Protein AF-X0SBU7-F1 (afdb_monomer_lite)

pLDDT: mean 73.29, std 18.71, range [30.98, 96.44]

Sequence (410 aa):
YQTMQIVAEIEKFDKFFSDMREAWVGGIADFGDPQAAINMQHHPQYDVYHEALDRAVAEHLGDPFIAYRLMSRDQIGEWQSGADMPAIAVTTELSIAKAFRKLASNRGRDDLQVVQLSVPSSAVIMLGHSGEHELVVDANYISANEIQFLNEGVKRYSYWDMVDHYGLEEEAATMNDLALPWLNDNRPGKISSMARKPGYRLLSQLRLFMKLAGHRNYANKVVTPKQFEAALNKPIQLWRGGGGEYDPDYATTRSWSSFTADERRVKTFSQYDGTYGTNMPGQRLSTRDADDSWEVALTLPLKDILLYLSNGYDEEVIVSNKVAARAQIVESLSESILMELQEIGDPSQMTSKELKDQLEDAGWAKVDDGDTAYSNVYGKEGSPWVVKILKVMRRGSASTRFQCAMQWYR

Secondary structure (DSSP, 8-state):
-HHHHHHHHHTTS-HHHHHHHHHTTTGGGT-S-HHHHHHHHTSTTHHHHHHHHHHHHHHHT-SSEEEEEEEEHHHHHHHHTTPPPPPEEEBS-HHHHHHHTTSGGGTT-TTEEEEEEEE-GGGEEEE--TTTT-EEE-GGGS-GGG-EETTTT---B-HHHHHHHTT--HHHHHHHHS-HHHHHHH-HHHHHHHHT-HHHHHHHHHHHHHHHTT-S-GGG--B-HHHHHHHHTSEEEEEEEEESS--TTTTTTSSEEEEBS-HHHHHHHHTSTT-BSB--SS-------TTSEEEEEEEEEGGG--EEEE-SS-EEEEEEHHHHTT-EE-----HHHHHHHHHH--GGGS-HHHHHHHHHHTT-------SSSEEEEEPSTT---EEEEEEE---SSSS---EEEEEEE-

Foldseek 3Di:
DLLVQLVVQLVVDDVLQVVLQVQQPPQLVPPHDLVSLVVLCPDPCQVVSLVSQLVSCCVRANFFHKWKGKDFLVLLVCLLVVHQDGWGKTANDPVLRVVSCVDPVNPPPPRIFMKMFRHGSSQFRGAHHPVSSITIGRSNRTRSVRIHTPPPDFPWAFLVSVCVVVVADVVLLVVLQPDPQCCVPPPLVVVLVQLPDVSQLLNQLSVVVCVVVVNPDRGPDTHGPVRSVVQQFDKAKWKKKAFAADDLCPCPVHQKDKTFSDPVQRVVHQQAHPGISWDDDDDPDDRPDSPGMWMWMAIDGSNQWSHWHDNPVTTITMGGSVRSSRIDTPPPVPVVNVVLVVVLPDVQPDDPVSSVVSCVVVQQADWDPDPDQWTWGDGHVVDPKIWIFHFDFDPDDPDGGTDTDIDIDD

Radius of gyration: 34.27 Å; chains: 1; bounding box: 79×58×86 Å

Organism: NCBI:txid412755

Structure (mmCIF, N/CA/C/O backbone):
data_AF-X0SBU7-F1
#
_entry.id   AF-X0SBU7-F1
#
loop_
_atom_site.group_PDB
_atom_site.id
_atom_site.type_symbol
_atom_site.label_atom_id
_atom_site.label_alt_id
_atom_site.label_comp_id
_atom_site.label_asym_id
_atom_site.label_entity_id
_atom_site.label_seq_id
_atom_site.pdbx_PDB_ins_code
_atom_site.Cartn_x
_atom_site.Cartn_y
_atom_site.Cartn_z
_atom_site.occupancy
_atom_site.B_iso_or_equiv
_atom_site.auth_seq_id
_atom_site.auth_comp_id
_atom_site.auth_asym_id
_atom_site.auth_atom_id
_atom_site.pdbx_PDB_model_num
ATOM 1 N N . TYR A 1 1 ? 2.696 12.213 -29.870 1.00 65.12 1 TYR A N 1
ATOM 2 C CA . TYR A 1 1 ? 2.962 13.168 -30.975 1.00 65.12 1 TYR A CA 1
ATOM 3 C C . TYR A 1 1 ? 4.434 13.150 -31.382 1.00 65.12 1 TYR A C 1
ATOM 5 O O . TYR A 1 1 ? 4.699 12.795 -32.518 1.00 65.12 1 TYR A O 1
ATOM 13 N N . GLN A 1 2 ? 5.388 13.416 -30.479 1.00 78.75 2 GLN A N 1
ATOM 14 C CA . GLN A 1 2 ? 6.833 13.385 -30.793 1.00 78.75 2 GLN A CA 1
ATOM 15 C C . GLN A 1 2 ? 7.306 12.029 -31.353 1.00 78.75 2 GLN A C 1
ATOM 17 O O . GLN A 1 2 ? 7.925 11.985 -32.408 1.00 78.75 2 GLN A O 1
ATOM 22 N N . THR A 1 3 ? 6.899 10.903 -30.751 1.00 75.12 3 THR A N 1
ATOM 23 C CA . THR A 1 3 ? 7.228 9.556 -31.265 1.00 75.12 3 THR A CA 1
ATOM 24 C C . THR A 1 3 ? 6.723 9.314 -32.694 1.00 75.12 3 THR A C 1
ATOM 26 O O . THR A 1 3 ? 7.356 8.596 -33.457 1.00 75.12 3 THR A O 1
ATOM 29 N N . MET A 1 4 ? 5.608 9.934 -33.101 1.00 77.69 4 MET A N 1
ATOM 30 C CA . MET A 1 4 ? 5.104 9.814 -34.477 1.00 77.69 4 MET A CA 1
ATOM 31 C C . MET A 1 4 ? 5.982 10.561 -35.489 1.00 77.69 4 MET A C 1
ATOM 33 O O . MET A 1 4 ? 6.052 10.147 -36.641 1.00 77.69 4 MET A O 1
ATOM 37 N N . GLN A 1 5 ? 6.642 11.648 -35.075 1.00 80.81 5 GLN A N 1
ATOM 38 C CA . GLN A 1 5 ? 7.567 12.384 -35.941 1.00 80.81 5 GLN A CA 1
ATOM 39 C C . GLN A 1 5 ? 8.820 11.545 -36.214 1.00 80.81 5 GLN A C 1
ATOM 41 O O . GLN A 1 5 ? 9.216 11.416 -37.368 1.00 80.81 5 GLN A O 1
ATOM 46 N N . ILE A 1 6 ? 9.336 10.859 -35.188 1.00 80.50 6 ILE A N 1
ATOM 47 C CA . ILE A 1 6 ? 10.434 9.890 -35.329 1.00 80.50 6 ILE A CA 1
ATOM 48 C C . ILE A 1 6 ? 10.039 8.756 -36.287 1.00 80.50 6 ILE A C 1
ATOM 50 O O . ILE A 1 6 ? 10.789 8.419 -37.199 1.00 80.50 6 ILE A O 1
ATOM 54 N N . VAL A 1 7 ? 8.834 8.190 -36.135 1.00 81.19 7 VAL A N 1
ATOM 55 C CA . VAL A 1 7 ? 8.343 7.118 -37.020 1.00 81.19 7 VAL A CA 1
ATOM 56 C C . VAL A 1 7 ? 8.355 7.549 -38.492 1.00 81.19 7 VAL A C 1
ATOM 58 O O . VAL A 1 7 ? 8.841 6.792 -39.325 1.00 81.19 7 VAL A O 1
ATOM 61 N N . ALA A 1 8 ? 7.907 8.764 -38.817 1.00 80.69 8 ALA A N 1
ATOM 62 C CA . ALA A 1 8 ? 7.881 9.257 -40.199 1.00 80.69 8 ALA A CA 1
ATOM 63 C C . ALA A 1 8 ? 9.282 9.406 -40.830 1.00 80.69 8 ALA A C 1
ATOM 65 O O . ALA A 1 8 ? 9.440 9.317 -42.052 1.00 80.69 8 ALA A O 1
ATOM 66 N N . GLU A 1 9 ? 10.312 9.643 -40.018 1.00 78.81 9 GLU A N 1
ATOM 67 C CA . GLU A 1 9 ? 11.700 9.695 -40.485 1.00 78.81 9 GLU A CA 1
ATOM 68 C C . GLU A 1 9 ? 12.264 8.297 -40.755 1.00 78.81 9 GLU A C 1
ATOM 70 O O . GLU A 1 9 ? 13.001 8.112 -41.728 1.00 78.81 9 GLU A O 1
ATOM 75 N N . ILE A 1 10 ? 11.844 7.317 -39.955 1.00 84.06 10 ILE A N 1
ATOM 76 C CA . ILE A 1 10 ? 12.336 5.937 -39.976 1.00 84.06 10 ILE A CA 1
ATOM 77 C C . ILE A 1 10 ? 11.553 5.020 -40.930 1.00 84.06 10 ILE A C 1
ATOM 79 O O . ILE A 1 10 ? 12.098 4.040 -41.431 1.00 84.06 10 ILE A O 1
ATOM 83 N N . GLU A 1 11 ? 10.311 5.348 -41.284 1.00 81.12 11 GLU A N 1
ATOM 84 C CA . GLU A 1 11 ? 9.497 4.586 -42.252 1.00 81.12 11 GLU A CA 1
ATOM 85 C C . GLU A 1 11 ? 10.079 4.536 -43.679 1.00 81.12 11 GLU A C 1
ATOM 87 O O . GLU A 1 11 ? 9.564 3.829 -44.541 1.00 81.12 11 GLU A O 1
ATOM 92 N N . LYS A 1 12 ? 11.164 5.271 -43.942 1.00 81.81 12 LYS A N 1
ATOM 93 C CA . LYS A 1 12 ? 11.875 5.287 -45.229 1.00 81.81 12 LYS A CA 1
ATOM 94 C C . LYS A 1 12 ? 12.841 4.110 -45.402 1.00 81.81 12 LYS A C 1
ATOM 96 O O . LYS A 1 12 ? 13.321 3.893 -46.515 1.00 81.81 12 LYS A O 1
ATOM 101 N N . PHE A 1 13 ? 13.159 3.402 -44.319 1.00 84.81 13 PHE A N 1
ATOM 102 C CA . PHE A 1 13 ? 14.006 2.212 -44.347 1.00 84.81 13 PHE A CA 1
ATOM 103 C C . PHE A 1 13 ? 13.226 0.993 -44.858 1.00 84.81 13 PHE A C 1
ATOM 105 O O . PHE A 1 13 ? 12.000 1.013 -44.952 1.00 84.81 13 PHE A O 1
ATOM 112 N N . ASP A 1 14 ? 13.945 -0.046 -45.279 1.00 80.44 14 ASP A N 1
ATOM 113 C CA . ASP A 1 14 ? 13.346 -1.170 -45.993 1.00 80.44 14 ASP A CA 1
ATOM 114 C C . ASP A 1 14 ? 12.392 -2.029 -45.133 1.00 80.44 14 ASP A C 1
ATOM 116 O O . ASP A 1 14 ? 12.230 -1.862 -43.919 1.00 80.44 14 ASP A O 1
ATOM 120 N N . LYS A 1 15 ? 11.738 -2.989 -45.797 1.00 87.19 15 LYS A N 1
ATOM 121 C CA . LYS A 1 15 ? 10.756 -3.888 -45.181 1.00 87.19 15 LYS A CA 1
ATOM 122 C C . LYS A 1 15 ? 11.335 -4.681 -44.002 1.00 87.19 15 LYS A C 1
ATOM 124 O O . LYS A 1 15 ? 10.582 -5.006 -43.089 1.00 87.19 15 LYS A O 1
ATOM 129 N N . PHE A 1 16 ? 12.637 -4.968 -43.989 1.00 89.12 16 PHE A N 1
ATOM 130 C CA . PHE A 1 16 ? 13.250 -5.753 -42.921 1.00 89.12 16 PHE A CA 1
ATOM 131 C C . PHE A 1 16 ? 13.116 -5.046 -41.566 1.00 89.12 16 PHE A C 1
ATOM 133 O O . PHE A 1 16 ? 12.702 -5.671 -40.589 1.00 89.12 16 PHE A O 1
ATOM 140 N N . PHE A 1 17 ? 13.373 -3.733 -41.505 1.00 85.44 17 PHE A N 1
ATOM 141 C CA . PHE A 1 17 ? 13.208 -2.976 -40.261 1.00 85.44 17 PHE A CA 1
ATOM 142 C C . PHE A 1 17 ? 11.752 -2.964 -39.799 1.00 85.44 17 PHE A C 1
ATOM 144 O O . PHE A 1 17 ? 11.492 -3.091 -38.607 1.00 85.44 17 PHE A O 1
ATOM 151 N N . SER A 1 18 ? 10.795 -2.874 -40.725 1.00 85.75 18 SER A N 1
ATOM 152 C CA . SER A 1 18 ? 9.372 -2.984 -40.389 1.00 85.75 18 SER A CA 1
ATOM 153 C C . SER A 1 18 ? 9.026 -4.359 -39.808 1.00 85.75 18 SER A C 1
ATOM 155 O O . SER A 1 18 ? 8.359 -4.429 -38.779 1.00 85.75 18 SER A O 1
ATOM 157 N N . ASP A 1 19 ? 9.521 -5.438 -40.420 1.00 87.12 19 ASP A N 1
ATOM 158 C CA . ASP A 1 19 ? 9.273 -6.814 -39.972 1.00 87.12 19 ASP A CA 1
ATOM 159 C C . ASP A 1 19 ? 9.820 -7.049 -38.548 1.00 87.12 19 ASP A C 1
ATOM 161 O O . ASP A 1 19 ? 9.165 -7.683 -37.720 1.00 87.12 19 ASP A O 1
ATOM 165 N N . MET A 1 20 ? 10.994 -6.496 -38.219 1.00 90.38 20 MET A N 1
ATOM 166 C CA . MET A 1 20 ? 11.563 -6.592 -36.865 1.00 90.38 20 MET A CA 1
ATOM 167 C C . MET A 1 20 ? 10.749 -5.805 -35.826 1.00 90.38 20 MET A C 1
ATOM 169 O O . MET A 1 20 ? 10.572 -6.270 -34.701 1.00 90.38 20 MET A O 1
ATOM 173 N N . ARG A 1 21 ? 10.188 -4.648 -36.199 1.00 87.56 21 ARG A N 1
ATOM 174 C CA . ARG A 1 21 ? 9.289 -3.875 -35.322 1.00 87.56 21 ARG A CA 1
ATOM 175 C C . ARG A 1 21 ? 7.977 -4.607 -35.049 1.00 87.56 21 ARG A C 1
ATOM 177 O O . ARG A 1 21 ? 7.436 -4.503 -33.952 1.00 87.56 21 ARG A O 1
ATOM 184 N N . GLU A 1 22 ? 7.456 -5.334 -36.037 1.00 85.19 22 GLU A N 1
ATOM 185 C CA . GLU A 1 22 ? 6.270 -6.185 -35.875 1.00 85.19 22 GLU A CA 1
ATOM 186 C C . GLU A 1 22 ? 6.544 -7.400 -34.981 1.00 85.19 22 GLU A C 1
ATOM 188 O O . GLU A 1 22 ? 5.683 -7.785 -34.193 1.00 85.19 22 GLU A O 1
ATOM 193 N N . ALA A 1 23 ? 7.751 -7.967 -35.030 1.00 85.12 23 ALA A N 1
ATOM 194 C CA . ALA A 1 23 ? 8.151 -9.050 -34.132 1.00 85.12 23 ALA A CA 1
ATOM 195 C C . ALA A 1 23 ? 8.276 -8.609 -32.654 1.00 85.12 23 ALA A C 1
ATOM 197 O O . ALA A 1 23 ? 8.205 -9.445 -31.753 1.00 85.12 23 ALA A O 1
ATOM 198 N N . TRP A 1 24 ? 8.408 -7.304 -32.387 1.00 83.75 24 TRP A N 1
ATOM 199 C CA . TRP A 1 24 ? 8.549 -6.736 -31.037 1.00 83.75 24 TRP A CA 1
ATOM 200 C C . TRP A 1 24 ? 7.219 -6.325 -30.367 1.00 83.75 24 TRP A C 1
ATOM 202 O O . TRP A 1 24 ? 7.224 -5.682 -29.321 1.00 83.75 24 TRP A O 1
ATOM 212 N N . VAL A 1 25 ? 6.060 -6.659 -30.941 1.00 81.06 25 VAL A N 1
ATOM 213 C CA . VAL A 1 25 ? 4.747 -6.284 -30.369 1.00 81.06 25 VAL A CA 1
ATOM 214 C C . VAL A 1 25 ? 4.601 -6.756 -28.912 1.00 81.06 25 VAL A C 1
ATOM 216 O O . VAL A 1 25 ? 4.832 -7.923 -28.598 1.00 81.06 25 VAL A O 1
ATOM 219 N N . GLY A 1 26 ? 4.165 -5.859 -28.024 1.00 69.06 26 GLY A N 1
ATOM 220 C CA . GLY A 1 26 ? 3.977 -6.108 -26.594 1.00 69.06 26 GLY A CA 1
ATOM 221 C C . GLY A 1 26 ? 5.262 -6.003 -25.764 1.00 69.06 26 GLY A C 1
ATOM 222 O O . GLY A 1 26 ? 5.329 -6.555 -24.659 1.00 69.06 26 GLY A O 1
ATOM 223 N N . GLY A 1 27 ? 6.282 -5.316 -26.282 1.00 71.06 27 GLY A N 1
ATOM 224 C CA . GLY A 1 27 ? 7.620 -5.206 -25.701 1.00 71.06 27 GLY A CA 1
ATOM 225 C C . GLY A 1 27 ? 7.673 -4.602 -24.294 1.00 71.06 27 GLY A C 1
ATOM 226 O O . GLY A 1 27 ? 8.434 -5.090 -23.457 1.00 71.06 27 GLY A O 1
ATOM 227 N N . ILE A 1 28 ? 6.855 -3.591 -23.961 1.00 69.44 28 ILE A N 1
ATOM 228 C CA . ILE A 1 28 ? 6.835 -3.022 -22.592 1.00 69.44 28 ILE A CA 1
ATOM 229 C C . ILE A 1 28 ? 6.384 -4.054 -21.543 1.00 69.44 28 ILE A C 1
ATOM 231 O O . ILE A 1 28 ? 6.741 -3.936 -20.369 1.00 69.44 28 ILE A O 1
ATOM 235 N N . ALA A 1 29 ? 5.624 -5.075 -21.945 1.00 64.12 29 ALA A N 1
ATOM 236 C CA . ALA A 1 29 ? 5.188 -6.168 -21.078 1.00 64.12 29 ALA A CA 1
ATOM 237 C C . ALA A 1 29 ? 6.009 -7.461 -21.252 1.00 64.12 29 ALA A C 1
ATOM 239 O O . ALA A 1 29 ? 5.577 -8.503 -20.760 1.00 64.12 29 ALA A O 1
ATOM 240 N N . ASP A 1 30 ? 7.162 -7.389 -21.925 1.00 71.88 30 ASP A N 1
ATOM 241 C CA . ASP A 1 30 ? 8.051 -8.522 -22.217 1.00 71.88 30 ASP A CA 1
ATOM 242 C C . ASP A 1 30 ? 7.387 -9.636 -23.058 1.00 71.88 30 ASP A C 1
ATOM 244 O O . ASP A 1 30 ? 7.706 -10.815 -22.907 1.00 71.88 30 ASP A O 1
ATOM 248 N N . PHE A 1 31 ? 6.448 -9.278 -23.948 1.00 74.38 31 PHE A N 1
ATOM 249 C CA . PHE A 1 31 ? 5.826 -10.221 -24.895 1.00 74.38 31 PHE A CA 1
ATOM 250 C C . PHE A 1 31 ? 6.456 -10.220 -26.296 1.00 74.38 31 PHE A C 1
ATOM 252 O O . PHE A 1 31 ? 6.232 -11.171 -27.045 1.00 74.38 31 PHE A O 1
ATOM 259 N N . GLY A 1 32 ? 7.214 -9.177 -26.648 1.00 79.06 32 GLY A N 1
ATOM 260 C CA . GLY A 1 32 ? 7.914 -9.084 -27.933 1.00 79.06 32 GLY A CA 1
ATOM 261 C C . GLY A 1 32 ? 9.087 -10.063 -28.027 1.00 79.06 32 GLY A C 1
ATOM 262 O O . GLY A 1 32 ? 9.630 -10.466 -27.001 1.00 79.06 32 GLY A O 1
ATOM 263 N N . ASP A 1 33 ? 9.484 -10.442 -29.246 1.00 83.94 33 ASP A N 1
ATOM 264 C CA . ASP A 1 33 ? 10.633 -11.327 -29.481 1.00 83.94 33 ASP A CA 1
ATOM 265 C C . ASP A 1 33 ? 11.964 -10.589 -29.226 1.00 83.94 33 ASP A C 1
ATOM 267 O O . ASP A 1 33 ? 12.351 -9.747 -30.044 1.00 83.94 33 ASP A O 1
ATOM 271 N N . PRO A 1 34 ? 12.726 -10.918 -28.160 1.00 82.88 34 PRO A N 1
ATOM 272 C CA . PRO A 1 34 ? 14.005 -10.268 -27.862 1.00 82.88 34 PRO A CA 1
ATOM 273 C C . PRO A 1 34 ? 15.027 -10.393 -29.003 1.00 82.88 34 PRO A C 1
ATOM 275 O O . PRO A 1 34 ? 15.913 -9.549 -29.157 1.00 82.88 34 PRO A O 1
ATOM 278 N N . GLN A 1 35 ? 14.893 -11.428 -29.838 1.00 88.12 35 GLN A N 1
ATOM 279 C CA . GLN A 1 35 ? 15.785 -11.676 -30.960 1.00 88.12 35 GLN A CA 1
ATOM 280 C C . GLN A 1 35 ? 15.613 -10.640 -32.081 1.00 88.12 35 GLN A C 1
ATOM 282 O O . GLN A 1 35 ? 16.551 -10.436 -32.850 1.00 88.12 35 GLN A O 1
ATOM 287 N N . ALA A 1 36 ? 14.480 -9.933 -32.167 1.00 88.19 36 ALA A N 1
ATOM 288 C CA . ALA A 1 36 ? 14.284 -8.885 -33.171 1.00 88.19 36 ALA A CA 1
ATOM 289 C C . ALA A 1 36 ? 15.263 -7.714 -32.996 1.00 88.19 36 ALA A C 1
ATOM 291 O O . ALA A 1 36 ? 15.853 -7.270 -33.981 1.00 88.19 36 ALA A O 1
ATOM 292 N N . ALA A 1 37 ? 15.516 -7.272 -31.759 1.00 88.69 37 ALA A N 1
ATOM 293 C CA . ALA A 1 37 ? 16.504 -6.225 -31.489 1.00 88.69 37 ALA A CA 1
ATOM 294 C C . ALA A 1 37 ? 17.930 -6.663 -31.876 1.00 88.69 37 ALA A C 1
ATOM 296 O O . ALA A 1 37 ? 18.707 -5.864 -32.397 1.00 88.69 37 ALA A O 1
ATOM 297 N N . ILE A 1 38 ? 18.268 -7.940 -31.673 1.00 90.00 38 ILE A N 1
ATOM 298 C CA . ILE A 1 38 ? 19.571 -8.511 -32.052 1.00 90.00 38 ILE A CA 1
ATOM 299 C C . ILE A 1 38 ? 19.683 -8.648 -33.575 1.00 90.00 38 ILE A C 1
ATOM 301 O O . ILE A 1 38 ? 20.709 -8.324 -34.169 1.00 90.00 38 ILE A O 1
ATOM 305 N N . ASN A 1 39 ? 18.632 -9.134 -34.234 1.00 91.56 39 ASN A N 1
ATOM 306 C CA . ASN A 1 39 ? 18.613 -9.307 -35.684 1.00 91.56 39 ASN A CA 1
ATOM 307 C C . ASN A 1 39 ? 18.687 -7.959 -36.404 1.00 91.56 39 ASN A C 1
ATOM 309 O O . ASN A 1 39 ? 19.372 -7.859 -37.421 1.00 91.56 39 ASN A O 1
ATOM 313 N N . MET A 1 40 ? 18.032 -6.926 -35.862 1.00 90.38 40 MET A N 1
ATOM 314 C CA . MET A 1 40 ? 18.095 -5.572 -36.404 1.00 90.38 40 MET A CA 1
ATOM 315 C C . MET A 1 40 ? 19.532 -5.043 -36.433 1.00 90.38 40 MET A C 1
ATOM 317 O O . MET A 1 40 ? 19.966 -4.547 -37.470 1.00 90.38 40 MET A O 1
ATOM 321 N N . GLN A 1 41 ? 20.282 -5.241 -35.347 1.00 90.94 41 GLN A N 1
ATOM 322 C CA . GLN A 1 41 ? 21.681 -4.815 -35.219 1.00 90.94 41 GLN A CA 1
ATOM 323 C C . GLN A 1 41 ? 22.638 -5.508 -36.201 1.00 90.94 41 GLN A C 1
ATOM 325 O O . GLN A 1 41 ? 23.666 -4.947 -36.567 1.00 90.94 41 GLN A O 1
ATOM 330 N N . HIS A 1 42 ? 22.306 -6.713 -36.672 1.00 93.44 42 HIS A N 1
ATOM 331 C CA . HIS A 1 42 ? 23.127 -7.448 -37.641 1.00 93.44 42 HIS A CA 1
ATOM 332 C C . HIS A 1 42 ? 22.824 -7.101 -39.109 1.00 93.44 42 HIS A C 1
ATOM 334 O O . HIS A 1 42 ? 23.460 -7.651 -40.014 1.00 93.44 42 HIS A O 1
ATOM 340 N N . HIS A 1 43 ? 21.848 -6.232 -39.380 1.00 93.62 43 HIS A N 1
ATOM 341 C CA . HIS A 1 43 ? 21.493 -5.876 -40.749 1.00 93.62 43 HIS A CA 1
ATOM 342 C C . HIS A 1 43 ? 22.566 -4.977 -41.392 1.00 93.62 43 HIS A C 1
ATOM 344 O O . HIS A 1 43 ? 23.024 -4.035 -40.750 1.00 93.62 43 HIS A O 1
ATOM 350 N N . PRO A 1 44 ? 22.930 -5.160 -42.679 1.00 93.56 44 PRO A N 1
ATOM 351 C CA . PRO A 1 44 ? 23.965 -4.344 -43.330 1.00 93.56 44 PRO A CA 1
ATOM 352 C C . PRO A 1 44 ? 23.685 -2.834 -43.370 1.00 93.56 44 PRO A C 1
ATOM 354 O O . PRO A 1 44 ? 24.602 -2.049 -43.581 1.00 93.56 44 PRO A O 1
ATOM 357 N N . GLN A 1 45 ? 22.422 -2.426 -43.222 1.00 92.50 45 GLN A N 1
ATOM 358 C CA . GLN A 1 45 ? 22.019 -1.016 -43.176 1.00 92.50 45 GLN A CA 1
ATOM 359 C C . GLN A 1 45 ? 21.790 -0.499 -41.749 1.00 92.50 45 GLN A C 1
ATOM 361 O O . GLN A 1 45 ? 21.280 0.610 -41.594 1.00 92.50 45 GLN A O 1
ATOM 366 N N . TYR A 1 46 ? 22.112 -1.289 -40.721 1.00 93.19 46 TYR A N 1
ATOM 367 C CA . TYR A 1 46 ? 21.817 -0.935 -39.337 1.00 93.19 46 TYR A CA 1
ATOM 368 C C . TYR A 1 46 ? 22.497 0.363 -38.908 1.00 93.19 46 TYR A C 1
ATOM 370 O O . TYR A 1 46 ? 21.816 1.218 -38.365 1.00 93.19 46 TYR A O 1
ATOM 378 N N . ASP A 1 47 ? 23.775 0.571 -39.228 1.00 94.25 47 ASP A N 1
ATOM 379 C CA . ASP A 1 47 ? 24.483 1.797 -38.829 1.00 94.25 47 ASP A CA 1
ATOM 380 C C . ASP A 1 47 ? 23.801 3.057 -39.389 1.00 94.25 47 ASP A C 1
ATOM 382 O O . ASP A 1 47 ? 23.567 4.026 -38.674 1.00 94.25 47 ASP A O 1
ATOM 386 N N . VAL A 1 48 ? 23.378 3.015 -40.658 1.00 93.69 48 VAL A N 1
ATOM 387 C CA . VAL A 1 48 ? 22.656 4.125 -41.306 1.00 93.69 48 VAL A CA 1
ATOM 388 C C . VAL A 1 48 ? 21.279 4.338 -40.669 1.00 93.69 48 VAL A C 1
ATOM 390 O O . VAL A 1 48 ? 20.826 5.474 -40.522 1.00 93.69 48 VAL A O 1
ATOM 393 N N . TYR A 1 49 ? 20.602 3.249 -40.303 1.00 93.56 49 TYR A N 1
ATOM 394 C CA . TYR A 1 49 ? 19.334 3.287 -39.577 1.00 93.56 49 TYR A CA 1
ATOM 395 C C . TYR A 1 49 ? 19.500 3.886 -38.180 1.00 93.56 49 TYR A C 1
ATOM 397 O O . TYR A 1 49 ? 18.734 4.769 -37.799 1.00 93.56 49 TYR A O 1
ATOM 405 N N . HIS A 1 50 ? 20.510 3.440 -37.438 1.00 94.56 50 HIS A N 1
ATOM 406 C CA . HIS A 1 50 ? 20.784 3.857 -36.071 1.00 94.56 50 HIS A CA 1
ATOM 407 C C . HIS A 1 50 ? 21.188 5.328 -36.018 1.00 94.56 50 HIS A C 1
ATOM 409 O O . HIS A 1 50 ? 20.615 6.068 -35.231 1.00 94.56 50 HIS A O 1
ATOM 415 N N . GLU A 1 51 ? 22.034 5.804 -36.936 1.00 94.38 51 GLU A N 1
ATOM 416 C CA . GLU A 1 51 ? 22.363 7.233 -37.055 1.00 94.38 51 GLU A CA 1
ATOM 417 C C . GLU A 1 51 ? 21.134 8.111 -37.352 1.00 94.38 51 GLU A C 1
ATOM 419 O O . GLU A 1 51 ? 21.041 9.251 -36.886 1.00 94.38 51 GLU A O 1
ATOM 424 N N . ALA A 1 52 ? 20.194 7.615 -38.163 1.00 93.38 52 ALA A N 1
ATOM 425 C CA . ALA A 1 52 ? 18.947 8.325 -38.436 1.00 93.38 52 ALA A CA 1
ATOM 426 C C . ALA A 1 52 ? 18.023 8.323 -37.209 1.00 93.38 52 ALA A C 1
ATOM 428 O O . ALA A 1 52 ? 17.407 9.345 -36.907 1.00 93.38 52 ALA A O 1
ATOM 429 N N . LEU A 1 53 ? 17.953 7.198 -36.496 1.00 93.81 53 LEU A N 1
ATOM 430 C CA . LEU A 1 53 ? 17.153 7.029 -35.287 1.00 93.81 53 LEU A CA 1
ATOM 431 C C . LEU A 1 53 ? 17.665 7.897 -34.138 1.00 93.81 53 LEU A C 1
ATOM 433 O O . LEU A 1 53 ? 16.877 8.635 -33.555 1.00 93.81 53 LEU A O 1
ATOM 437 N N . ASP A 1 54 ? 18.965 7.852 -33.865 1.00 95.50 54 ASP A N 1
ATOM 438 C CA . ASP A 1 54 ? 19.649 8.658 -32.855 1.00 95.50 54 ASP A CA 1
ATOM 439 C C . ASP A 1 54 ? 19.376 10.150 -33.076 1.00 95.50 54 ASP A C 1
ATOM 441 O O . ASP A 1 54 ? 18.863 10.845 -32.198 1.00 95.50 54 ASP A O 1
ATOM 445 N N . ARG A 1 55 ? 19.576 10.625 -34.313 1.00 95.44 55 ARG A N 1
ATOM 446 C CA . ARG A 1 55 ? 19.294 12.015 -34.693 1.00 95.44 55 ARG A CA 1
ATOM 447 C C . ARG A 1 55 ? 17.834 12.396 -34.472 1.00 95.44 55 ARG A C 1
ATOM 449 O O . ARG A 1 55 ? 17.569 13.447 -33.893 1.00 95.44 55 ARG A O 1
ATOM 456 N N . ALA A 1 56 ? 16.901 11.558 -34.919 1.00 92.56 56 ALA A N 1
ATOM 457 C CA . ALA A 1 56 ? 15.474 11.820 -34.779 1.00 92.56 56 ALA A CA 1
ATOM 458 C C . ALA A 1 56 ? 15.043 11.834 -33.300 1.00 92.56 56 ALA A C 1
ATOM 460 O O . ALA A 1 56 ? 14.252 12.679 -32.881 1.00 92.56 56 ALA A O 1
ATOM 461 N N . VAL A 1 57 ? 15.576 10.925 -32.479 1.00 94.25 57 VAL A N 1
ATOM 462 C CA . VAL A 1 57 ? 15.332 10.894 -31.030 1.00 94.25 57 VAL A CA 1
ATOM 463 C C . VAL A 1 57 ? 15.893 12.150 -30.367 1.00 94.25 57 VAL A C 1
ATOM 465 O O . VAL A 1 57 ? 15.160 12.821 -29.640 1.00 94.25 57 VAL A O 1
ATOM 468 N N . ALA A 1 58 ? 17.146 12.509 -30.649 1.00 93.81 58 ALA A N 1
ATOM 469 C CA . ALA A 1 58 ? 17.778 13.703 -30.098 1.00 93.81 58 ALA A CA 1
ATOM 470 C C . ALA A 1 58 ? 17.018 14.986 -30.481 1.00 93.81 58 ALA A C 1
ATOM 472 O O . ALA A 1 58 ? 16.822 15.861 -29.638 1.00 93.81 58 ALA A O 1
ATOM 473 N N . GLU A 1 59 ? 16.538 15.085 -31.725 1.00 93.19 59 GLU A N 1
ATOM 474 C CA . GLU A 1 59 ? 15.766 16.233 -32.212 1.00 93.19 59 GLU A CA 1
ATOM 475 C C . GLU A 1 59 ? 14.387 16.343 -31.543 1.00 93.19 59 GLU A C 1
ATOM 477 O O . GLU A 1 59 ? 13.996 17.426 -31.102 1.00 93.19 59 GLU A O 1
ATOM 482 N N . HIS A 1 60 ? 13.644 15.234 -31.446 1.00 90.94 60 HIS A N 1
ATOM 483 C CA . HIS A 1 60 ? 12.238 15.269 -31.022 1.00 90.94 60 HIS A CA 1
ATOM 484 C C . HIS A 1 60 ? 12.024 15.031 -29.522 1.00 90.94 60 HIS A C 1
ATOM 486 O O . HIS A 1 60 ? 11.008 15.483 -28.984 1.00 90.94 60 HIS A O 1
ATOM 492 N N . LEU A 1 61 ? 12.935 14.327 -28.843 1.00 91.88 61 LEU A N 1
ATOM 493 C CA . LEU A 1 61 ? 12.831 13.949 -27.422 1.00 91.88 61 LEU A CA 1
ATOM 494 C C . LEU A 1 61 ? 13.940 14.551 -26.546 1.00 91.88 61 LEU A C 1
ATOM 496 O O . LEU A 1 61 ? 13.714 14.728 -25.347 1.00 91.88 61 LEU A O 1
ATOM 500 N N . GLY A 1 62 ? 15.084 14.910 -27.134 1.00 93.50 62 GLY A N 1
ATOM 501 C CA . GLY A 1 62 ? 16.256 15.443 -26.437 1.00 93.50 62 GLY A CA 1
ATOM 502 C C . GLY A 1 62 ? 17.333 14.392 -26.153 1.00 93.50 62 GLY A C 1
ATOM 503 O O . GLY A 1 62 ? 17.135 13.199 -26.377 1.00 93.50 62 GLY A O 1
ATOM 504 N N . ASP A 1 63 ? 18.480 14.852 -25.648 1.00 94.12 63 ASP A N 1
ATOM 505 C CA . ASP A 1 63 ? 19.615 14.000 -25.286 1.00 94.12 63 ASP A CA 1
ATOM 506 C C . ASP A 1 63 ? 20.308 14.502 -23.994 1.00 94.12 63 ASP A C 1
ATOM 508 O O . ASP A 1 63 ? 20.947 15.560 -24.019 1.00 94.12 63 ASP A O 1
ATOM 512 N N . PRO A 1 64 ? 20.166 13.799 -22.849 1.00 94.50 64 PRO A N 1
ATOM 513 C CA . PRO A 1 64 ? 19.298 12.636 -22.646 1.00 94.50 64 PRO A CA 1
ATOM 514 C C . PRO A 1 64 ? 17.811 13.027 -22.590 1.00 94.50 64 PRO A C 1
ATOM 516 O O . PRO A 1 64 ? 17.458 14.174 -22.300 1.00 94.50 64 PRO A O 1
ATOM 519 N N . PHE A 1 65 ? 16.928 12.051 -22.795 1.00 94.25 65 PHE A N 1
ATOM 520 C CA . PHE A 1 65 ? 15.484 12.192 -22.602 1.00 94.25 65 PHE A CA 1
ATOM 521 C C . PHE A 1 65 ? 14.979 11.305 -21.459 1.00 94.25 65 PHE A C 1
ATOM 523 O O . PHE A 1 65 ? 15.643 10.368 -21.018 1.00 94.25 65 PHE A O 1
ATOM 530 N N . ILE A 1 66 ? 13.781 11.605 -20.953 1.00 93.81 66 ILE A N 1
ATOM 531 C CA . ILE A 1 66 ? 13.162 10.827 -19.877 1.00 93.81 66 ILE A CA 1
ATOM 532 C C . ILE A 1 66 ? 12.251 9.748 -20.456 1.00 93.81 66 ILE A C 1
ATOM 534 O O . ILE A 1 66 ? 11.354 10.036 -21.250 1.00 93.81 66 ILE A O 1
ATOM 538 N N . ALA A 1 67 ? 12.442 8.517 -19.990 1.00 94.25 67 ALA A N 1
ATOM 539 C CA . ALA A 1 67 ? 11.594 7.382 -20.320 1.00 94.25 67 ALA A CA 1
ATOM 540 C C . ALA A 1 67 ? 11.125 6.638 -19.063 1.00 94.25 67 ALA A C 1
ATOM 542 O O . ALA A 1 67 ? 11.675 6.790 -17.971 1.00 94.25 67 ALA A O 1
ATOM 543 N N . TYR A 1 68 ? 10.092 5.819 -19.219 1.00 92.50 68 TYR A N 1
ATOM 544 C CA . TYR A 1 68 ? 9.439 5.076 -18.153 1.00 92.50 68 TYR A CA 1
ATOM 545 C C . TYR A 1 68 ? 9.286 3.604 -18.532 1.00 92.50 68 TYR A C 1
ATOM 547 O O . TYR A 1 68 ? 8.980 3.276 -19.680 1.00 92.50 68 TYR A O 1
ATOM 555 N N . ARG A 1 69 ? 9.432 2.715 -17.546 1.00 90.94 69 ARG A N 1
ATOM 556 C CA . ARG A 1 69 ? 9.228 1.265 -17.703 1.00 90.94 69 ARG A CA 1
ATOM 557 C C . ARG A 1 69 ? 8.668 0.654 -16.423 1.00 90.94 69 ARG A C 1
ATOM 559 O O . ARG A 1 69 ? 8.935 1.145 -15.330 1.00 90.94 69 ARG A O 1
ATOM 566 N N . LEU A 1 70 ? 7.879 -0.411 -16.549 1.00 89.62 70 LEU A N 1
ATOM 567 C CA . LEU A 1 70 ? 7.488 -1.260 -15.423 1.00 89.62 70 LEU A CA 1
ATOM 568 C C . LEU A 1 70 ? 8.494 -2.413 -15.310 1.00 89.62 70 LEU A C 1
ATOM 570 O O . LEU A 1 70 ? 8.663 -3.155 -16.267 1.00 89.62 70 LEU A O 1
ATOM 574 N N . MET A 1 71 ? 9.149 -2.564 -14.163 1.00 88.75 71 MET A N 1
ATOM 575 C CA . MET A 1 71 ? 10.179 -3.584 -13.931 1.00 88.75 71 MET A CA 1
ATOM 576 C C . MET A 1 71 ? 9.924 -4.331 -12.627 1.00 88.75 71 MET A C 1
ATOM 578 O O . MET A 1 71 ? 9.368 -3.755 -11.690 1.00 88.75 71 MET A O 1
ATOM 582 N N . SER A 1 72 ? 10.325 -5.598 -12.535 1.00 88.31 72 SER A N 1
ATOM 583 C CA . SER A 1 72 ? 10.357 -6.304 -11.250 1.00 88.31 72 SER A CA 1
ATOM 584 C C . SER A 1 72 ? 11.534 -5.839 -10.393 1.00 88.31 72 SER A C 1
ATOM 586 O O . SER A 1 72 ? 12.546 -5.361 -10.903 1.00 88.31 72 SER A O 1
ATOM 588 N N . ARG A 1 73 ? 11.429 -6.014 -9.072 1.00 83.38 73 ARG A N 1
ATOM 589 C CA . ARG A 1 73 ? 12.565 -5.798 -8.160 1.00 83.38 73 ARG A CA 1
ATOM 590 C C . ARG A 1 73 ? 13.778 -6.648 -8.530 1.00 83.38 73 ARG A C 1
ATOM 592 O O . ARG A 1 73 ? 14.891 -6.159 -8.391 1.00 83.38 73 ARG A O 1
ATOM 599 N N . ASP A 1 74 ? 13.558 -7.866 -9.018 1.00 85.25 74 ASP A N 1
ATOM 600 C CA . ASP A 1 74 ? 14.640 -8.770 -9.414 1.00 85.25 74 ASP A CA 1
ATOM 601 C C . ASP A 1 74 ? 15.380 -8.238 -10.647 1.00 85.25 74 ASP A C 1
ATOM 603 O O . ASP A 1 74 ? 16.597 -8.123 -10.602 1.00 85.25 74 ASP A O 1
ATOM 607 N N . GLN A 1 75 ? 14.661 -7.785 -11.685 1.00 87.31 75 GLN A N 1
ATOM 608 C CA . GLN A 1 75 ? 15.268 -7.155 -12.870 1.00 87.31 75 GLN A CA 1
ATOM 609 C C . GLN A 1 75 ? 16.086 -5.912 -12.497 1.00 87.31 75 GLN A C 1
ATOM 611 O O . GLN A 1 75 ? 17.148 -5.656 -13.056 1.00 87.31 75 GLN A O 1
ATOM 616 N N . ILE A 1 76 ? 15.590 -5.120 -11.543 1.00 87.12 76 ILE A N 1
ATOM 617 C CA . ILE A 1 76 ? 16.305 -3.940 -11.049 1.00 87.12 76 ILE A CA 1
ATOM 618 C C . ILE A 1 76 ? 17.557 -4.360 -10.269 1.00 87.12 76 ILE A C 1
ATOM 620 O O . ILE A 1 76 ? 18.609 -3.752 -10.440 1.00 87.12 76 ILE A O 1
ATOM 624 N N . GLY A 1 77 ? 17.460 -5.402 -9.440 1.00 83.12 77 GLY A N 1
ATOM 625 C CA . GLY A 1 77 ? 18.592 -5.956 -8.699 1.00 83.12 77 GLY A CA 1
ATOM 626 C C . GLY A 1 77 ? 19.674 -6.535 -9.613 1.00 83.12 77 GLY A C 1
ATOM 627 O O . GLY A 1 77 ? 20.856 -6.295 -9.377 1.00 83.12 77 GLY A O 1
ATOM 628 N N . GLU A 1 78 ? 19.281 -7.233 -10.680 1.00 85.38 78 GLU A N 1
ATOM 629 C CA . GLU A 1 78 ? 20.190 -7.721 -11.724 1.00 85.38 78 GLU A CA 1
ATOM 630 C C . GLU A 1 78 ? 20.926 -6.555 -12.388 1.00 85.38 78 GLU A C 1
ATOM 632 O O . GLU A 1 78 ? 22.159 -6.539 -12.408 1.00 85.38 78 GLU A O 1
ATOM 637 N N . TRP A 1 79 ? 20.200 -5.520 -12.810 1.00 89.06 79 TRP A N 1
ATOM 638 C CA . TRP A 1 79 ? 20.804 -4.335 -13.419 1.00 89.06 79 TRP A CA 1
ATOM 639 C C . TRP A 1 79 ? 21.775 -3.626 -12.463 1.00 89.06 79 TRP A C 1
ATOM 641 O O . TRP A 1 79 ? 22.900 -3.292 -12.832 1.00 89.06 79 TRP A O 1
ATOM 651 N N . GLN A 1 80 ? 21.387 -3.459 -11.195 1.00 85.31 80 GLN A N 1
ATOM 652 C CA . GLN A 1 80 ? 22.231 -2.863 -10.152 1.00 85.31 80 GLN A CA 1
ATOM 653 C C . GLN A 1 80 ? 23.467 -3.701 -9.810 1.00 85.31 80 GLN A C 1
ATOM 655 O O . GLN A 1 80 ? 24.464 -3.149 -9.346 1.00 85.31 80 GLN A O 1
ATOM 660 N N . SER A 1 81 ? 23.431 -5.014 -10.047 1.00 83.69 81 SER A N 1
ATOM 661 C CA . SER A 1 81 ? 24.590 -5.893 -9.863 1.00 83.69 81 SER A CA 1
ATOM 662 C C . SER A 1 81 ? 25.660 -5.727 -10.949 1.00 83.69 81 SER A C 1
ATOM 664 O O . SER A 1 81 ? 26.762 -6.256 -10.798 1.00 83.69 81 SER A O 1
ATOM 666 N N . GLY A 1 82 ? 25.356 -4.977 -12.016 1.00 84.94 82 GLY A N 1
ATOM 667 C CA . GLY A 1 82 ? 26.206 -4.856 -13.197 1.00 84.94 82 GLY A CA 1
ATOM 668 C C . GLY A 1 82 ? 26.075 -6.044 -14.150 1.00 84.94 82 GLY A C 1
ATOM 669 O O . GLY A 1 82 ? 27.013 -6.320 -14.897 1.00 84.94 82 GLY A O 1
ATOM 670 N N . ALA A 1 83 ? 24.954 -6.774 -14.093 1.00 84.81 83 ALA A N 1
ATOM 671 C CA . ALA A 1 83 ? 24.646 -7.799 -15.081 1.00 84.81 83 ALA A CA 1
ATOM 672 C C . ALA A 1 83 ? 24.475 -7.166 -16.468 1.00 84.81 83 ALA A C 1
ATOM 674 O O . ALA A 1 83 ? 24.000 -6.036 -16.585 1.00 84.81 83 ALA A O 1
ATOM 675 N N . ASP A 1 84 ? 24.853 -7.917 -17.500 1.00 87.31 84 ASP A N 1
ATOM 676 C CA . ASP A 1 84 ? 24.575 -7.551 -18.885 1.00 87.31 84 ASP A CA 1
ATOM 677 C C . ASP A 1 84 ? 23.066 -7.632 -19.123 1.00 87.31 84 ASP A C 1
ATOM 679 O O . ASP A 1 84 ? 22.456 -8.697 -18.963 1.00 87.31 84 ASP A O 1
ATOM 683 N N . MET A 1 85 ? 22.459 -6.491 -19.426 1.00 88.25 85 MET A N 1
ATOM 684 C CA . MET A 1 85 ? 21.014 -6.385 -19.544 1.00 88.25 85 MET A CA 1
ATOM 685 C C . MET A 1 85 ? 20.590 -6.562 -21.002 1.00 88.25 85 MET A C 1
ATOM 687 O O . MET A 1 85 ? 21.167 -5.939 -21.893 1.00 88.25 85 MET A O 1
ATOM 691 N N . PRO A 1 86 ? 19.543 -7.357 -21.283 1.00 88.50 86 PRO A N 1
ATOM 692 C CA . PRO A 1 86 ? 18.994 -7.418 -22.628 1.00 88.50 86 PRO A CA 1
ATOM 693 C C . PRO A 1 86 ? 18.398 -6.063 -23.030 1.00 88.50 86 PRO A C 1
ATOM 695 O O . PRO A 1 86 ? 18.100 -5.214 -22.186 1.00 88.50 86 PRO A O 1
ATOM 698 N N . ALA A 1 87 ? 18.148 -5.891 -24.328 1.00 90.56 87 ALA A N 1
ATOM 699 C CA . ALA A 1 87 ? 17.374 -4.761 -24.822 1.00 90.56 87 ALA A CA 1
ATOM 700 C C . ALA A 1 87 ? 16.004 -4.695 -24.127 1.00 90.56 87 ALA A C 1
ATOM 702 O O . ALA A 1 87 ? 15.303 -5.704 -24.010 1.00 90.56 87 ALA A O 1
ATOM 703 N N . ILE A 1 88 ? 15.611 -3.501 -23.689 1.00 90.94 88 ILE A N 1
ATOM 704 C CA . ILE A 1 88 ? 14.346 -3.274 -22.986 1.00 90.94 88 ILE A CA 1
ATOM 705 C C . ILE A 1 88 ? 13.474 -2.281 -23.745 1.00 90.94 88 ILE A C 1
ATOM 707 O O . ILE A 1 88 ? 13.962 -1.351 -24.382 1.00 90.94 88 ILE A O 1
ATOM 711 N N . ALA A 1 89 ? 12.159 -2.438 -23.630 1.00 91.94 89 ALA A N 1
ATOM 712 C CA . ALA A 1 89 ? 11.206 -1.465 -24.147 1.00 91.94 89 ALA A CA 1
ATOM 713 C C . ALA A 1 89 ? 10.863 -0.404 -23.091 1.00 91.94 89 ALA A C 1
ATOM 715 O O . ALA A 1 89 ? 10.585 -0.723 -21.929 1.00 91.94 89 ALA A O 1
ATOM 716 N N . VAL A 1 90 ? 10.836 0.858 -23.498 1.00 92.81 90 VAL A N 1
ATOM 717 C CA . VAL A 1 90 ? 10.485 2.010 -22.664 1.00 92.81 90 VAL A CA 1
ATOM 718 C C . VAL A 1 90 ? 9.424 2.863 -23.358 1.00 92.81 90 VAL A C 1
ATOM 720 O O . VAL A 1 90 ? 9.244 2.806 -24.573 1.00 92.81 90 VAL A O 1
ATOM 723 N N . THR A 1 91 ? 8.719 3.688 -22.589 1.00 91.56 91 THR A N 1
ATOM 724 C CA . THR A 1 91 ? 7.773 4.684 -23.113 1.00 91.56 91 THR A CA 1
ATOM 725 C C . THR A 1 91 ? 8.106 6.069 -22.580 1.00 91.56 91 THR A C 1
ATOM 727 O O . THR A 1 91 ? 8.549 6.214 -21.445 1.00 91.56 91 THR A O 1
ATOM 730 N N . THR A 1 92 ? 7.856 7.112 -23.365 1.00 90.38 92 THR A N 1
ATOM 731 C CA . THR A 1 92 ? 7.969 8.506 -22.909 1.00 90.38 92 THR A CA 1
ATOM 732 C C . THR A 1 92 ? 6.743 8.963 -22.109 1.00 90.38 92 THR A C 1
ATOM 734 O O . THR A 1 92 ? 6.747 10.043 -21.523 1.00 90.38 92 THR A O 1
ATOM 737 N N . GLU A 1 93 ? 5.691 8.139 -22.018 1.00 88.56 93 GLU A N 1
ATOM 738 C CA . GLU A 1 93 ? 4.450 8.477 -21.323 1.00 88.56 93 GLU A CA 1
ATOM 739 C C . GLU A 1 93 ? 4.285 7.708 -20.002 1.00 88.56 93 GLU A C 1
ATOM 741 O O . GLU A 1 93 ? 4.024 6.502 -19.962 1.00 88.56 93 GLU A O 1
ATOM 746 N N . LEU A 1 94 ? 4.330 8.426 -18.876 1.00 88.00 94 LEU A N 1
ATOM 747 C CA . LEU A 1 94 ? 4.158 7.829 -17.544 1.00 88.00 94 LEU A CA 1
ATOM 748 C C . LEU A 1 94 ? 2.795 7.134 -17.363 1.00 88.00 94 LEU A C 1
ATOM 750 O O . LEU A 1 94 ? 2.679 6.138 -16.643 1.00 88.00 94 LEU A O 1
ATOM 754 N N . SER A 1 95 ? 1.741 7.667 -17.982 1.00 84.94 95 SER A N 1
ATOM 755 C CA . SER A 1 95 ? 0.396 7.077 -17.982 1.00 84.94 95 SER A CA 1
ATOM 756 C C . SER A 1 95 ? 0.393 5.674 -18.580 1.00 84.94 95 SER A C 1
ATOM 758 O O . SER A 1 95 ? -0.245 4.786 -18.009 1.00 84.94 95 SER A O 1
ATOM 760 N N . ILE A 1 96 ? 1.132 5.473 -19.674 1.00 85.00 96 ILE A N 1
ATOM 761 C CA . ILE A 1 96 ? 1.268 4.188 -20.359 1.00 85.00 96 ILE A CA 1
ATOM 762 C C . ILE A 1 96 ? 2.005 3.201 -19.447 1.00 85.00 96 ILE A C 1
ATOM 764 O O . ILE A 1 96 ? 1.436 2.167 -19.095 1.00 85.00 96 ILE A O 1
ATOM 768 N N . ALA A 1 97 ? 3.182 3.562 -18.921 1.00 86.50 97 ALA A N 1
ATOM 769 C CA . ALA A 1 97 ? 3.935 2.709 -17.991 1.00 86.50 97 ALA A CA 1
ATOM 770 C C . ALA A 1 97 ? 3.114 2.303 -16.745 1.00 86.50 97 ALA A C 1
ATOM 772 O O . ALA A 1 97 ? 3.152 1.158 -16.291 1.00 86.50 97 ALA A O 1
ATOM 773 N N . LYS A 1 98 ? 2.296 3.219 -16.205 1.00 84.88 98 LYS A N 1
ATOM 774 C CA . LYS A 1 98 ? 1.373 2.919 -15.095 1.00 84.88 98 LYS A CA 1
ATOM 775 C C . LYS A 1 98 ? 0.209 2.014 -15.507 1.00 84.88 98 LYS A C 1
ATOM 777 O O . LYS A 1 98 ? -0.272 1.243 -14.671 1.00 84.88 98 LYS A O 1
ATOM 782 N N . ALA A 1 99 ? -0.272 2.106 -16.746 1.00 83.38 99 ALA A N 1
ATOM 783 C CA . ALA A 1 99 ? -1.358 1.271 -17.252 1.00 83.38 99 ALA A CA 1
ATOM 784 C C . ALA A 1 99 ? -0.945 -0.205 -17.347 1.00 83.38 99 ALA A C 1
ATOM 786 O O . ALA A 1 99 ? -1.753 -1.070 -17.005 1.00 83.38 99 ALA A O 1
ATOM 787 N N . PHE A 1 100 ? 0.321 -0.496 -17.668 1.00 81.50 100 PHE A N 1
ATOM 788 C CA . PHE A 1 100 ? 0.852 -1.865 -17.717 1.00 81.50 100 PHE A CA 1
ATOM 789 C C . PHE A 1 100 ? 0.721 -2.627 -16.392 1.00 81.50 100 PHE A C 1
ATOM 791 O O . PHE A 1 100 ? 0.486 -3.837 -16.384 1.00 81.50 100 PHE A O 1
ATOM 798 N N . ARG A 1 101 ? 0.740 -1.930 -15.249 1.00 79.50 101 ARG A N 1
ATOM 799 C CA . ARG A 1 101 ? 0.487 -2.550 -13.936 1.00 79.50 101 ARG A CA 1
ATOM 800 C C . ARG A 1 101 ? -0.923 -3.143 -13.815 1.00 79.50 101 ARG A C 1
ATOM 802 O O . ARG A 1 101 ? -1.158 -4.019 -12.988 1.00 79.50 101 ARG A O 1
ATOM 809 N N . LYS A 1 102 ? -1.881 -2.652 -14.605 1.00 78.38 102 LYS A N 1
ATOM 810 C CA . LYS A 1 102 ? -3.284 -3.091 -14.574 1.00 78.38 102 LYS A CA 1
ATOM 811 C C . LYS A 1 102 ? -3.555 -4.308 -15.465 1.00 78.38 102 LYS A C 1
ATOM 813 O O . LYS A 1 102 ? -4.664 -4.849 -15.389 1.00 78.38 102 LYS A O 1
ATOM 818 N N . LEU A 1 103 ? -2.586 -4.733 -16.284 1.00 78.19 103 LEU A N 1
ATOM 819 C CA . LEU A 1 103 ? -2.718 -5.924 -17.123 1.00 78.19 103 LEU A CA 1
ATOM 820 C C . LEU A 1 103 ? -2.973 -7.168 -16.274 1.00 78.19 103 LEU A C 1
ATOM 822 O O . LEU A 1 103 ? -2.485 -7.282 -15.151 1.00 78.19 103 LEU A O 1
ATOM 826 N N . ALA A 1 104 ? -3.751 -8.106 -16.820 1.00 72.81 104 ALA A N 1
ATOM 827 C CA . ALA A 1 104 ? -4.144 -9.323 -16.114 1.00 72.81 104 ALA A CA 1
ATOM 828 C C . ALA A 1 104 ? -2.932 -10.142 -15.637 1.00 72.81 104 ALA A C 1
ATOM 830 O O . ALA A 1 104 ? -2.947 -10.615 -14.504 1.00 72.81 104 ALA A O 1
ATOM 831 N N . SER A 1 105 ? -1.873 -10.220 -16.450 1.00 75.75 105 SER A N 1
ATOM 832 C CA . SER A 1 105 ? -0.596 -10.877 -16.129 1.00 75.75 105 SER A CA 1
ATOM 833 C C . SER A 1 105 ? 0.150 -10.249 -14.944 1.00 75.75 105 SER A C 1
ATOM 835 O O . SER A 1 105 ? 0.910 -10.931 -14.265 1.00 75.75 105 SER A O 1
ATOM 837 N N . ASN A 1 106 ? -0.100 -8.969 -14.658 1.00 80.81 106 ASN A N 1
ATOM 838 C CA . ASN A 1 106 ? 0.571 -8.202 -13.607 1.00 80.81 106 ASN A CA 1
ATOM 839 C C . ASN A 1 106 ? -0.288 -8.039 -12.342 1.00 80.81 106 ASN A C 1
ATOM 841 O O . ASN A 1 106 ? 0.154 -7.455 -11.348 1.00 80.81 106 ASN A O 1
ATOM 845 N N . ARG A 1 107 ? -1.530 -8.546 -12.339 1.00 74.81 107 ARG A N 1
ATOM 846 C CA . ARG A 1 107 ? -2.414 -8.455 -11.170 1.00 74.81 107 ARG A CA 1
ATOM 847 C C . ARG A 1 107 ? -1.843 -9.259 -10.006 1.00 74.81 107 ARG A C 1
ATOM 849 O O . ARG A 1 107 ? -1.598 -10.451 -10.122 1.00 74.81 107 ARG A O 1
ATOM 856 N N . GLY A 1 108 ? -1.693 -8.601 -8.858 1.00 73.69 108 GLY A N 1
ATOM 857 C CA . GLY A 1 108 ? -1.167 -9.222 -7.638 1.00 73.69 108 GLY A CA 1
ATOM 858 C C . GLY A 1 108 ? 0.361 -9.277 -7.558 1.00 73.69 108 GLY A C 1
ATOM 859 O O . GLY A 1 108 ? 0.878 -9.732 -6.543 1.00 73.69 108 GLY A O 1
ATOM 860 N N . ARG A 1 109 ? 1.080 -8.776 -8.572 1.00 78.25 109 ARG A N 1
ATOM 861 C CA . ARG A 1 109 ? 2.534 -8.614 -8.514 1.00 78.25 109 ARG A CA 1
ATOM 862 C C . ARG A 1 109 ? 2.916 -7.325 -7.791 1.00 78.25 109 ARG A C 1
ATOM 864 O O . ARG A 1 109 ? 2.856 -6.225 -8.345 1.00 78.25 109 ARG A O 1
ATOM 871 N N . ASP A 1 110 ? 3.274 -7.471 -6.520 1.00 78.75 110 ASP A N 1
ATOM 872 C CA . ASP A 1 110 ? 3.721 -6.373 -5.651 1.00 78.75 110 ASP A CA 1
ATOM 873 C C . ASP A 1 110 ? 5.208 -6.027 -5.827 1.00 78.75 110 ASP A C 1
ATOM 875 O O . ASP A 1 110 ? 5.677 -4.992 -5.343 1.00 78.75 110 ASP A O 1
ATOM 879 N N . ASP A 1 111 ? 5.939 -6.876 -6.543 1.00 81.31 111 ASP A N 1
ATOM 880 C CA . ASP A 1 111 ? 7.344 -6.709 -6.887 1.00 81.31 111 ASP A CA 1
ATOM 881 C C . ASP A 1 111 ? 7.559 -5.800 -8.110 1.00 81.31 111 ASP A C 1
ATOM 883 O O . ASP A 1 111 ? 8.676 -5.352 -8.340 1.00 81.31 111 ASP A O 1
ATOM 887 N N . LEU A 1 112 ? 6.502 -5.468 -8.861 1.00 85.69 112 LEU A N 1
ATOM 888 C CA . LEU A 1 112 ? 6.584 -4.575 -10.016 1.00 85.69 112 LEU A CA 1
ATOM 889 C C . LEU A 1 112 ? 6.604 -3.093 -9.612 1.00 85.69 112 LEU A C 1
ATOM 891 O O . LEU A 1 112 ? 5.755 -2.605 -8.852 1.00 85.69 112 LEU A O 1
ATOM 895 N N . GLN A 1 113 ? 7.536 -2.342 -10.190 1.00 87.31 113 GLN A N 1
ATOM 896 C CA . GLN A 1 113 ? 7.755 -0.923 -9.951 1.00 87.31 113 GLN A CA 1
ATOM 897 C C . GLN A 1 113 ? 7.877 -0.161 -11.265 1.00 87.31 113 GLN A C 1
ATOM 899 O O . GLN A 1 113 ? 8.520 -0.612 -12.204 1.00 87.31 113 GLN A O 1
ATOM 904 N N . VAL A 1 114 ? 7.229 1.005 -11.335 1.00 89.00 114 VAL A N 1
ATOM 905 C CA . VAL A 1 114 ? 7.452 1.926 -12.449 1.00 89.00 114 VAL A CA 1
ATOM 906 C C . VAL A 1 114 ? 8.713 2.708 -12.128 1.00 89.00 114 VAL A C 1
ATOM 908 O O . VAL A 1 114 ? 8.777 3.369 -11.086 1.00 89.00 114 VAL A O 1
ATOM 911 N N . VAL A 1 115 ? 9.686 2.615 -13.017 1.00 90.69 115 VAL A N 1
ATOM 912 C CA . VAL A 1 115 ? 10.943 3.348 -12.953 1.00 90.69 115 VAL A CA 1
ATOM 913 C C . VAL A 1 115 ? 10.955 4.453 -14.003 1.00 90.69 115 VAL A C 1
ATOM 915 O O . VAL A 1 115 ? 10.285 4.358 -15.034 1.00 90.69 115 VAL A O 1
ATOM 918 N N . GLN A 1 116 ? 11.697 5.509 -13.707 1.00 93.25 116 GLN A N 1
ATOM 919 C CA . GLN A 1 116 ? 12.066 6.584 -14.608 1.00 93.25 116 GLN A CA 1
ATOM 920 C C . GLN A 1 116 ? 13.547 6.438 -14.934 1.00 93.25 116 GLN A C 1
ATOM 922 O O . GLN A 1 116 ? 14.366 6.241 -14.037 1.00 93.25 116 GLN A O 1
ATOM 927 N N . LEU A 1 117 ? 13.866 6.546 -16.214 1.00 94.19 117 LEU A N 1
ATOM 928 C CA . LEU A 1 117 ? 15.198 6.376 -16.769 1.00 94.19 117 LEU A CA 1
ATOM 929 C C . LEU A 1 117 ? 15.594 7.668 -17.485 1.00 94.19 117 LEU A C 1
ATOM 931 O O . LEU A 1 117 ? 14.770 8.263 -18.184 1.00 94.19 117 LEU A O 1
ATOM 935 N N . SER A 1 118 ? 16.846 8.084 -17.307 1.00 94.31 118 SER A N 1
ATOM 936 C CA . SER A 1 118 ? 17.491 9.081 -18.161 1.00 94.31 118 SER A CA 1
ATOM 937 C C . SER A 1 118 ? 18.176 8.327 -19.293 1.00 94.31 118 SER A C 1
ATOM 939 O O . SER A 1 118 ? 19.139 7.607 -19.052 1.00 94.31 118 SER A O 1
ATOM 941 N N . VAL A 1 119 ? 17.637 8.427 -20.504 1.00 96.12 119 VAL A N 1
ATOM 942 C CA . VAL A 1 119 ? 18.064 7.623 -21.652 1.00 96.12 119 VAL A CA 1
ATOM 943 C C . VAL A 1 119 ? 18.831 8.520 -22.622 1.00 96.12 119 VAL A C 1
ATOM 945 O O . VAL A 1 119 ? 18.250 9.492 -23.113 1.00 96.12 119 VAL A O 1
ATOM 948 N N . PRO A 1 120 ? 20.114 8.242 -22.909 1.00 96.44 120 PRO A N 1
ATOM 949 C CA . PRO A 1 120 ? 20.800 8.923 -23.995 1.00 96.44 120 PRO A CA 1
ATOM 950 C C . PRO A 1 120 ? 20.192 8.484 -25.331 1.00 96.44 120 PRO A C 1
ATOM 952 O O . PRO A 1 120 ? 19.852 7.317 -25.514 1.00 96.44 120 PRO A O 1
ATOM 955 N N . SER A 1 121 ? 20.049 9.416 -26.265 1.00 95.94 121 SER A N 1
ATOM 956 C CA . SER A 1 121 ? 19.484 9.169 -27.603 1.00 95.94 121 SER A CA 1
ATOM 957 C C . SER A 1 121 ? 20.158 7.990 -28.318 1.00 95.94 121 SER A C 1
ATOM 959 O O . SER A 1 121 ? 19.473 7.083 -28.792 1.00 95.94 121 SER A O 1
ATOM 961 N N . SER A 1 122 ? 21.486 7.919 -28.231 1.00 95.75 122 SER A N 1
ATOM 962 C CA . SER A 1 122 ? 22.300 6.833 -28.792 1.00 95.75 122 SER A CA 1
ATOM 963 C C . SER A 1 122 ? 22.014 5.437 -28.222 1.00 95.75 122 SER A C 1
ATOM 965 O O . SER A 1 122 ? 22.307 4.446 -28.891 1.00 95.75 122 SER A O 1
ATOM 967 N N . ALA A 1 123 ? 21.405 5.325 -27.033 1.00 96.00 123 ALA A N 1
ATOM 968 C CA . ALA A 1 123 ? 20.983 4.038 -26.471 1.00 96.00 123 ALA A CA 1
ATOM 969 C C . ALA A 1 123 ? 19.739 3.463 -27.157 1.00 96.00 123 ALA A C 1
ATOM 971 O O . ALA A 1 123 ? 19.410 2.297 -26.945 1.00 96.00 123 ALA A O 1
ATOM 972 N N . VAL A 1 124 ? 19.008 4.260 -27.943 1.00 95.94 124 VAL A N 1
ATOM 973 C CA . VAL A 1 124 ? 17.833 3.785 -28.674 1.00 95.94 124 VAL A CA 1
ATOM 974 C C . VAL A 1 124 ? 18.303 3.004 -29.897 1.00 95.94 124 VAL A C 1
ATOM 976 O O . VAL A 1 124 ? 18.833 3.568 -30.848 1.00 95.94 124 VAL A O 1
ATOM 979 N N . ILE A 1 125 ? 18.088 1.693 -29.875 1.00 94.69 125 ILE A N 1
ATOM 980 C CA . ILE A 1 125 ? 18.554 0.774 -30.924 1.00 94.69 125 ILE A CA 1
ATOM 981 C C . ILE A 1 125 ? 17.460 0.433 -31.935 1.00 94.69 125 ILE A C 1
ATOM 983 O O . ILE A 1 125 ? 17.749 0.008 -33.050 1.00 94.69 125 ILE A O 1
ATOM 987 N N . MET A 1 126 ? 16.191 0.604 -31.556 1.00 92.19 126 MET A N 1
ATOM 988 C CA . MET A 1 126 ? 15.055 0.269 -32.408 1.00 92.19 126 MET A CA 1
ATOM 989 C C . MET A 1 126 ? 13.788 1.015 -31.960 1.00 92.19 126 MET A C 1
ATOM 991 O O . MET A 1 126 ? 13.568 1.264 -30.775 1.00 92.19 126 MET A O 1
ATOM 995 N N . LEU A 1 127 ? 12.908 1.343 -32.908 1.00 89.75 127 LEU A N 1
ATOM 996 C CA . LEU A 1 127 ? 11.528 1.739 -32.597 1.00 89.75 127 LEU A CA 1
ATOM 997 C C . LEU A 1 127 ? 10.673 0.516 -32.259 1.00 89.75 127 LEU A C 1
ATOM 999 O O . LEU A 1 127 ? 10.730 -0.483 -32.961 1.00 89.75 127 LEU A O 1
ATOM 1003 N N . GLY A 1 128 ? 9.795 0.608 -31.268 1.00 84.69 128 GLY A N 1
ATOM 1004 C CA . GLY A 1 128 ? 8.791 -0.427 -31.033 1.00 84.69 128 GLY A CA 1
ATOM 1005 C C . GLY A 1 128 ? 7.732 -0.506 -32.141 1.00 84.69 128 GLY A C 1
ATOM 1006 O O . GLY A 1 128 ? 7.772 0.200 -33.169 1.00 84.69 128 GLY A O 1
ATOM 1007 N N . HIS A 1 129 ? 6.735 -1.360 -31.906 1.00 81.81 129 HIS A N 1
ATOM 1008 C CA . HIS A 1 129 ? 5.572 -1.461 -32.776 1.00 81.81 129 HIS A CA 1
ATOM 1009 C C . HIS A 1 129 ? 4.870 -0.097 -32.910 1.00 81.81 129 HIS A C 1
ATOM 1011 O O . HIS A 1 129 ? 4.700 0.643 -31.938 1.00 81.81 129 HIS A O 1
ATOM 1017 N N . SER A 1 130 ? 4.452 0.254 -34.131 1.00 72.31 130 SER A N 1
ATOM 1018 C CA . SER A 1 130 ? 3.898 1.579 -34.457 1.00 72.31 130 SER A CA 1
ATOM 1019 C C . SER A 1 130 ? 2.639 1.934 -33.656 1.00 72.31 130 SER A C 1
ATOM 1021 O O . SER A 1 130 ? 2.416 3.111 -33.379 1.00 72.31 130 SER A O 1
ATOM 1023 N N . GLY A 1 131 ? 1.854 0.933 -33.243 1.00 71.25 131 GLY A N 1
ATOM 1024 C CA . GLY A 1 131 ? 0.665 1.103 -32.404 1.00 71.25 131 GLY A CA 1
ATOM 1025 C C . GLY A 1 131 ? 0.917 1.253 -30.897 1.00 71.25 131 GLY A C 1
ATOM 1026 O O . GLY A 1 131 ? -0.009 1.616 -30.176 1.00 71.25 131 GLY A O 1
ATOM 1027 N N . GLU A 1 132 ? 2.132 0.984 -30.408 1.00 72.75 132 GLU A N 1
ATOM 1028 C CA . GLU A 1 132 ? 2.437 0.942 -28.964 1.00 72.75 132 GLU A CA 1
ATOM 1029 C C . GLU A 1 132 ? 3.302 2.121 -28.490 1.00 72.75 132 GLU A C 1
ATOM 1031 O O . GLU A 1 132 ? 3.430 2.357 -27.290 1.00 72.75 132 GLU A O 1
ATOM 1036 N N . HIS A 1 133 ? 3.839 2.917 -29.426 1.00 76.44 133 HIS A N 1
ATOM 1037 C CA . HIS A 1 133 ? 4.670 4.098 -29.147 1.00 76.44 133 HIS A CA 1
ATOM 1038 C C . HIS A 1 133 ? 5.866 3.814 -28.216 1.00 76.44 133 HIS A C 1
ATOM 1040 O O . HIS A 1 133 ? 6.284 4.682 -27.445 1.00 76.44 133 HIS A O 1
ATOM 1046 N N . GLU A 1 134 ? 6.415 2.603 -28.291 1.00 87.75 134 GLU A N 1
ATOM 1047 C CA . GLU A 1 134 ? 7.555 2.172 -27.482 1.00 87.75 134 GLU A CA 1
ATOM 1048 C C . GLU A 1 134 ? 8.877 2.509 -28.181 1.00 87.75 134 GLU A C 1
ATOM 1050 O O . GLU A 1 134 ? 8.962 2.563 -29.412 1.00 87.75 134 GLU A O 1
ATOM 1055 N N . LEU A 1 135 ? 9.923 2.707 -27.387 1.00 92.38 135 LEU A N 1
ATOM 1056 C CA . LEU A 1 135 ? 11.310 2.754 -27.842 1.00 92.38 135 LEU A CA 1
ATOM 1057 C C . LEU A 1 135 ? 12.035 1.547 -27.260 1.00 92.38 135 LEU A C 1
ATOM 1059 O O . LEU A 1 135 ? 11.816 1.205 -26.099 1.00 92.38 135 LEU A O 1
ATOM 1063 N N . VAL A 1 136 ? 12.893 0.914 -28.047 1.00 93.75 136 VAL A N 1
ATOM 1064 C CA . VAL A 1 136 ? 13.727 -0.197 -27.593 1.00 93.75 136 VAL A CA 1
ATOM 1065 C C . VAL A 1 136 ? 15.131 0.328 -27.374 1.00 93.75 136 VAL A C 1
ATOM 1067 O O . VAL A 1 136 ? 15.729 0.925 -28.272 1.00 93.75 136 VAL A O 1
ATOM 1070 N N . VAL A 1 137 ? 15.628 0.137 -26.159 1.00 94.50 137 VAL A N 1
ATOM 1071 C CA . VAL A 1 137 ? 16.897 0.693 -25.703 1.00 94.50 137 VAL A CA 1
ATOM 1072 C C . VAL A 1 137 ? 17.842 -0.420 -25.294 1.00 94.50 137 VAL A C 1
ATOM 1074 O O . VAL A 1 137 ? 17.424 -1.414 -24.695 1.00 94.50 137 VAL A O 1
ATOM 1077 N N . ASP A 1 138 ? 19.120 -0.228 -25.593 1.00 94.00 138 ASP A N 1
ATOM 1078 C CA . ASP A 1 138 ? 20.178 -0.998 -24.963 1.00 94.00 138 ASP A CA 1
ATOM 1079 C C . ASP A 1 138 ? 20.349 -0.497 -23.522 1.00 94.00 138 ASP A C 1
A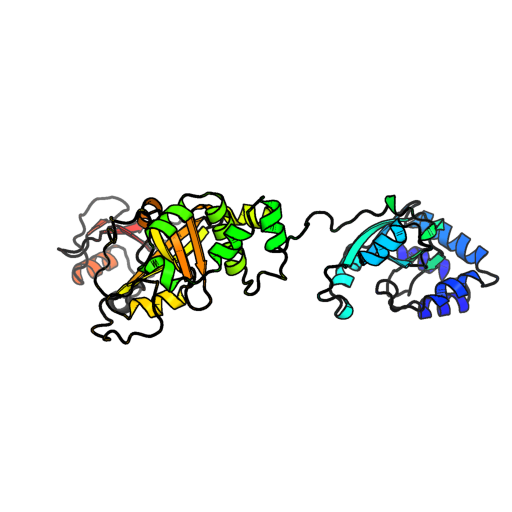TOM 1081 O O . ASP A 1 138 ? 20.814 0.617 -23.259 1.00 94.00 138 ASP A O 1
ATOM 1085 N N . ALA A 1 139 ? 19.917 -1.328 -22.575 1.00 91.38 139 ALA A N 1
ATOM 1086 C CA . ALA A 1 139 ? 19.959 -1.032 -21.151 1.00 91.38 139 ALA A CA 1
ATOM 1087 C C . ALA A 1 139 ? 21.395 -0.835 -20.631 1.00 91.38 139 ALA A C 1
ATOM 1089 O O . ALA A 1 139 ? 21.596 -0.132 -19.641 1.00 91.38 139 ALA A O 1
ATOM 1090 N N . ASN A 1 140 ? 22.409 -1.371 -21.311 1.00 91.50 140 ASN A N 1
ATOM 1091 C CA . ASN A 1 140 ? 23.799 -1.243 -20.880 1.00 91.50 140 ASN A CA 1
ATOM 1092 C C . ASN A 1 140 ? 24.367 0.177 -21.050 1.00 91.50 140 ASN A C 1
ATOM 1094 O O . ASN A 1 140 ? 25.391 0.506 -20.451 1.00 91.50 140 ASN A O 1
ATOM 1098 N N . TYR A 1 141 ? 23.691 1.042 -21.812 1.00 91.44 141 TYR A N 1
ATOM 1099 C CA . TYR A 1 141 ? 24.041 2.461 -21.944 1.00 91.44 141 TYR A CA 1
ATOM 1100 C C . TYR A 1 141 ? 23.487 3.334 -20.810 1.00 91.44 141 TYR A C 1
ATOM 1102 O O . TYR A 1 141 ? 23.817 4.518 -20.732 1.00 91.44 141 TYR A O 1
ATOM 1110 N N . ILE A 1 142 ? 22.643 2.780 -19.935 1.00 91.81 142 ILE A N 1
ATOM 1111 C CA . ILE A 1 142 ? 22.017 3.504 -18.827 1.00 91.81 142 ILE A CA 1
ATOM 1112 C C . ILE A 1 142 ? 22.616 2.990 -17.520 1.00 91.81 142 ILE A C 1
ATOM 1114 O O . ILE A 1 142 ? 22.614 1.792 -17.230 1.00 91.81 142 ILE A O 1
ATOM 1118 N N . SER A 1 143 ? 23.108 3.908 -16.692 1.00 87.19 143 SER A N 1
ATOM 1119 C CA . SER A 1 143 ? 23.642 3.543 -15.385 1.00 87.19 143 SER A CA 1
ATOM 1120 C C . SER A 1 143 ? 22.513 3.098 -14.457 1.00 87.19 143 SER A C 1
ATOM 1122 O O . SER A 1 143 ? 21.540 3.823 -14.248 1.00 87.19 143 SER A O 1
ATOM 1124 N N . ALA A 1 144 ? 22.667 1.943 -13.805 1.00 84.12 144 ALA A N 1
ATOM 1125 C CA . ALA A 1 144 ? 21.688 1.458 -12.830 1.00 84.12 144 ALA A CA 1
ATOM 1126 C C . ALA A 1 144 ? 21.473 2.432 -11.648 1.00 84.12 144 ALA A C 1
ATOM 1128 O O . ALA A 1 144 ? 20.423 2.416 -11.005 1.00 84.12 144 ALA A O 1
ATOM 1129 N N . ASN A 1 145 ? 22.445 3.314 -11.382 1.00 80.06 145 ASN A N 1
ATOM 1130 C CA . ASN A 1 145 ? 22.349 4.363 -10.361 1.00 80.06 145 ASN A CA 1
ATOM 1131 C C . ASN A 1 145 ? 21.471 5.554 -10.789 1.00 80.06 145 ASN A C 1
ATOM 1133 O O . ASN A 1 145 ? 21.109 6.377 -9.951 1.00 80.06 145 ASN A O 1
ATOM 1137 N N . GLU A 1 146 ? 21.141 5.666 -12.077 1.00 79.19 146 GLU A N 1
ATOM 1138 C CA . GLU A 1 146 ? 20.293 6.727 -12.638 1.00 79.19 146 GLU A CA 1
ATOM 1139 C C . GLU A 1 146 ? 18.813 6.322 -12.703 1.00 79.19 146 GLU A C 1
ATOM 1141 O O . GLU A 1 146 ? 17.955 7.136 -13.051 1.00 79.19 146 GLU A O 1
ATOM 1146 N N . ILE A 1 147 ? 18.496 5.078 -12.327 1.00 85.88 147 ILE A N 1
ATOM 1147 C CA . ILE A 1 147 ? 17.129 4.572 -12.234 1.00 85.88 147 ILE A CA 1
ATOM 1148 C C . ILE A 1 147 ? 16.426 5.254 -11.056 1.00 85.88 147 ILE A C 1
ATOM 1150 O O . ILE A 1 147 ? 16.746 5.020 -9.891 1.00 85.88 147 ILE A O 1
ATOM 1154 N N . GLN A 1 148 ? 15.423 6.077 -11.354 1.00 85.00 148 GLN A N 1
ATOM 1155 C CA . GLN A 1 148 ? 14.596 6.734 -10.346 1.00 85.00 148 GLN A CA 1
ATOM 1156 C C . GLN A 1 148 ? 13.278 5.986 -10.163 1.00 85.00 148 GLN A C 1
ATOM 1158 O O . GLN A 1 148 ? 12.506 5.782 -11.099 1.00 85.00 148 GLN A O 1
ATOM 1163 N N . PHE A 1 149 ? 12.964 5.601 -8.934 1.00 81.62 149 PHE A N 1
ATOM 1164 C CA . PHE A 1 149 ? 11.737 4.876 -8.637 1.00 81.62 149 PHE A CA 1
ATOM 1165 C C . PHE A 1 149 ? 10.554 5.839 -8.525 1.00 81.62 149 PHE A C 1
ATOM 1167 O O . PHE A 1 149 ? 10.404 6.563 -7.547 1.00 81.62 149 PHE A O 1
ATOM 1174 N N . LEU A 1 150 ? 9.621 5.793 -9.474 1.00 72.81 150 LEU A N 1
ATOM 1175 C CA . LEU A 1 150 ? 8.414 6.631 -9.413 1.00 72.81 150 LEU A CA 1
ATOM 1176 C C . LEU A 1 150 ? 7.335 6.095 -8.470 1.00 72.81 150 LEU A C 1
ATOM 1178 O O . LEU A 1 150 ? 6.305 6.738 -8.259 1.00 72.81 150 LEU A O 1
ATOM 1182 N N . ASN A 1 151 ? 7.575 4.907 -7.913 1.00 60.41 151 ASN A N 1
ATOM 1183 C CA . ASN A 1 151 ? 6.809 4.338 -6.813 1.00 60.41 151 ASN A CA 1
ATOM 1184 C C . ASN A 1 151 ? 7.559 4.414 -5.472 1.00 60.41 151 ASN A C 1
ATOM 1186 O O . ASN A 1 151 ? 7.113 3.783 -4.507 1.00 60.41 151 ASN A O 1
ATOM 1190 N N . GLU A 1 152 ? 8.662 5.167 -5.372 1.00 46.84 152 GLU A N 1
ATOM 1191 C CA . GLU A 1 152 ? 9.169 5.540 -4.055 1.00 46.84 152 GLU A CA 1
ATOM 1192 C C . GLU A 1 152 ? 8.090 6.313 -3.300 1.00 46.84 152 GLU A C 1
ATOM 1194 O O . GLU A 1 152 ? 7.449 7.230 -3.811 1.00 46.84 152 GLU A O 1
ATOM 1199 N N . GLY A 1 153 ? 7.863 5.913 -2.056 1.00 46.66 153 GLY A N 1
ATOM 1200 C CA . GLY A 1 153 ? 7.065 6.708 -1.129 1.00 46.66 153 GLY A CA 1
ATOM 1201 C C . GLY A 1 153 ? 6.069 5.918 -0.311 1.00 46.66 153 GLY A C 1
ATOM 1202 O O . GLY A 1 153 ? 5.457 6.476 0.597 1.00 46.66 153 GLY A O 1
ATOM 1203 N N . VAL A 1 154 ? 5.911 4.621 -0.568 1.00 51.97 154 VAL A N 1
ATOM 1204 C CA . VAL A 1 154 ? 5.120 3.785 0.322 1.00 51.97 154 VAL A CA 1
ATOM 1205 C C . VAL A 1 154 ? 5.780 2.425 0.501 1.00 51.97 154 VAL A C 1
ATOM 1207 O O . VAL A 1 154 ? 5.345 1.429 -0.077 1.00 51.97 154 VAL A O 1
ATOM 1210 N N . LYS A 1 155 ? 6.817 2.373 1.348 1.00 60.00 155 LYS A N 1
ATOM 1211 C CA . LYS A 1 155 ? 7.191 1.112 1.992 1.00 60.00 155 LYS A CA 1
ATOM 1212 C C . LYS A 1 155 ? 5.934 0.621 2.699 1.00 60.00 155 LYS A C 1
ATOM 1214 O O . LYS A 1 155 ? 5.406 1.293 3.586 1.00 60.00 155 LYS A O 1
ATOM 1219 N N . ARG A 1 156 ? 5.382 -0.476 2.196 1.00 63.28 156 ARG A N 1
ATOM 1220 C CA . ARG A 1 156 ? 4.248 -1.128 2.824 1.00 63.28 156 ARG A CA 1
ATOM 1221 C C . ARG A 1 156 ? 4.805 -2.201 3.749 1.00 63.28 156 ARG A C 1
ATOM 1223 O O . ARG A 1 156 ? 5.707 -2.935 3.363 1.00 63.28 156 ARG A O 1
ATOM 1230 N N . TYR A 1 157 ? 4.261 -2.246 4.945 1.00 74.81 157 TYR A N 1
ATOM 1231 C CA . TYR A 1 157 ? 4.647 -3.084 6.059 1.00 74.81 157 TYR A CA 1
ATOM 1232 C C . TYR A 1 157 ? 3.544 -4.127 6.249 1.00 74.81 157 TYR A C 1
ATOM 1234 O O . TYR A 1 157 ? 2.357 -3.778 6.266 1.00 74.81 157 TYR A O 1
ATOM 1242 N N . SER A 1 158 ? 3.916 -5.400 6.360 1.00 80.62 158 SER A N 1
ATOM 1243 C CA . SER A 1 158 ? 3.038 -6.421 6.934 1.00 80.62 158 SER A CA 1
ATOM 1244 C C . SER A 1 158 ? 2.680 -6.069 8.384 1.00 80.62 158 SER A C 1
ATOM 1246 O O . SER A 1 158 ? 3.228 -5.131 8.967 1.00 80.62 158 SER A O 1
ATOM 1248 N N . TYR A 1 159 ? 1.761 -6.818 8.998 1.00 81.88 159 TYR A N 1
ATOM 1249 C CA . TYR A 1 159 ? 1.482 -6.646 10.425 1.00 81.88 159 TYR A CA 1
ATOM 1250 C C . TYR A 1 159 ? 2.751 -6.786 11.281 1.00 81.88 159 TYR A C 1
ATOM 1252 O O . TYR A 1 159 ? 2.994 -5.943 12.140 1.00 81.88 159 TYR A O 1
ATOM 1260 N N . TRP A 1 160 ? 3.581 -7.795 11.006 1.00 82.75 160 TRP A N 1
ATOM 1261 C CA . TRP A 1 160 ? 4.822 -8.029 11.747 1.00 82.75 160 TRP A CA 1
ATOM 1262 C C . TRP A 1 160 ? 5.878 -6.965 11.453 1.00 82.75 160 TRP A C 1
ATOM 1264 O O . TRP A 1 160 ? 6.491 -6.459 12.383 1.00 82.75 160 TRP A O 1
ATOM 1274 N N . ASP A 1 161 ? 5.978 -6.496 10.205 1.00 82.56 161 ASP A N 1
ATOM 1275 C CA . ASP A 1 161 ? 6.852 -5.360 9.895 1.00 82.56 161 ASP A CA 1
ATOM 1276 C C . ASP A 1 161 ? 6.418 -4.096 10.660 1.00 82.56 161 ASP A C 1
ATOM 1278 O O . ASP A 1 161 ? 7.261 -3.293 11.048 1.00 82.56 161 ASP A O 1
ATOM 1282 N N . MET A 1 162 ? 5.11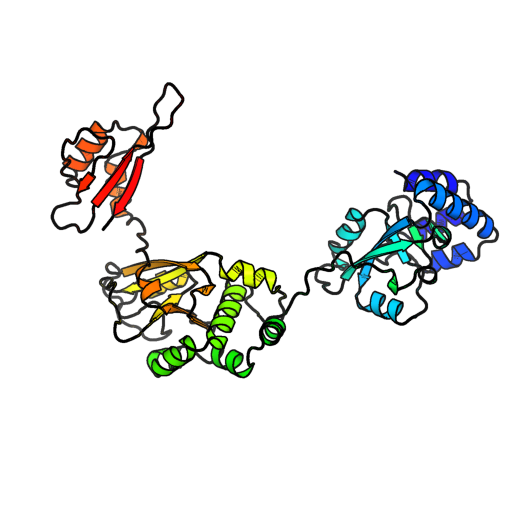1 -3.881 10.868 1.00 85.69 162 MET A N 1
ATOM 1283 C CA . MET A 1 162 ? 4.601 -2.765 11.677 1.00 85.69 162 MET A CA 1
ATOM 1284 C C . MET A 1 162 ? 4.920 -2.953 13.165 1.00 85.69 162 MET A C 1
ATOM 1286 O O . MET A 1 162 ? 5.283 -1.983 13.827 1.00 85.69 162 MET A O 1
ATOM 1290 N N . VAL A 1 163 ? 4.797 -4.177 13.690 1.00 85.81 163 VAL A N 1
ATOM 1291 C CA . VAL A 1 163 ? 5.199 -4.525 15.066 1.00 85.81 163 VAL A CA 1
ATOM 1292 C C . VAL A 1 163 ? 6.676 -4.180 15.275 1.00 85.81 163 VAL A C 1
ATOM 1294 O O . VAL A 1 163 ? 6.989 -3.399 16.177 1.00 85.81 163 VAL A O 1
ATOM 1297 N N . ASP A 1 164 ? 7.547 -4.631 14.374 1.00 85.25 164 ASP A N 1
ATOM 1298 C CA . ASP A 1 164 ? 8.981 -4.334 14.402 1.00 85.25 164 ASP A CA 1
ATOM 1299 C C . ASP A 1 164 ? 9.264 -2.837 14.231 1.00 85.25 164 ASP A C 1
ATOM 1301 O O . ASP A 1 164 ? 10.064 -2.255 14.964 1.00 85.25 164 ASP A O 1
ATOM 1305 N N . HIS A 1 165 ? 8.571 -2.173 13.298 1.00 85.31 165 HIS A N 1
ATOM 1306 C CA . HIS A 1 165 ? 8.725 -0.740 13.034 1.00 85.31 165 HIS A CA 1
ATOM 1307 C C . HIS A 1 165 ? 8.461 0.124 14.271 1.00 85.31 165 HIS A C 1
ATOM 1309 O O . HIS A 1 165 ? 9.146 1.127 14.473 1.00 85.31 165 HIS A O 1
ATOM 1315 N N . TYR A 1 166 ? 7.488 -0.265 15.098 1.00 86.31 166 TYR A N 1
ATOM 1316 C CA . TYR A 1 166 ? 7.156 0.428 16.342 1.00 86.31 166 TYR A CA 1
ATOM 1317 C C . TYR A 1 166 ? 7.917 -0.103 17.567 1.00 86.31 166 TYR A C 1
ATOM 1319 O O . TYR A 1 166 ? 7.647 0.352 18.681 1.00 86.31 166 TYR A O 1
ATOM 1327 N N . GLY A 1 167 ? 8.859 -1.036 17.387 1.00 86.50 167 GLY A N 1
ATOM 1328 C CA . GLY A 1 167 ? 9.628 -1.636 18.480 1.00 86.50 167 GLY A CA 1
ATOM 1329 C C . GLY A 1 167 ? 8.747 -2.377 19.488 1.00 86.50 167 GLY A C 1
ATOM 1330 O O . GLY A 1 167 ? 8.991 -2.308 20.693 1.00 86.50 167 GLY A O 1
ATOM 1331 N N . LEU A 1 168 ? 7.671 -3.009 19.014 1.00 85.38 168 LEU A N 1
ATOM 1332 C CA . LEU A 1 168 ? 6.735 -3.758 19.846 1.00 85.38 168 LEU A CA 1
ATOM 1333 C C . LEU A 1 168 ? 7.237 -5.195 20.038 1.00 85.38 168 LEU A C 1
ATOM 1335 O O . LEU A 1 168 ? 7.664 -5.841 19.090 1.00 85.38 168 LEU A O 1
ATOM 1339 N N . GLU A 1 169 ? 7.163 -5.711 21.265 1.00 80.88 169 GLU A N 1
ATOM 1340 C CA . GLU A 1 169 ? 7.595 -7.081 21.569 1.00 80.88 169 GLU A CA 1
ATOM 1341 C C . GLU A 1 169 ? 6.638 -8.121 20.957 1.00 80.88 169 GLU A C 1
ATOM 1343 O O . GLU A 1 169 ? 5.425 -8.086 21.192 1.00 80.88 169 GLU A O 1
ATOM 1348 N N . GLU A 1 170 ? 7.185 -9.098 20.231 1.00 72.81 170 GLU A N 1
ATOM 1349 C CA . GLU A 1 170 ? 6.438 -10.207 19.615 1.00 72.81 170 GLU A CA 1
ATOM 1350 C C . GLU A 1 170 ? 5.664 -11.045 20.654 1.00 72.81 170 GLU A C 1
ATOM 1352 O O . GLU A 1 170 ? 4.538 -11.495 20.418 1.00 72.81 170 GLU A O 1
ATOM 1357 N N . GLU A 1 171 ? 6.204 -11.177 21.868 1.00 68.75 171 GLU A N 1
ATOM 1358 C CA . GLU A 1 171 ? 5.524 -11.827 22.993 1.00 68.75 171 GLU A CA 1
ATOM 1359 C C . GLU A 1 171 ? 4.239 -11.084 23.397 1.00 68.75 171 GLU A C 1
ATOM 1361 O O . GLU A 1 171 ? 3.218 -11.710 23.696 1.00 68.75 171 GLU A O 1
ATOM 1366 N N . ALA A 1 172 ? 4.243 -9.747 23.361 1.00 67.19 172 ALA A N 1
ATOM 1367 C CA . ALA A 1 172 ? 3.054 -8.941 23.635 1.00 67.19 172 ALA A CA 1
ATOM 1368 C C . ALA A 1 172 ? 2.012 -9.061 22.510 1.00 67.19 172 ALA A C 1
ATOM 1370 O O . ALA A 1 172 ? 0.809 -9.050 22.793 1.00 67.19 172 ALA A O 1
ATOM 1371 N N . ALA A 1 173 ? 2.461 -9.228 21.261 1.00 66.56 173 ALA A N 1
ATOM 1372 C CA . ALA A 1 173 ? 1.597 -9.527 20.120 1.00 66.56 173 ALA A CA 1
ATOM 1373 C C . ALA A 1 173 ? 0.895 -10.878 20.298 1.00 66.56 173 ALA A C 1
ATOM 1375 O O . ALA A 1 173 ? -0.330 -10.961 20.239 1.00 66.56 173 ALA A O 1
ATOM 1376 N N . THR A 1 174 ? 1.667 -11.903 20.649 1.00 66.50 174 THR A N 1
ATOM 1377 C CA . THR A 1 174 ? 1.181 -13.269 20.873 1.00 66.50 174 THR A CA 1
ATOM 1378 C C . THR A 1 174 ? 0.232 -13.348 22.075 1.00 66.50 174 THR A C 1
ATOM 1380 O O . THR A 1 174 ? -0.788 -14.033 22.042 1.00 66.50 174 THR A O 1
ATOM 1383 N N . MET A 1 175 ? 0.503 -12.593 23.143 1.00 60.12 175 MET A N 1
ATOM 1384 C CA . MET A 1 175 ? -0.373 -12.515 24.319 1.00 60.12 175 MET A CA 1
ATOM 1385 C C . MET A 1 175 ? -1.696 -11.786 24.053 1.00 60.12 175 MET A C 1
ATOM 1387 O O . MET A 1 175 ? -2.673 -12.039 24.759 1.00 60.12 175 MET A O 1
ATOM 1391 N N . ASN A 1 176 ? -1.748 -10.905 23.050 1.00 60.47 176 ASN A N 1
ATOM 1392 C CA . ASN A 1 176 ? -2.994 -10.320 22.547 1.00 60.47 176 ASN A CA 1
ATOM 1393 C C . ASN A 1 176 ? -3.825 -11.358 21.748 1.00 60.47 176 ASN A C 1
ATOM 1395 O O . ASN A 1 176 ? -5.052 -11.270 21.676 1.00 60.47 176 ASN A O 1
ATOM 1399 N N . ASP A 1 177 ? -3.183 -12.393 21.203 1.00 59.94 177 ASP A N 1
ATOM 1400 C CA . ASP A 1 177 ? -3.841 -13.464 20.443 1.00 59.94 177 ASP A CA 1
ATOM 1401 C C . ASP A 1 177 ? -4.411 -14.608 21.309 1.00 59.94 177 ASP A C 1
ATOM 1403 O O . ASP A 1 177 ? -5.219 -15.405 20.824 1.00 59.94 177 ASP A O 1
ATOM 1407 N N . LEU A 1 178 ? -4.078 -14.689 22.604 1.00 55.53 178 LEU A N 1
ATOM 1408 C CA . LEU A 1 178 ? -4.536 -15.780 23.476 1.00 55.53 178 LEU A CA 1
ATOM 1409 C C . LEU A 1 178 ? -5.921 -15.524 24.120 1.00 55.53 178 LEU A C 1
ATOM 1411 O O . LEU A 1 178 ? -6.055 -14.786 25.092 1.00 55.53 178 LEU A O 1
ATOM 1415 N N . ALA A 1 179 ? -6.927 -16.219 23.570 1.00 52.75 179 ALA A N 1
ATOM 1416 C CA . ALA A 1 179 ? -8.221 -16.674 24.119 1.00 52.75 179 ALA A CA 1
ATOM 1417 C C . ALA A 1 179 ? -8.950 -15.802 25.179 1.00 52.75 179 ALA A C 1
ATOM 1419 O O . ALA A 1 179 ? -8.812 -15.975 26.393 1.00 52.75 179 ALA A O 1
ATOM 1420 N N . LEU A 1 180 ? -9.853 -14.965 24.660 1.00 56.00 180 LEU A N 1
ATOM 1421 C CA . LEU A 1 180 ? -10.761 -14.017 25.323 1.00 56.00 180 LEU A CA 1
ATOM 1422 C C . LEU A 1 180 ? -11.602 -14.500 26.529 1.00 56.00 180 LEU A C 1
ATOM 1424 O O . LEU A 1 180 ? -11.545 -13.824 27.559 1.00 56.00 180 LEU A O 1
ATOM 1428 N N . PRO A 1 181 ? -12.335 -15.633 26.489 1.00 53.06 181 PRO A N 1
ATOM 1429 C CA . PRO A 1 181 ? -13.325 -15.927 27.532 1.00 53.06 181 PRO A CA 1
ATOM 1430 C C . PRO A 1 181 ? -12.681 -16.129 28.905 1.00 53.06 181 PRO A C 1
ATOM 1432 O O . PRO A 1 181 ? -13.225 -15.773 29.943 1.00 53.06 181 PRO A O 1
ATOM 1435 N N . TRP A 1 182 ? -11.448 -16.639 28.923 1.00 51.81 182 TRP A N 1
ATOM 1436 C CA . TRP A 1 182 ? -10.736 -16.885 30.167 1.00 51.81 182 TRP A CA 1
ATOM 1437 C C . TRP A 1 182 ? -10.178 -15.610 30.814 1.00 51.81 182 TRP A C 1
ATOM 1439 O O . TRP A 1 182 ? -10.098 -15.536 32.041 1.00 51.81 182 TRP A O 1
ATOM 1449 N N . LEU A 1 183 ? -9.779 -14.604 30.027 1.00 56.81 183 LEU A N 1
ATOM 1450 C CA . LEU A 1 183 ? -9.130 -13.400 30.556 1.00 56.81 183 LEU A CA 1
ATOM 1451 C C . LEU A 1 183 ? -10.116 -12.436 31.222 1.00 56.81 183 LEU A C 1
ATOM 1453 O O . LEU A 1 183 ? -9.773 -11.868 32.261 1.00 56.81 183 LEU A O 1
ATOM 1457 N N . ASN A 1 184 ? -11.310 -12.260 30.655 1.00 55.81 184 ASN A N 1
ATOM 1458 C CA . ASN A 1 184 ? -12.275 -11.283 31.158 1.00 55.81 184 ASN A CA 1
ATOM 1459 C C . ASN A 1 184 ? -13.014 -11.778 32.413 1.00 55.81 184 ASN A C 1
ATOM 1461 O O . ASN A 1 184 ? -13.092 -11.050 33.407 1.00 55.81 184 ASN A O 1
ATOM 1465 N N . ASP A 1 185 ? -13.427 -13.048 32.421 1.00 58.06 185 ASP A N 1
ATOM 1466 C CA . ASP A 1 185 ? -14.189 -13.615 33.539 1.00 58.06 185 ASP A CA 1
ATOM 1467 C C . ASP A 1 185 ? -13.287 -14.007 34.714 1.00 58.06 185 ASP A C 1
ATOM 1469 O O . ASP A 1 185 ? -13.627 -13.772 35.871 1.00 58.06 185 ASP A O 1
ATOM 1473 N N . ASN A 1 186 ? -12.090 -14.543 34.440 1.00 57.25 186 ASN A N 1
ATOM 1474 C CA . ASN A 1 186 ? -11.227 -15.082 35.4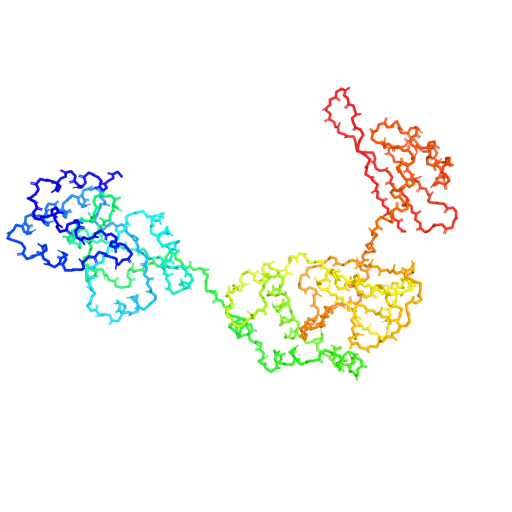98 1.00 57.25 186 ASN A CA 1
ATOM 1475 C C . ASN A 1 186 ? -10.054 -14.169 35.876 1.00 57.25 186 ASN A C 1
ATOM 1477 O O . ASN A 1 186 ? -9.403 -14.413 36.894 1.00 57.25 186 ASN A O 1
ATOM 1481 N N . ARG A 1 187 ? -9.713 -13.149 35.067 1.00 68.12 187 ARG A N 1
ATOM 1482 C CA . ARG A 1 187 ? -8.513 -12.310 35.287 1.00 68.12 187 ARG A CA 1
ATOM 1483 C C . ARG A 1 187 ? -8.690 -10.821 34.922 1.00 68.12 187 ARG A C 1
ATOM 1485 O O . ARG A 1 187 ? -7.811 -10.256 34.261 1.00 68.12 187 ARG A O 1
ATOM 1492 N N . PRO A 1 188 ? -9.706 -10.108 35.448 1.00 74.81 188 PRO A N 1
ATOM 1493 C CA . PRO A 1 188 ? -9.906 -8.674 35.180 1.00 74.81 188 PRO A CA 1
ATOM 1494 C C . PRO A 1 188 ? -8.706 -7.797 35.592 1.00 74.81 188 PRO A C 1
ATOM 1496 O O . PRO A 1 188 ? -8.425 -6.763 34.977 1.00 74.81 188 PRO A O 1
ATOM 1499 N N . GLY A 1 189 ? -7.930 -8.230 36.594 1.00 79.12 189 GLY A N 1
ATOM 1500 C CA . GLY A 1 189 ? -6.674 -7.580 36.980 1.00 79.12 189 GLY A CA 1
ATOM 1501 C C . GLY A 1 189 ? -5.600 -7.635 35.885 1.00 79.12 189 GLY A C 1
ATOM 1502 O O . GLY A 1 189 ? -4.850 -6.674 35.712 1.00 79.12 189 GLY A O 1
ATOM 1503 N N . LYS A 1 190 ? -5.559 -8.713 35.089 1.00 81.69 190 LYS A N 1
ATOM 1504 C CA . LYS A 1 190 ? -4.623 -8.856 33.964 1.00 81.69 190 LYS A CA 1
ATOM 1505 C C . LYS A 1 190 ? -4.996 -7.923 32.815 1.00 81.69 190 LYS A C 1
ATOM 1507 O O . LYS A 1 190 ? -4.113 -7.237 32.310 1.00 81.69 190 LYS A O 1
ATOM 1512 N N . ILE A 1 191 ? -6.284 -7.815 32.485 1.00 81.25 191 ILE A N 1
ATOM 1513 C CA . ILE A 1 191 ? -6.780 -6.828 31.511 1.00 81.25 191 ILE A CA 1
ATOM 1514 C C . ILE A 1 191 ? -6.408 -5.412 31.957 1.00 81.25 191 ILE A C 1
ATOM 1516 O O . ILE A 1 191 ? -5.821 -4.647 31.198 1.00 81.25 191 ILE A O 1
ATOM 1520 N N . SER A 1 192 ? -6.657 -5.091 33.227 1.00 84.75 192 SER A N 1
ATOM 1521 C CA . SER A 1 192 ? -6.317 -3.784 33.799 1.00 84.75 192 SER A CA 1
ATOM 1522 C C . SER A 1 192 ? -4.810 -3.495 33.750 1.00 84.75 192 SER A C 1
ATOM 1524 O O . SER A 1 192 ? -4.408 -2.360 33.507 1.00 84.75 192 SER A O 1
ATOM 1526 N N . SER A 1 193 ? -3.966 -4.513 33.950 1.00 86.25 193 SER A N 1
ATOM 1527 C CA . SER A 1 193 ? -2.509 -4.401 33.807 1.00 86.25 193 SER A CA 1
ATOM 1528 C C . SER A 1 193 ? -2.091 -4.157 32.353 1.00 86.25 193 SER A C 1
ATOM 1530 O O . SER A 1 193 ? -1.294 -3.258 32.093 1.00 86.25 193 SER A O 1
ATOM 1532 N N . MET A 1 194 ? -2.664 -4.900 31.400 1.00 86.38 194 MET A N 1
ATOM 1533 C CA . MET A 1 194 ? -2.387 -4.748 29.967 1.00 86.38 194 MET A CA 1
ATOM 1534 C C . MET A 1 194 ? -2.826 -3.374 29.449 1.00 86.38 194 MET A C 1
ATOM 1536 O O . MET A 1 194 ? -2.045 -2.699 28.788 1.00 86.38 194 MET A O 1
ATOM 1540 N N . ALA A 1 195 ? -4.022 -2.911 29.824 1.00 86.31 195 ALA A N 1
ATOM 1541 C CA . ALA A 1 195 ? -4.585 -1.629 29.395 1.00 86.31 195 ALA A CA 1
ATOM 1542 C C . ALA A 1 195 ? -3.752 -0.412 29.841 1.00 86.31 195 ALA A C 1
ATOM 1544 O O . ALA A 1 195 ? -3.868 0.668 29.263 1.00 86.31 195 ALA A O 1
ATOM 1545 N N . ARG A 1 196 ? -2.906 -0.573 30.869 1.00 87.94 196 ARG A N 1
ATOM 1546 C CA . ARG A 1 196 ? -1.980 0.462 31.359 1.00 87.94 196 ARG A CA 1
ATOM 1547 C C . ARG A 1 196 ? -0.636 0.472 30.625 1.00 87.94 196 ARG A C 1
ATOM 1549 O O . ARG A 1 196 ? 0.111 1.435 30.777 1.00 87.94 196 ARG A O 1
ATOM 1556 N N . LYS A 1 197 ? -0.301 -0.570 29.857 1.00 88.50 197 LYS A N 1
ATOM 1557 C CA . LYS A 1 197 ? 0.986 -0.693 29.159 1.00 88.50 197 LYS A CA 1
ATOM 1558 C C . LYS A 1 197 ? 0.899 -0.092 27.743 1.00 88.50 197 LYS A C 1
ATOM 1560 O O . LYS A 1 197 ? 0.112 -0.588 26.936 1.00 88.50 197 LYS A O 1
ATOM 1565 N N . PRO A 1 198 ? 1.731 0.910 27.391 1.00 89.44 198 PRO A N 1
ATOM 1566 C CA . PRO A 1 198 ? 1.678 1.566 26.080 1.00 89.44 198 PRO A CA 1
ATOM 1567 C C . PRO A 1 198 ? 1.834 0.621 24.881 1.00 89.44 198 PRO A C 1
ATOM 1569 O O . PRO A 1 198 ? 1.129 0.788 23.890 1.00 89.44 198 PRO A O 1
ATOM 1572 N N . GLY A 1 199 ? 2.694 -0.401 24.980 1.00 88.00 199 GLY A N 1
ATOM 1573 C CA . GLY A 1 199 ? 2.908 -1.362 23.891 1.00 88.00 199 GLY A CA 1
ATOM 1574 C C . GLY A 1 199 ? 1.649 -2.157 23.531 1.00 88.00 199 GLY A C 1
ATOM 1575 O O . GLY A 1 199 ? 1.281 -2.242 22.363 1.00 88.00 199 GLY A O 1
ATOM 1576 N N . TYR A 1 200 ? 0.914 -2.650 24.535 1.00 87.88 200 TYR A N 1
ATOM 1577 C CA . TYR A 1 200 ? -0.353 -3.363 24.319 1.00 87.88 200 TYR A CA 1
ATOM 1578 C C . TYR A 1 200 ? -1.426 -2.465 23.711 1.00 87.88 200 TYR A C 1
ATOM 1580 O O . TYR A 1 200 ? -2.216 -2.921 22.882 1.00 87.88 200 TYR A O 1
ATOM 1588 N N . ARG A 1 201 ? -1.437 -1.189 24.105 1.00 90.50 201 ARG A N 1
ATOM 1589 C CA . ARG A 1 201 ? -2.336 -0.189 23.540 1.00 90.50 201 ARG A CA 1
ATOM 1590 C C . ARG A 1 201 ? -2.054 0.031 22.055 1.00 90.50 201 ARG A C 1
ATOM 1592 O O . ARG A 1 201 ? -2.973 -0.092 21.251 1.00 90.50 201 ARG A O 1
ATOM 1599 N N . LEU A 1 202 ? -0.804 0.309 21.684 1.00 90.81 202 LEU A N 1
ATOM 1600 C CA . LEU A 1 202 ? -0.437 0.552 20.286 1.00 90.81 202 LEU A CA 1
ATOM 1601 C C . LEU A 1 202 ? -0.699 -0.682 19.413 1.00 90.81 202 LEU A C 1
ATOM 1603 O O . LEU A 1 202 ? -1.274 -0.566 18.333 1.00 90.81 202 LEU A O 1
ATOM 1607 N N . LEU A 1 203 ? -0.369 -1.871 19.921 1.00 89.94 203 LEU A N 1
ATOM 1608 C CA . LEU A 1 203 ? -0.627 -3.133 19.231 1.00 89.94 203 LEU A CA 1
ATOM 1609 C C . LEU A 1 203 ? -2.125 -3.382 19.019 1.00 89.94 203 LEU A C 1
ATOM 1611 O O . LEU A 1 203 ? -2.558 -3.775 17.938 1.00 89.94 203 LEU A O 1
ATOM 1615 N N . SER A 1 204 ? -2.933 -3.094 20.036 1.00 90.50 204 SER A N 1
ATOM 1616 C CA . SER A 1 204 ? -4.391 -3.181 19.956 1.00 90.50 204 SER A CA 1
ATOM 1617 C C . SER A 1 204 ? -4.974 -2.224 18.919 1.00 90.50 204 SER A C 1
ATOM 1619 O O . SER A 1 204 ? -5.844 -2.607 18.140 1.00 90.50 204 SER A O 1
ATOM 1621 N N . GLN A 1 205 ? -4.469 -0.991 18.875 1.00 93.81 205 GLN A N 1
ATOM 1622 C CA . GLN A 1 205 ? -4.870 0.009 17.887 1.00 93.81 205 GLN A CA 1
ATOM 1623 C C . GLN A 1 205 ? -4.507 -0.438 16.471 1.00 93.81 205 GLN A C 1
ATOM 1625 O O . GLN A 1 205 ? -5.347 -0.362 15.577 1.00 93.81 205 GLN A O 1
ATOM 1630 N N . LEU A 1 206 ? -3.291 -0.955 16.274 1.00 91.19 206 LEU A N 1
ATOM 1631 C CA . LEU A 1 206 ? -2.837 -1.497 14.994 1.00 91.19 206 LEU A CA 1
ATOM 1632 C C . LEU A 1 206 ? -3.718 -2.664 14.541 1.00 91.19 206 LEU A C 1
ATOM 1634 O O . LEU A 1 206 ? -4.192 -2.685 13.407 1.00 91.19 206 LEU A O 1
ATOM 1638 N N . ARG A 1 207 ? -3.995 -3.614 15.433 1.00 87.88 207 ARG A N 1
ATOM 1639 C CA . ARG A 1 207 ? -4.805 -4.794 15.123 1.00 87.88 207 ARG A CA 1
ATOM 1640 C C . ARG A 1 207 ? -6.254 -4.423 14.789 1.00 87.88 207 ARG A C 1
ATOM 1642 O O . ARG A 1 207 ? -6.791 -4.904 13.790 1.00 87.88 207 ARG A O 1
ATOM 1649 N N . LEU A 1 208 ? -6.868 -3.524 15.562 1.00 91.00 208 LEU A N 1
ATOM 1650 C CA . LEU A 1 208 ? -8.210 -3.020 15.265 1.00 91.00 208 LEU A CA 1
ATOM 1651 C C . LEU A 1 208 ? -8.239 -2.244 13.940 1.00 91.00 208 LEU A C 1
ATOM 1653 O O . LEU A 1 208 ? -9.153 -2.438 13.143 1.00 91.00 208 LEU A O 1
ATOM 1657 N N . PHE A 1 209 ? -7.220 -1.429 13.654 1.00 92.62 209 PHE A N 1
ATOM 1658 C CA . PHE A 1 209 ? -7.076 -0.760 12.359 1.00 92.62 209 PHE A CA 1
ATOM 1659 C C . PHE A 1 209 ? -7.062 -1.759 11.198 1.00 92.62 209 PHE A C 1
ATOM 1661 O O . PHE A 1 209 ? -7.825 -1.596 10.244 1.00 92.62 209 PHE A O 1
ATOM 1668 N N . MET A 1 210 ? -6.253 -2.819 11.294 1.00 87.31 210 MET A N 1
ATOM 1669 C CA . MET A 1 210 ? -6.184 -3.850 10.257 1.00 87.31 210 MET A CA 1
ATOM 1670 C C . MET A 1 210 ? -7.543 -4.524 10.040 1.00 87.31 210 MET A C 1
ATOM 1672 O O . MET A 1 210 ? -7.959 -4.730 8.897 1.00 87.31 210 MET A O 1
ATOM 1676 N N . LYS A 1 211 ? -8.275 -4.810 11.123 1.00 86.44 211 LYS A N 1
ATOM 1677 C CA . LYS A 1 211 ? -9.629 -5.359 11.032 1.00 86.44 211 LYS A CA 1
ATOM 1678 C C . LYS A 1 211 ? -10.596 -4.409 10.332 1.00 86.44 211 LYS A C 1
ATOM 1680 O O . LYS A 1 211 ? -11.296 -4.836 9.416 1.00 86.44 211 LYS A O 1
ATOM 1685 N N . LEU A 1 212 ? -10.652 -3.148 10.759 1.00 86.75 212 LEU A N 1
ATOM 1686 C CA . LEU A 1 212 ? -11.568 -2.147 10.202 1.00 86.75 212 LEU A CA 1
ATOM 1687 C C . LEU A 1 212 ? -11.269 -1.850 8.727 1.00 86.75 212 LEU A C 1
ATOM 1689 O O . LEU A 1 212 ? -12.177 -1.543 7.961 1.00 86.75 212 LEU A O 1
ATOM 1693 N N . ALA A 1 213 ? -10.017 -2.020 8.300 1.00 82.94 213 ALA A N 1
ATOM 1694 C CA . ALA A 1 213 ? -9.620 -1.987 6.895 1.00 82.94 213 ALA A CA 1
ATOM 1695 C C . ALA A 1 213 ? -10.049 -3.241 6.091 1.00 82.94 213 ALA A C 1
ATOM 1697 O O . ALA A 1 213 ? -9.745 -3.353 4.903 1.00 82.94 213 ALA A O 1
ATOM 1698 N N . GLY A 1 214 ? -10.758 -4.191 6.710 1.00 79.06 214 GLY A N 1
ATOM 1699 C CA . GLY A 1 214 ? -11.256 -5.413 6.076 1.00 79.06 214 GLY A CA 1
ATOM 1700 C C . GLY A 1 214 ? -10.220 -6.536 5.968 1.00 79.06 214 GLY A C 1
ATOM 1701 O O . GLY A 1 214 ? -10.440 -7.508 5.241 1.00 79.06 214 GLY A O 1
ATOM 1702 N N . HIS A 1 215 ? -9.086 -6.445 6.667 1.00 74.88 215 HIS A N 1
ATOM 1703 C CA . HIS A 1 215 ? -8.034 -7.459 6.604 1.00 74.88 215 HIS A CA 1
ATOM 1704 C C . HIS A 1 215 ? -8.289 -8.574 7.625 1.00 74.88 215 HIS A C 1
ATOM 1706 O O . HIS A 1 215 ? -7.910 -8.474 8.785 1.00 74.88 215 HIS A O 1
ATOM 1712 N N . ARG A 1 216 ? -8.928 -9.666 7.184 1.00 62.06 216 ARG A N 1
ATOM 1713 C CA . ARG A 1 216 ? -9.195 -10.848 8.033 1.00 62.06 216 ARG A CA 1
ATOM 1714 C C . ARG A 1 216 ? -7.961 -11.719 8.302 1.00 62.06 216 ARG A C 1
ATOM 1716 O O . ARG A 1 216 ? -7.964 -12.477 9.262 1.00 62.06 216 ARG A O 1
ATOM 1723 N N . ASN A 1 217 ? -6.933 -11.635 7.453 1.00 63.25 217 ASN A N 1
ATOM 1724 C CA . ASN A 1 217 ? -5.662 -12.344 7.616 1.00 63.25 217 ASN A CA 1
ATOM 1725 C C . ASN A 1 217 ? -4.515 -11.323 7.628 1.00 63.25 217 ASN A C 1
ATOM 1727 O O . ASN A 1 217 ? -4.191 -10.736 6.592 1.00 63.25 217 ASN A O 1
ATOM 1731 N N . TYR A 1 218 ? -3.951 -11.093 8.814 1.00 64.12 218 TYR A N 1
ATOM 1732 C CA . TYR A 1 218 ? -2.982 -10.028 9.086 1.00 64.12 218 TYR A CA 1
ATOM 1733 C C . TYR A 1 218 ? -1.586 -10.299 8.500 1.00 64.12 218 TYR A C 1
ATOM 1735 O O . TYR A 1 218 ? -0.827 -9.356 8.291 1.00 64.12 218 TYR A O 1
ATOM 1743 N N . ALA A 1 219 ? -1.259 -11.560 8.189 1.00 55.72 219 ALA A N 1
ATOM 1744 C CA . ALA A 1 219 ? 0.095 -11.970 7.809 1.00 55.72 219 ALA A CA 1
ATOM 1745 C C . ALA A 1 219 ? 0.537 -11.470 6.420 1.00 55.72 219 ALA A C 1
ATOM 1747 O O . ALA A 1 219 ? 1.710 -11.190 6.213 1.00 55.72 219 ALA A O 1
ATOM 1748 N N . ASN A 1 220 ? -0.396 -11.307 5.475 1.00 51.62 220 ASN A N 1
ATOM 1749 C CA . ASN A 1 220 ? -0.063 -11.129 4.051 1.00 51.62 220 ASN A CA 1
ATOM 1750 C C . ASN A 1 220 ? -0.497 -9.773 3.473 1.00 51.62 220 ASN A C 1
ATOM 1752 O O . ASN A 1 220 ? -0.648 -9.643 2.255 1.00 51.62 220 ASN A O 1
ATOM 1756 N N . LYS A 1 221 ? -0.816 -8.781 4.315 1.00 62.78 221 LYS A N 1
ATOM 1757 C CA . LYS A 1 221 ? -1.380 -7.501 3.857 1.00 62.78 221 LYS A CA 1
ATOM 1758 C C . LYS A 1 221 ? -0.584 -6.316 4.365 1.00 62.78 221 LYS A C 1
ATOM 1760 O O . LYS A 1 221 ? -0.099 -6.305 5.487 1.00 62.78 221 LYS A O 1
ATOM 1765 N N . VAL A 1 222 ? -0.464 -5.340 3.474 1.00 63.69 222 VAL A N 1
ATOM 1766 C CA . VAL A 1 222 ? 0.611 -4.359 3.465 1.00 63.69 222 VAL A CA 1
ATOM 1767 C C . VAL A 1 222 ? 0.022 -2.961 3.680 1.00 63.69 222 VAL A C 1
ATOM 1769 O O . VAL A 1 222 ? -0.620 -2.416 2.782 1.00 63.69 222 VAL A O 1
ATOM 1772 N N . VAL A 1 223 ? 0.220 -2.403 4.876 1.00 75.56 223 VAL A N 1
ATOM 1773 C CA . VAL A 1 223 ? -0.208 -1.053 5.297 1.00 75.56 223 VAL A CA 1
ATOM 1774 C C . VAL A 1 223 ? 1.003 -0.153 5.506 1.00 75.56 223 VAL A C 1
ATOM 1776 O O . VAL A 1 223 ? 2.138 -0.599 5.416 1.00 75.56 223 VAL A O 1
ATOM 1779 N N . THR A 1 224 ? 0.804 1.138 5.734 1.00 82.31 224 THR A N 1
ATOM 1780 C CA . THR A 1 224 ? 1.912 2.098 5.853 1.00 82.31 224 THR A CA 1
ATOM 1781 C C . THR A 1 224 ? 1.866 2.767 7.219 1.00 82.31 224 THR A C 1
ATOM 1783 O O . THR A 1 224 ? 0.759 3.004 7.716 1.00 82.31 224 THR A O 1
ATOM 1786 N N . PRO A 1 225 ? 3.016 3.143 7.811 1.00 87.19 225 PRO A N 1
ATOM 1787 C CA . PRO A 1 225 ? 3.041 3.893 9.066 1.00 87.19 225 PRO A CA 1
ATOM 1788 C C . PRO A 1 225 ? 2.155 5.139 8.994 1.00 87.19 225 PRO A C 1
ATOM 1790 O O . PRO A 1 225 ? 1.275 5.334 9.824 1.00 87.19 225 PRO A O 1
ATOM 1793 N N . LYS A 1 226 ? 2.249 5.892 7.890 1.00 84.50 226 LYS A N 1
ATOM 1794 C CA . LYS A 1 226 ? 1.422 7.080 7.640 1.00 84.50 226 LYS A CA 1
ATOM 1795 C C . LYS A 1 226 ? -0.081 6.778 7.582 1.00 84.50 226 LYS A C 1
ATOM 1797 O O . LYS A 1 226 ? -0.888 7.587 8.035 1.00 84.50 226 LYS A O 1
ATOM 1802 N N . GLN A 1 227 ? -0.488 5.646 7.000 1.00 86.12 227 GLN A N 1
ATOM 1803 C CA . GLN A 1 227 ? -1.897 5.236 6.972 1.00 86.12 227 GLN A CA 1
ATOM 1804 C C . GLN A 1 227 ? -2.410 4.920 8.376 1.00 86.12 227 GLN A C 1
ATOM 1806 O O . GLN A 1 227 ? -3.511 5.350 8.724 1.00 86.12 227 GLN A O 1
ATOM 1811 N N . PHE A 1 228 ? -1.616 4.201 9.169 1.00 92.62 228 PHE A N 1
ATOM 1812 C CA . PHE A 1 228 ? -1.958 3.876 10.547 1.00 92.62 228 PHE A CA 1
ATOM 1813 C C . PHE A 1 228 ? -2.001 5.131 11.430 1.00 92.62 228 PHE A C 1
ATOM 1815 O O . PHE A 1 228 ? -3.006 5.375 12.094 1.00 92.62 228 PHE A O 1
ATOM 1822 N N . GLU A 1 229 ? -0.996 6.003 11.352 1.00 92.25 229 GLU A N 1
ATOM 1823 C CA . GLU A 1 229 ? -0.953 7.288 12.062 1.00 92.25 229 GLU A CA 1
ATOM 1824 C C . GLU A 1 229 ? -2.144 8.191 11.719 1.00 92.25 229 GLU A C 1
ATOM 1826 O O . GLU A 1 229 ? -2.757 8.800 12.600 1.00 92.25 229 GLU A O 1
ATOM 1831 N N . ALA A 1 230 ? -2.527 8.248 10.441 1.00 89.62 230 ALA A N 1
ATOM 1832 C CA . ALA A 1 230 ? -3.728 8.961 10.028 1.00 89.62 230 ALA A CA 1
ATOM 1833 C C . ALA A 1 230 ? -4.997 8.317 10.610 1.00 89.62 230 ALA A C 1
ATOM 1835 O O . ALA A 1 230 ? -5.924 9.028 10.998 1.00 89.62 230 ALA A O 1
ATOM 1836 N N . ALA A 1 231 ? -5.049 6.984 10.690 1.00 91.75 231 ALA A N 1
ATOM 1837 C CA . ALA A 1 231 ? -6.179 6.251 11.251 1.00 91.75 231 ALA A CA 1
ATOM 1838 C C . ALA A 1 231 ? -6.324 6.424 12.769 1.00 91.75 231 ALA A C 1
ATOM 1840 O O . ALA A 1 231 ? -7.453 6.429 13.250 1.00 91.75 231 ALA A O 1
ATOM 1841 N N . LEU A 1 232 ? -5.235 6.660 13.513 1.00 94.06 232 LEU A N 1
ATOM 1842 C CA . LEU A 1 232 ? -5.279 6.904 14.963 1.00 94.06 232 LEU A CA 1
ATOM 1843 C C . LEU A 1 232 ? -6.225 8.050 15.356 1.00 94.06 232 LEU A C 1
ATOM 1845 O O . LEU A 1 232 ? -6.816 8.027 16.434 1.00 94.06 232 LEU A O 1
ATOM 1849 N N . ASN A 1 233 ? -6.397 9.046 14.486 1.00 92.62 233 ASN A N 1
ATOM 1850 C CA . ASN A 1 233 ? -7.285 10.184 14.731 1.00 92.62 233 ASN A CA 1
ATOM 1851 C C . ASN A 1 233 ? -8.659 10.053 14.060 1.00 92.62 233 ASN A C 1
ATOM 1853 O O . ASN A 1 233 ? -9.512 10.912 14.277 1.00 92.62 233 ASN A O 1
ATOM 1857 N N . LYS A 1 234 ? -8.890 9.013 13.249 1.00 89.94 234 LYS A N 1
ATOM 1858 C CA . LYS A 1 234 ? -10.188 8.816 12.599 1.00 89.94 234 LYS A CA 1
ATOM 1859 C C . LYS A 1 234 ? -11.212 8.320 13.620 1.00 89.94 234 LYS A C 1
ATOM 1861 O O . LYS A 1 234 ? -10.886 7.406 14.382 1.00 89.94 234 LYS A O 1
ATOM 1866 N N . PRO A 1 235 ? -12.428 8.895 13.635 1.00 92.56 235 PRO A N 1
ATOM 1867 C CA . PRO A 1 235 ? -13.501 8.385 14.467 1.00 92.56 235 PRO A CA 1
ATOM 1868 C C . PRO A 1 235 ? -13.892 6.988 13.990 1.00 92.56 235 PRO A C 1
ATOM 1870 O O . PRO A 1 235 ? -14.043 6.743 12.793 1.00 92.56 235 PRO A O 1
ATOM 1873 N N . ILE A 1 236 ? -14.052 6.088 14.946 1.00 93.88 236 ILE A N 1
ATOM 1874 C CA . ILE A 1 236 ? -14.635 4.766 14.770 1.00 93.88 236 ILE A CA 1
ATOM 1875 C C . ILE A 1 236 ? -15.882 4.689 15.642 1.00 93.88 236 ILE A C 1
ATOM 1877 O O . ILE A 1 236 ? -15.960 5.358 16.675 1.00 93.88 236 ILE A O 1
ATOM 1881 N N . GLN A 1 237 ? -16.851 3.892 15.212 1.00 92.88 237 GLN A N 1
ATOM 1882 C CA . GLN A 1 237 ? -18.056 3.629 15.979 1.00 92.88 237 GLN A CA 1
ATOM 1883 C C . GLN A 1 237 ? -17.908 2.277 16.663 1.00 92.88 237 GLN A C 1
ATOM 1885 O O . GLN A 1 237 ? -17.599 1.273 16.020 1.00 92.88 237 GLN A O 1
ATOM 1890 N N . LEU A 1 238 ? -18.089 2.280 17.973 1.00 92.00 238 LEU A N 1
ATOM 1891 C CA . LEU A 1 238 ? -18.146 1.093 18.801 1.00 92.00 238 LEU A CA 1
ATOM 1892 C C . LEU A 1 238 ? -19.552 0.930 19.338 1.00 92.00 238 LEU A C 1
ATOM 1894 O O . LEU A 1 238 ? -20.272 1.909 19.512 1.00 92.00 238 LEU A O 1
ATOM 1898 N N . TRP A 1 239 ? -19.905 -0.302 19.650 1.00 89.56 239 TRP A N 1
ATOM 1899 C CA . TRP A 1 239 ? -21.251 -0.665 20.041 1.00 89.56 239 TRP A CA 1
ATOM 1900 C C . TRP A 1 239 ? -21.214 -1.478 21.321 1.00 89.56 239 TRP A C 1
ATOM 1902 O O . TRP A 1 239 ? -20.274 -2.233 21.572 1.00 89.56 239 TRP A O 1
ATOM 1912 N N . ARG A 1 240 ? -22.238 -1.332 22.146 1.00 84.19 240 ARG A N 1
ATOM 1913 C CA . ARG A 1 240 ? -22.463 -2.181 23.310 1.00 84.19 240 ARG A CA 1
ATOM 1914 C C . ARG A 1 240 ? -23.962 -2.349 23.486 1.00 84.19 240 ARG A C 1
ATOM 1916 O O . ARG A 1 240 ? -24.706 -1.418 23.218 1.00 84.19 240 ARG A O 1
ATOM 1923 N N . GLY A 1 241 ? -24.385 -3.510 23.956 1.00 78.44 241 GLY A N 1
ATOM 1924 C CA . GLY A 1 241 ? -25.763 -3.725 24.372 1.00 78.44 241 GLY A CA 1
ATOM 1925 C C . GLY A 1 241 ? -25.854 -4.757 25.479 1.00 78.44 241 GLY A C 1
ATOM 1926 O O . GLY A 1 241 ? -24.840 -5.366 25.849 1.00 78.44 241 GLY A O 1
ATOM 1927 N N . GLY A 1 242 ? -27.062 -4.914 25.996 1.00 76.12 242 GLY A N 1
ATOM 1928 C CA . GLY A 1 242 ? -27.429 -5.922 26.980 1.00 76.12 242 GLY A CA 1
ATOM 1929 C C . GLY A 1 242 ? -28.936 -5.935 27.218 1.00 76.12 242 GLY A C 1
ATOM 1930 O O . GLY A 1 242 ? -29.648 -5.065 26.713 1.00 76.12 242 GLY A O 1
ATOM 1931 N N . GLY A 1 243 ? -29.401 -6.931 27.970 1.00 69.81 243 GLY A N 1
ATOM 1932 C CA . GLY A 1 243 ? -30.766 -6.965 28.500 1.00 69.81 243 GLY A CA 1
ATOM 1933 C C . GLY A 1 243 ? -30.919 -6.155 29.796 1.00 69.81 243 GLY A C 1
ATOM 1934 O O . GLY A 1 243 ? -29.931 -5.860 30.479 1.00 69.81 243 GLY A O 1
ATOM 1935 N N . GLY A 1 244 ? -32.161 -5.819 30.137 1.00 69.69 244 GLY A N 1
ATOM 1936 C CA . GLY A 1 244 ? -32.575 -5.048 31.308 1.00 69.69 244 GLY A CA 1
ATOM 1937 C C . GLY A 1 244 ? -32.555 -3.527 31.113 1.00 69.69 244 GLY A C 1
ATOM 1938 O O . GLY A 1 244 ? -32.495 -3.009 30.001 1.00 69.69 244 GLY A O 1
ATOM 1939 N N . GLU A 1 245 ? -32.588 -2.786 32.222 1.00 66.81 245 GLU A N 1
ATOM 1940 C CA . GLU A 1 245 ? -32.460 -1.324 32.214 1.00 66.81 245 GLU A CA 1
ATOM 1941 C C . GLU A 1 245 ? -30.996 -0.912 31.969 1.00 66.81 245 GLU A C 1
ATOM 1943 O O . GLU A 1 245 ? -30.066 -1.449 32.581 1.00 66.81 245 GLU A O 1
ATOM 1948 N N . TYR A 1 246 ? -30.773 0.053 31.071 1.00 63.91 246 TYR A N 1
ATOM 1949 C CA . TYR A 1 246 ? -29.438 0.607 30.851 1.00 63.91 246 TYR A CA 1
ATOM 1950 C C . TYR A 1 246 ? -28.977 1.409 32.071 1.00 63.91 246 TYR A C 1
ATOM 1952 O O . TYR A 1 246 ? -29.484 2.497 32.345 1.00 63.91 246 TYR A O 1
ATOM 1960 N 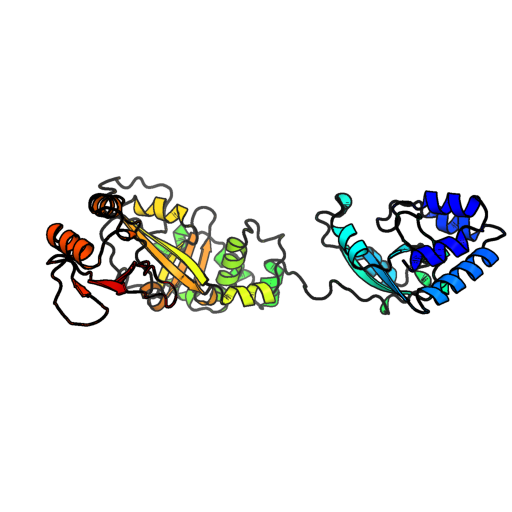N . ASP A 1 247 ? -27.949 0.912 32.747 1.00 65.06 247 ASP A N 1
ATOM 1961 C CA . ASP A 1 247 ? -27.251 1.643 33.798 1.00 65.06 247 ASP A CA 1
ATOM 1962 C C . ASP A 1 247 ? -26.002 2.345 33.213 1.00 65.06 247 ASP A C 1
ATOM 1964 O O . ASP A 1 247 ? -25.045 1.678 32.802 1.00 65.06 247 ASP A O 1
ATOM 1968 N N . PRO A 1 248 ? -25.961 3.689 33.143 1.00 56.53 248 PRO A N 1
ATOM 1969 C CA . PRO A 1 248 ? -24.776 4.417 32.686 1.00 56.53 248 PRO A CA 1
ATOM 1970 C C . PRO A 1 248 ? -23.598 4.333 33.673 1.00 56.53 248 PRO A C 1
ATOM 1972 O O . PRO A 1 248 ? -22.453 4.542 33.263 1.00 56.53 248 PRO A O 1
ATOM 1975 N N . ASP A 1 249 ? -23.858 3.997 34.941 1.00 52.94 249 ASP A N 1
ATOM 1976 C CA . ASP A 1 249 ? -22.867 3.830 36.010 1.00 52.94 249 ASP A CA 1
ATOM 1977 C C . ASP A 1 249 ? -22.389 2.371 36.146 1.00 52.94 249 ASP A C 1
ATOM 1979 O O . ASP A 1 249 ? -21.633 2.017 37.064 1.00 52.94 249 ASP A O 1
ATOM 1983 N N . TYR A 1 250 ? -22.772 1.514 35.196 1.00 52.00 250 TYR A N 1
ATOM 1984 C CA . TYR A 1 250 ? -22.472 0.091 35.215 1.00 52.00 250 TYR A CA 1
ATOM 1985 C C . TYR A 1 250 ? -20.961 -0.192 35.330 1.00 52.00 250 TYR A C 1
ATOM 1987 O O . TYR A 1 250 ? -20.151 0.164 34.469 1.00 52.00 250 TYR A O 1
ATOM 1995 N N . ALA A 1 251 ? -20.609 -0.928 36.390 1.00 50.16 251 ALA A N 1
ATOM 1996 C CA . ALA A 1 251 ? -19.281 -1.441 36.746 1.00 50.16 251 ALA A CA 1
ATOM 1997 C C . ALA A 1 251 ? -18.224 -0.404 37.190 1.00 50.16 251 ALA A C 1
ATOM 1999 O O . ALA A 1 251 ? -17.068 -0.440 36.760 1.00 50.16 251 ALA A O 1
ATOM 2000 N N . THR A 1 252 ? -18.562 0.418 38.188 1.00 49.75 252 THR A N 1
ATOM 2001 C CA . THR A 1 252 ? -17.609 1.252 38.960 1.00 49.75 252 THR A CA 1
ATOM 2002 C C . THR A 1 252 ? -16.444 0.488 39.615 1.00 49.75 252 THR A C 1
ATOM 2004 O O . THR A 1 252 ? -15.478 1.107 40.061 1.00 49.75 252 THR A O 1
ATOM 2007 N N . THR A 1 253 ? -16.465 -0.850 39.651 1.00 62.34 253 THR A N 1
ATOM 2008 C CA . THR A 1 253 ? -15.336 -1.649 40.166 1.00 62.34 253 THR A CA 1
ATOM 2009 C C . THR A 1 253 ? -14.164 -1.735 39.188 1.00 62.34 253 THR A C 1
ATOM 2011 O O . THR A 1 253 ? -13.028 -1.966 39.608 1.00 62.34 253 THR A O 1
ATOM 2014 N N . ARG A 1 254 ? -14.405 -1.547 37.885 1.00 71.94 254 ARG A N 1
ATOM 2015 C CA . ARG A 1 254 ? -13.375 -1.609 36.840 1.00 71.94 254 ARG A CA 1
ATOM 2016 C C . ARG A 1 254 ? -13.129 -0.209 36.300 1.00 71.94 254 ARG A C 1
ATOM 2018 O O . ARG A 1 254 ? -14.048 0.579 36.150 1.00 71.94 254 ARG A O 1
ATOM 2025 N N . SER A 1 255 ? -11.883 0.110 35.958 1.00 81.06 255 SER A N 1
ATOM 2026 C CA . SER A 1 255 ? -11.524 1.426 35.402 1.00 81.06 255 SER A CA 1
ATOM 2027 C C . SER A 1 255 ? -11.773 1.546 33.888 1.00 81.06 255 SER A C 1
ATOM 2029 O O . SER A 1 255 ? -11.245 2.458 33.243 1.00 81.06 255 SER A O 1
ATOM 2031 N N . TRP A 1 256 ? -12.482 0.585 33.298 1.00 85.75 256 TRP A N 1
ATOM 2032 C CA . TRP A 1 256 ? -12.667 0.431 31.860 1.00 85.75 256 TRP A CA 1
ATOM 2033 C C . TRP A 1 256 ? -13.993 -0.264 31.539 1.00 85.75 256 TRP A C 1
ATOM 2035 O O . TRP A 1 256 ? -14.535 -1.002 32.360 1.00 85.75 256 TRP A O 1
ATOM 2045 N N . SER A 1 257 ? -14.471 -0.036 30.319 1.00 84.75 257 SER A N 1
ATOM 2046 C CA . SER A 1 257 ? -15.688 -0.611 29.747 1.00 84.75 257 SER A CA 1
ATOM 2047 C C . SER A 1 257 ? -15.358 -1.349 28.453 1.00 84.75 257 SER A C 1
ATOM 2049 O O . SER A 1 257 ? -14.406 -0.977 27.762 1.00 84.75 257 SER A O 1
ATOM 2051 N N . SER A 1 258 ? -16.144 -2.376 28.131 1.00 85.19 258 SER A N 1
ATOM 2052 C CA . SER A 1 258 ? -15.987 -3.167 26.909 1.00 85.19 258 SER A CA 1
ATOM 2053 C C . SER A 1 258 ? -17.086 -2.859 25.897 1.00 85.19 258 SER A C 1
ATOM 2055 O O . SER A 1 258 ? -18.241 -2.661 26.270 1.00 85.19 258 SER A O 1
ATOM 2057 N N . PHE A 1 259 ? -16.701 -2.812 24.629 1.00 88.69 259 PHE A N 1
ATOM 2058 C CA . PHE A 1 259 ? -17.545 -2.604 23.459 1.00 88.69 259 PHE A CA 1
ATOM 2059 C C . PHE A 1 259 ? -17.166 -3.625 22.378 1.00 88.69 259 PHE A C 1
ATOM 2061 O O . PHE A 1 259 ? -16.181 -4.345 22.507 1.00 88.69 259 PHE A O 1
ATOM 2068 N N . THR A 1 260 ? -17.886 -3.636 21.264 1.00 89.12 260 THR A N 1
ATOM 2069 C CA . THR A 1 260 ? -17.521 -4.355 20.043 1.00 89.12 260 THR A CA 1
ATOM 2070 C C . THR A 1 260 ? -17.438 -3.391 18.859 1.00 89.12 260 THR A C 1
ATOM 2072 O O . THR A 1 260 ? -18.107 -2.356 18.844 1.00 89.12 260 THR A O 1
ATOM 2075 N N . ALA A 1 261 ? -16.608 -3.704 17.862 1.00 90.06 261 ALA A N 1
ATOM 2076 C CA . ALA A 1 261 ? -16.573 -2.958 16.601 1.00 90.06 261 ALA A CA 1
ATOM 2077 C C . ALA A 1 261 ? -17.548 -3.525 15.547 1.00 90.06 261 ALA A C 1
ATOM 2079 O O . ALA A 1 261 ? -17.615 -3.001 14.436 1.00 90.06 261 ALA A O 1
ATOM 2080 N N . ASP A 1 262 ? -18.295 -4.586 15.874 1.00 88.44 262 ASP A N 1
ATOM 2081 C CA . ASP A 1 262 ? -19.273 -5.227 14.992 1.00 88.44 262 ASP A CA 1
ATOM 2082 C C . ASP A 1 262 ? -20.704 -4.978 15.496 1.00 88.44 262 ASP A C 1
ATOM 2084 O O . ASP A 1 262 ? -21.188 -5.646 16.410 1.00 88.44 262 ASP A O 1
ATOM 2088 N N . GLU A 1 263 ? -21.398 -4.023 14.874 1.00 86.81 263 GLU A N 1
ATOM 2089 C CA . GLU A 1 263 ? -22.791 -3.656 15.184 1.00 86.81 263 GLU A CA 1
ATOM 2090 C C . GLU A 1 263 ? -23.729 -4.873 15.220 1.00 86.81 263 GLU A C 1
ATOM 2092 O O . GLU A 1 263 ? -24.608 -4.979 16.075 1.00 86.81 263 GLU A O 1
ATOM 2097 N N . ARG A 1 264 ? -23.517 -5.852 14.330 1.00 83.44 264 ARG A N 1
ATOM 2098 C CA . ARG A 1 264 ? -24.388 -7.034 14.227 1.00 83.44 264 ARG A CA 1
ATOM 2099 C C . ARG A 1 264 ? -24.328 -7.903 15.477 1.00 83.44 264 ARG A C 1
ATOM 2101 O O . ARG A 1 264 ? -25.282 -8.622 15.773 1.00 83.44 264 ARG A O 1
ATOM 2108 N N . ARG A 1 265 ? -23.213 -7.849 16.207 1.00 78.25 265 ARG A N 1
ATOM 2109 C CA . ARG A 1 265 ? -23.051 -8.595 17.453 1.00 78.25 265 ARG A CA 1
ATOM 2110 C C . ARG A 1 265 ? -23.856 -7.981 18.579 1.00 78.25 265 ARG A C 1
ATOM 2112 O O . ARG A 1 265 ? -24.404 -8.729 19.377 1.00 78.25 265 ARG A O 1
ATOM 2119 N N . VAL A 1 266 ? -23.995 -6.657 18.616 1.00 77.19 266 VAL A N 1
ATOM 2120 C CA . VAL A 1 266 ? -24.772 -5.992 19.669 1.00 77.19 266 VAL A CA 1
ATOM 2121 C C . VAL A 1 266 ? -26.224 -6.425 19.657 1.00 77.19 266 VAL A C 1
ATOM 2123 O O . VAL A 1 266 ? -26.710 -6.815 20.709 1.00 77.19 266 VAL A O 1
ATOM 2126 N N . LYS A 1 267 ? -26.841 -6.528 18.476 1.00 71.00 267 LYS A N 1
ATOM 2127 C CA . LYS A 1 267 ? -28.204 -7.066 18.330 1.00 71.00 267 LYS A CA 1
ATOM 2128 C C . LYS A 1 267 ? -28.348 -8.502 18.812 1.00 71.00 267 LYS A C 1
ATOM 2130 O O . LYS A 1 267 ? -29.413 -8.917 19.246 1.00 71.00 267 LYS A O 1
ATOM 2135 N N . THR A 1 268 ? -27.279 -9.288 18.691 1.00 68.94 268 THR A N 1
ATOM 2136 C CA . THR A 1 268 ? -27.273 -10.647 19.234 1.00 68.94 268 THR A CA 1
ATOM 2137 C C . THR A 1 268 ? -27.259 -10.604 20.759 1.00 68.94 268 THR A C 1
ATOM 2139 O O . THR A 1 268 ? -27.978 -11.369 21.376 1.00 68.94 268 THR A O 1
ATOM 2142 N N . PHE A 1 269 ? -26.473 -9.719 21.375 1.00 63.75 269 PHE A N 1
ATOM 2143 C CA . PHE A 1 269 ? -26.327 -9.660 22.834 1.00 63.75 269 PHE A CA 1
ATOM 2144 C C . PHE A 1 269 ? -27.476 -8.947 23.550 1.00 63.75 269 PHE A C 1
ATOM 2146 O O . PHE A 1 269 ? -27.864 -9.364 24.634 1.00 63.75 269 PHE A O 1
ATOM 2153 N N . SER A 1 270 ? -28.050 -7.905 22.950 1.00 63.12 270 SER A N 1
ATOM 2154 C CA . SER A 1 270 ? -29.156 -7.140 23.535 1.00 63.12 270 SER A CA 1
ATOM 2155 C C . SER A 1 270 ? -30.385 -8.020 23.825 1.00 63.12 270 SER A C 1
ATOM 2157 O O . SER A 1 270 ? -31.145 -7.743 24.742 1.00 63.12 270 SER A O 1
ATOM 2159 N N . GLN A 1 271 ? -30.514 -9.159 23.138 1.00 60.91 271 GLN A N 1
ATOM 2160 C CA . GLN A 1 271 ? -31.605 -10.125 23.300 1.00 60.91 271 GLN A CA 1
ATOM 2161 C C . GLN A 1 271 ? -31.481 -11.069 24.510 1.00 60.91 271 GLN A C 1
ATOM 2163 O O . GLN A 1 271 ? -32.387 -11.879 24.725 1.00 60.91 271 GLN A O 1
ATOM 2168 N N . TYR A 1 272 ? -30.386 -11.028 25.278 1.00 56.03 272 TYR A N 1
ATOM 2169 C CA . TYR A 1 272 ? -30.175 -11.957 26.393 1.00 56.03 272 TYR A CA 1
ATOM 2170 C C . TYR A 1 272 ? -29.923 -11.228 27.719 1.00 56.03 272 TYR A C 1
ATOM 2172 O O . TYR A 1 272 ? -28.931 -10.510 27.883 1.00 56.03 272 TYR A O 1
ATOM 2180 N N . ASP A 1 273 ? -30.801 -11.484 28.692 1.00 50.22 273 ASP A N 1
ATOM 2181 C CA . ASP A 1 273 ? -30.700 -10.974 30.061 1.00 50.22 273 ASP A CA 1
ATOM 2182 C C . ASP A 1 273 ? -29.401 -11.433 30.748 1.00 50.22 273 ASP A C 1
ATOM 2184 O O . ASP A 1 273 ? -28.948 -12.573 30.594 1.00 50.22 273 ASP A O 1
ATOM 2188 N N . GLY A 1 274 ? -28.765 -10.513 31.471 1.00 52.00 274 GLY A N 1
ATOM 2189 C CA . GLY A 1 274 ? -27.466 -10.717 32.114 1.00 52.00 274 GLY A CA 1
ATOM 2190 C C . GLY A 1 274 ? -26.283 -10.887 31.153 1.00 52.00 274 GLY A C 1
ATOM 2191 O O . GLY A 1 274 ? -25.153 -11.049 31.620 1.00 52.00 274 GLY A O 1
ATOM 2192 N N . THR A 1 275 ? -26.504 -10.835 29.834 1.00 50.12 275 THR A N 1
ATOM 2193 C CA . THR A 1 275 ? -25.409 -10.738 28.872 1.00 50.12 275 THR A CA 1
ATOM 2194 C C . THR A 1 275 ? -25.124 -9.276 28.590 1.00 50.12 275 THR A C 1
ATOM 2196 O O . THR A 1 275 ? -26.003 -8.461 28.315 1.00 50.12 275 THR A O 1
ATOM 2199 N N . TYR A 1 276 ? -23.853 -8.941 28.693 1.00 55.47 276 TYR A N 1
ATOM 2200 C CA . TYR A 1 276 ? -23.328 -7.685 28.199 1.00 55.47 276 TYR A CA 1
ATOM 2201 C C . TYR A 1 276 ? -22.628 -8.018 26.893 1.00 55.47 276 TYR A C 1
ATOM 2203 O O . TYR A 1 276 ? -22.353 -9.186 26.638 1.00 55.47 276 TYR A O 1
ATOM 2211 N N . GLY A 1 277 ? -22.361 -7.021 26.056 1.00 46.81 277 GLY A N 1
ATOM 2212 C CA . GLY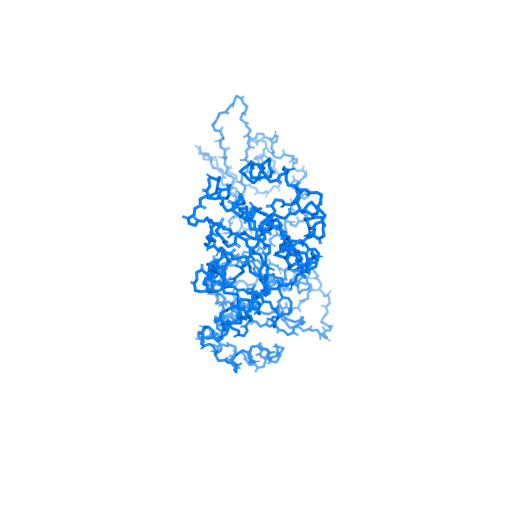 A 1 277 ? -21.760 -7.194 24.731 1.00 46.81 277 GLY A CA 1
ATOM 2213 C C . GLY A 1 277 ? -20.402 -7.911 24.637 1.00 46.81 277 GLY A C 1
ATOM 2214 O O . GLY A 1 277 ? -19.706 -7.643 23.664 1.00 46.81 277 GLY A O 1
ATOM 2215 N N . THR A 1 278 ? -20.014 -8.759 25.601 1.00 47.25 278 THR A N 1
ATOM 2216 C CA . THR A 1 278 ? -18.979 -9.793 25.524 1.00 47.25 278 THR A CA 1
ATOM 2217 C C . THR A 1 278 ? -19.287 -11.012 26.441 1.00 47.25 278 THR A C 1
ATOM 2219 O O . THR A 1 278 ? -19.852 -10.851 27.523 1.00 47.25 278 THR A O 1
ATOM 2222 N N . ASN A 1 279 ? -18.869 -12.217 25.997 1.00 37.56 279 ASN A N 1
ATOM 2223 C CA . ASN A 1 279 ? -18.907 -13.565 26.623 1.00 37.56 279 ASN A CA 1
ATOM 2224 C C . ASN A 1 279 ? -20.222 -14.396 26.687 1.00 37.56 279 ASN A C 1
ATOM 2226 O O . ASN A 1 279 ? -20.931 -14.399 27.686 1.00 37.56 279 ASN A O 1
ATOM 2230 N N . MET A 1 280 ? -20.445 -15.262 25.677 1.00 30.98 280 MET A N 1
ATOM 2231 C CA . MET A 1 280 ? -20.419 -16.751 25.772 1.00 30.98 280 MET A CA 1
ATOM 2232 C C . MET A 1 280 ? -21.233 -17.442 24.650 1.00 30.98 280 MET A C 1
ATOM 2234 O O . MET A 1 280 ? -22.462 -17.380 24.644 1.00 30.98 280 MET A O 1
ATOM 2238 N N . PRO A 1 281 ? -20.603 -18.230 23.755 1.00 31.97 281 PRO A N 1
ATOM 2239 C CA . PRO A 1 281 ? -21.315 -19.247 22.994 1.00 31.97 281 PRO A CA 1
ATOM 2240 C C . PRO A 1 281 ? -21.527 -20.479 23.888 1.00 31.97 281 PRO A C 1
ATOM 2242 O O . PRO A 1 281 ? -20.584 -21.223 24.148 1.00 31.97 281 PRO A O 1
ATOM 2245 N N . GLY A 1 282 ? -22.758 -20.718 24.355 1.00 35.06 282 GLY A N 1
ATOM 2246 C CA . GLY A 1 282 ? -23.137 -22.052 24.850 1.00 35.06 282 GLY A CA 1
ATOM 2247 C C . GLY A 1 282 ? -23.990 -22.161 26.114 1.00 35.06 282 GLY A C 1
ATOM 2248 O O . GLY A 1 282 ? -24.352 -23.283 26.460 1.00 35.06 282 GLY A O 1
ATOM 2249 N N . GLN A 1 283 ? -24.373 -21.074 26.788 1.00 33.12 283 GLN A N 1
ATOM 2250 C CA . GLN A 1 283 ? -25.372 -21.154 27.862 1.00 33.12 283 GLN A CA 1
ATOM 2251 C C . GLN A 1 283 ? -26.712 -20.595 27.384 1.00 33.12 283 GLN A C 1
ATOM 2253 O O . GLN A 1 283 ? -26.850 -19.408 27.117 1.00 33.12 283 GLN A O 1
ATOM 2258 N N . ARG A 1 284 ? -27.714 -21.477 27.268 1.00 32.81 284 ARG A N 1
ATOM 2259 C CA . ARG A 1 284 ? -29.125 -21.089 27.151 1.00 32.81 284 ARG A CA 1
ATOM 2260 C C . ARG A 1 284 ? -29.550 -20.432 28.469 1.00 32.81 284 ARG A C 1
ATOM 2262 O O . ARG A 1 284 ? -30.017 -21.127 29.368 1.00 32.81 284 ARG A O 1
ATOM 2269 N N . LEU A 1 285 ? -29.357 -19.124 28.588 1.00 39.16 285 LEU A N 1
ATOM 2270 C CA . LEU A 1 285 ? -30.028 -18.306 29.595 1.00 39.16 285 LEU A CA 1
ATOM 2271 C C . LEU A 1 285 ? -31.387 -17.879 29.020 1.00 39.16 285 LEU A C 1
ATOM 2273 O O . LEU A 1 285 ? -31.530 -17.678 27.815 1.00 39.16 285 LEU A O 1
ATOM 2277 N N . SER A 1 286 ? -32.419 -17.920 29.858 1.00 39.12 286 SER A N 1
ATOM 2278 C CA . SER A 1 286 ? -33.825 -17.873 29.451 1.00 39.12 286 SER A CA 1
ATOM 2279 C C . SER A 1 286 ? -34.185 -16.582 28.717 1.00 39.12 286 SER A C 1
ATOM 2281 O O . SER A 1 286 ? -33.923 -15.500 29.222 1.00 39.12 286 SER A O 1
ATOM 2283 N N . THR A 1 287 ? -34.866 -16.718 27.580 1.00 40.53 287 THR A N 1
ATOM 2284 C CA . THR A 1 287 ? -35.404 -15.662 26.702 1.00 40.53 287 THR A CA 1
ATOM 2285 C C . THR A 1 287 ? -36.582 -14.892 27.322 1.00 40.53 287 THR A C 1
ATOM 2287 O O . THR A 1 287 ? -37.616 -14.733 26.673 1.00 40.53 287 THR A O 1
ATOM 2290 N N . ARG A 1 288 ? -36.508 -14.509 28.600 1.00 40.03 288 ARG A N 1
ATOM 2291 C CA . ARG A 1 288 ? -37.575 -13.713 29.215 1.00 40.03 288 ARG A CA 1
ATOM 2292 C C . ARG A 1 288 ? -37.396 -12.250 28.813 1.00 40.03 288 ARG A C 1
ATOM 2294 O O . ARG A 1 288 ? -36.390 -11.651 29.155 1.00 40.03 288 ARG A O 1
ATOM 2301 N N . ASP A 1 289 ? -38.389 -11.775 28.068 1.00 47.75 289 ASP A N 1
ATOM 2302 C CA . ASP A 1 289 ? -38.734 -10.381 27.793 1.00 47.75 289 ASP A CA 1
ATOM 2303 C C . ASP A 1 289 ? -37.685 -9.586 26.992 1.00 47.75 289 ASP A C 1
ATOM 2305 O O . ASP A 1 289 ? -36.937 -8.763 27.504 1.00 47.75 289 ASP A O 1
ATOM 2309 N N . ALA A 1 290 ? -37.680 -9.815 25.672 1.00 49.44 290 ALA A N 1
ATOM 2310 C CA . ALA A 1 290 ? -36.900 -9.059 24.682 1.00 49.44 290 ALA A CA 1
ATOM 2311 C C . ALA A 1 290 ? -37.269 -7.559 24.583 1.00 49.44 290 ALA A C 1
ATOM 2313 O O . ALA A 1 290 ? -36.642 -6.832 23.811 1.00 49.44 290 ALA A O 1
ATOM 2314 N N . ASP A 1 291 ? -38.271 -7.108 25.343 1.00 54.66 291 ASP A N 1
ATOM 2315 C CA . ASP A 1 291 ? -38.744 -5.722 25.357 1.00 54.66 291 ASP A CA 1
ATOM 2316 C C . ASP A 1 291 ? -37.821 -4.793 26.170 1.00 54.66 291 ASP A C 1
ATOM 2318 O O . ASP A 1 291 ? -37.775 -3.596 25.895 1.00 54.66 291 ASP A O 1
ATOM 2322 N N . ASP A 1 292 ? -37.008 -5.337 27.083 1.00 65.06 292 ASP A N 1
ATOM 2323 C CA . ASP A 1 292 ? -36.045 -4.576 27.889 1.00 65.06 292 ASP A CA 1
ATOM 2324 C C . ASP A 1 292 ? -34.623 -4.798 27.364 1.00 65.06 292 ASP A C 1
ATOM 2326 O O . ASP A 1 292 ? -33.777 -5.389 28.029 1.00 65.06 292 ASP A O 1
ATOM 2330 N N . SER A 1 293 ? -34.348 -4.385 26.131 1.00 69.19 293 SER A N 1
ATOM 2331 C CA . SER A 1 293 ? -32.995 -4.441 25.574 1.00 69.19 293 SER A CA 1
ATOM 2332 C C . SER A 1 293 ? -32.475 -3.044 25.278 1.00 69.19 293 SER A C 1
ATOM 2334 O O . SER A 1 293 ? -33.222 -2.156 24.868 1.00 69.19 293 SER A O 1
ATOM 2336 N N . TRP A 1 294 ? -31.180 -2.825 25.500 1.00 72.50 294 TRP A N 1
ATOM 2337 C CA . TRP A 1 294 ? -30.550 -1.540 25.219 1.00 72.50 294 TRP A CA 1
ATOM 2338 C C . TRP A 1 294 ? -29.320 -1.695 24.342 1.00 72.50 294 TRP A C 1
ATOM 2340 O O . TRP A 1 294 ? -28.558 -2.661 24.437 1.00 72.50 294 TRP A O 1
ATOM 2350 N N . GLU A 1 295 ? -29.105 -0.681 23.507 1.00 80.62 295 GLU A N 1
ATOM 2351 C CA . GLU A 1 295 ? -27.950 -0.553 22.633 1.00 80.62 295 GLU A CA 1
ATOM 2352 C C . GLU A 1 295 ? -27.392 0.866 22.756 1.00 80.62 295 GLU A C 1
ATOM 2354 O O . GLU A 1 295 ? -28.116 1.861 22.746 1.00 80.62 295 GLU A O 1
ATOM 2359 N N . VAL A 1 296 ? -26.075 0.976 22.884 1.00 79.44 296 VAL A N 1
ATOM 2360 C CA . VAL A 1 296 ? -25.360 2.250 22.894 1.00 79.44 296 VAL A CA 1
ATOM 2361 C C . VAL A 1 296 ? -24.261 2.230 21.844 1.00 79.44 296 VAL A C 1
ATOM 2363 O O . VAL A 1 296 ? -23.586 1.218 21.633 1.00 79.44 296 VAL A O 1
ATOM 2366 N N . ALA A 1 297 ? -24.048 3.382 21.221 1.00 86.56 297 ALA A N 1
ATOM 2367 C CA . ALA A 1 297 ? -22.943 3.633 20.321 1.00 86.56 297 ALA A CA 1
ATOM 2368 C C . ALA A 1 297 ? -21.979 4.620 20.961 1.00 86.56 297 ALA A C 1
ATOM 2370 O O . ALA A 1 297 ? -22.354 5.602 21.602 1.00 86.56 297 ALA A O 1
ATOM 2371 N N . LEU A 1 298 ? -20.699 4.383 20.733 1.00 86.88 298 LEU A N 1
ATOM 2372 C CA . LEU A 1 298 ? -19.625 5.254 21.152 1.00 86.88 298 LEU A CA 1
ATOM 2373 C C . LEU A 1 298 ? -18.779 5.598 19.933 1.00 86.88 298 LEU A C 1
ATOM 2375 O O . LEU A 1 298 ? -18.098 4.740 19.375 1.00 86.88 298 LEU A O 1
ATOM 2379 N N . THR A 1 299 ? -18.795 6.872 19.550 1.00 91.81 299 THR A N 1
ATOM 2380 C CA . THR A 1 299 ? -17.919 7.394 18.499 1.00 91.81 299 THR A CA 1
ATOM 2381 C C . THR A 1 299 ? -16.686 8.024 19.130 1.00 91.81 299 THR A C 1
ATOM 2383 O O . THR A 1 299 ? -16.784 8.981 19.898 1.00 91.81 299 THR A O 1
ATOM 2386 N N . LEU A 1 300 ? -15.510 7.495 18.807 1.00 93.62 300 LEU A N 1
ATOM 2387 C CA . LEU A 1 300 ? -14.236 7.920 19.387 1.00 93.62 300 LEU A CA 1
ATOM 2388 C C . LEU A 1 300 ? -13.081 7.697 18.401 1.00 93.62 300 LEU A C 1
ATOM 2390 O O . LEU A 1 300 ? -13.192 6.843 17.524 1.00 93.62 300 LEU A O 1
ATOM 2394 N N . PRO A 1 301 ? -11.964 8.435 18.503 1.00 95.50 301 PRO A N 1
ATOM 2395 C CA . PRO A 1 301 ? -10.801 8.169 17.670 1.00 95.50 301 PRO A CA 1
ATOM 2396 C C . PRO A 1 301 ? -10.106 6.864 18.082 1.00 95.50 301 PRO A C 1
ATOM 2398 O O . PRO A 1 301 ? -10.046 6.526 19.264 1.00 95.50 301 PRO A O 1
ATOM 2401 N N . LEU A 1 302 ? -9.502 6.163 17.120 1.00 94.38 302 LEU A N 1
ATOM 2402 C CA . LEU A 1 302 ? -8.796 4.898 17.367 1.00 94.38 302 LEU A CA 1
ATOM 2403 C C . LEU A 1 302 ? -7.705 5.005 18.455 1.00 94.38 302 LEU A C 1
ATOM 2405 O O . LEU A 1 302 ? -7.490 4.063 19.214 1.00 94.38 302 LEU A O 1
ATOM 2409 N N . LYS A 1 303 ? -7.039 6.156 18.593 1.00 95.62 303 LYS A N 1
ATOM 2410 C CA . LYS A 1 303 ? -6.026 6.390 19.640 1.00 95.62 303 LYS A CA 1
ATOM 2411 C C . LYS A 1 303 ? -6.554 6.292 21.078 1.00 95.62 303 LYS A C 1
ATOM 2413 O O . LYS A 1 303 ? -5.751 6.141 22.000 1.00 95.62 303 LYS A O 1
ATOM 2418 N N . ASP A 1 304 ? -7.870 6.379 21.278 1.00 95.69 304 ASP A N 1
ATOM 2419 C CA . ASP A 1 304 ? -8.498 6.297 22.601 1.00 95.69 304 ASP A CA 1
ATOM 2420 C C . ASP A 1 304 ? -8.767 4.841 23.036 1.00 95.69 304 ASP A C 1
ATOM 2422 O O . ASP A 1 304 ? -9.107 4.596 24.198 1.00 95.69 304 ASP A O 1
ATOM 2426 N N . ILE A 1 305 ? -8.549 3.862 22.148 1.00 94.94 305 ILE A N 1
ATOM 2427 C CA . ILE A 1 305 ? -8.648 2.434 22.475 1.00 94.94 305 ILE A CA 1
ATOM 2428 C C . ILE A 1 305 ? -7.537 2.044 23.447 1.00 94.94 305 ILE A C 1
ATOM 2430 O O . ILE A 1 305 ? -6.378 2.415 23.252 1.00 94.94 305 ILE A O 1
ATOM 2434 N N . LEU A 1 306 ? -7.893 1.315 24.512 1.00 92.69 306 LEU A N 1
ATOM 2435 C CA . LEU A 1 306 ? -6.946 0.774 25.492 1.00 92.69 306 LEU A CA 1
ATOM 2436 C C . LEU A 1 306 ? -6.451 -0.601 25.076 1.00 92.69 306 LEU A C 1
ATOM 2438 O O . LEU A 1 306 ? -5.250 -0.846 25.088 1.00 92.69 306 LEU A O 1
ATOM 2442 N N . LEU A 1 307 ? -7.387 -1.484 24.734 1.00 91.44 307 LEU A N 1
ATOM 2443 C CA . LEU A 1 307 ? -7.111 -2.834 24.273 1.00 91.44 307 LEU A CA 1
ATOM 2444 C C . LEU A 1 307 ? -8.125 -3.233 23.210 1.00 91.44 307 LEU A C 1
ATOM 2446 O O . LEU A 1 307 ? -9.271 -2.790 23.225 1.00 91.44 307 LEU A O 1
ATOM 2450 N N . TYR A 1 308 ? -7.684 -4.095 22.314 1.00 89.75 308 TYR A N 1
ATOM 2451 C CA . TYR A 1 308 ? -8.500 -4.757 21.322 1.00 89.75 308 TYR A CA 1
ATOM 2452 C C . TYR A 1 308 ? -8.135 -6.225 21.374 1.00 89.75 308 TYR A C 1
ATOM 2454 O O . TYR A 1 308 ? -6.971 -6.572 21.186 1.00 89.75 308 TYR A O 1
ATOM 2462 N N . LEU A 1 309 ? -9.124 -7.058 21.654 1.00 84.06 309 LEU A N 1
ATOM 2463 C CA . LEU A 1 309 ? -8.967 -8.485 21.842 1.00 84.06 309 LEU A CA 1
ATOM 2464 C C . LEU A 1 309 ? -9.942 -9.186 20.895 1.00 84.06 309 LEU A C 1
ATOM 2466 O O . LEU A 1 309 ? -11.111 -8.813 20.802 1.00 84.06 309 LEU A O 1
ATOM 2470 N N . SER A 1 310 ? -9.472 -10.205 20.177 1.00 79.12 310 SER A N 1
ATOM 2471 C CA . SER A 1 310 ? -10.328 -11.016 19.308 1.00 79.12 310 SER A CA 1
ATOM 2472 C C . SER A 1 310 ? -9.835 -12.454 19.235 1.00 79.12 310 SER A C 1
ATOM 2474 O O . SER A 1 310 ? -8.639 -12.688 19.050 1.00 79.12 310 SER A O 1
ATOM 2476 N N . ASN A 1 311 ? -10.762 -13.409 19.349 1.00 71.94 311 ASN A N 1
ATOM 2477 C CA . ASN A 1 311 ? -10.509 -14.853 19.245 1.00 71.94 311 ASN A CA 1
ATOM 2478 C C . ASN A 1 311 ? -11.332 -15.511 18.113 1.00 71.94 311 ASN A C 1
ATOM 2480 O O . ASN A 1 311 ? -11.669 -16.693 18.180 1.00 71.94 311 ASN A O 1
ATOM 2484 N N . GLY A 1 312 ? -11.712 -14.736 17.092 1.00 66.56 312 GLY A N 1
ATOM 2485 C CA . GLY A 1 312 ? -12.511 -15.193 15.949 1.00 66.56 312 GLY A CA 1
ATOM 2486 C C . GLY A 1 312 ? -14.019 -15.260 16.212 1.00 66.56 312 GLY A C 1
ATOM 2487 O O . GLY A 1 312 ? -14.798 -14.858 15.348 1.00 66.56 312 GLY A O 1
ATOM 2488 N N . TYR A 1 313 ? -14.441 -15.682 17.405 1.00 67.00 313 TYR A N 1
ATOM 2489 C CA . TYR A 1 313 ? -15.860 -15.767 17.782 1.00 67.00 313 TYR A CA 1
ATOM 2490 C C . TYR A 1 313 ? -16.309 -14.643 18.706 1.00 67.00 313 TYR A C 1
ATOM 2492 O O . TYR A 1 313 ? -17.468 -14.256 18.657 1.00 67.00 313 TYR A O 1
ATOM 2500 N N . ASP A 1 314 ? -15.391 -14.053 19.457 1.00 69.81 314 ASP A N 1
ATOM 2501 C CA . ASP A 1 314 ? -15.603 -12.949 20.383 1.00 69.81 314 ASP A CA 1
ATOM 2502 C C . ASP A 1 314 ? -14.676 -11.771 20.042 1.00 69.81 314 ASP A C 1
ATOM 2504 O O . ASP A 1 314 ? -13.591 -11.932 19.458 1.00 69.81 314 ASP A O 1
ATOM 2508 N N . GLU A 1 315 ? -15.158 -10.573 20.338 1.00 80.12 315 GLU A N 1
ATOM 2509 C CA . GLU A 1 315 ? -14.503 -9.310 20.050 1.00 80.12 315 GLU A CA 1
ATOM 2510 C C . GLU A 1 315 ? -14.771 -8.325 21.175 1.00 80.12 315 GLU A C 1
ATOM 2512 O O . GLU A 1 315 ? -15.910 -7.916 21.386 1.00 80.12 315 GLU A O 1
ATOM 2517 N N . GLU A 1 316 ? -13.690 -7.867 21.798 1.00 86.00 316 GLU A N 1
ATOM 2518 C CA . GLU A 1 316 ? -13.746 -6.862 22.845 1.00 86.00 316 GLU A CA 1
ATOM 2519 C C . GLU A 1 316 ? -12.854 -5.674 22.495 1.00 86.00 316 GLU A C 1
ATOM 2521 O O . GLU A 1 316 ? -11.652 -5.803 22.241 1.00 86.00 316 GLU A O 1
ATOM 2526 N N . VAL A 1 317 ? -13.451 -4.491 22.526 1.00 90.25 317 VAL A N 1
ATOM 2527 C CA . VAL A 1 317 ? -12.783 -3.204 22.407 1.00 90.25 317 VAL A CA 1
ATOM 2528 C C . VAL A 1 317 ? -12.899 -2.497 23.750 1.00 90.25 317 VAL A C 1
ATOM 2530 O O . VAL A 1 317 ? -13.977 -2.075 24.163 1.00 90.25 317 VAL A O 1
ATOM 2533 N N . ILE A 1 318 ? -11.776 -2.364 24.445 1.00 90.31 318 ILE A N 1
ATOM 2534 C CA . ILE A 1 318 ? -11.730 -1.823 25.801 1.00 90.31 318 ILE A CA 1
ATOM 2535 C C . ILE A 1 318 ? -11.386 -0.338 25.752 1.00 90.31 318 ILE A C 1
ATOM 2537 O O . ILE A 1 318 ? -10.370 0.067 25.177 1.00 90.31 318 ILE A O 1
ATOM 2541 N N . VAL A 1 319 ? -12.201 0.470 26.426 1.00 90.81 319 VAL A N 1
ATOM 2542 C CA . VAL A 1 319 ? -12.042 1.925 26.560 1.00 90.81 319 VAL A CA 1
ATOM 2543 C C . VAL A 1 319 ? -12.081 2.334 28.033 1.00 90.81 319 VAL A C 1
ATOM 2545 O O . VAL A 1 319 ? -12.606 1.615 28.880 1.00 90.81 319 VAL A O 1
ATOM 2548 N N . SER A 1 320 ? -11.527 3.498 28.379 1.00 90.44 320 SER A N 1
ATOM 2549 C CA . SER A 1 320 ? -11.633 4.007 29.759 1.00 90.44 320 SER A CA 1
ATOM 2550 C C . SER A 1 320 ? -13.071 4.417 30.089 1.00 90.44 320 SER A C 1
ATOM 2552 O O . SER A 1 320 ? -13.759 4.934 29.209 1.00 90.44 320 SER A O 1
ATOM 2554 N N . ASN A 1 321 ? -13.492 4.317 31.353 1.00 85.19 321 ASN A N 1
ATOM 2555 C CA . ASN A 1 321 ? -14.841 4.753 31.755 1.00 85.19 321 ASN A CA 1
ATOM 2556 C C . ASN A 1 321 ? -15.104 6.234 31.451 1.00 85.19 321 ASN A C 1
ATOM 2558 O O . ASN A 1 321 ? -16.200 6.596 31.047 1.00 85.19 321 ASN A O 1
ATOM 2562 N N . LYS A 1 322 ? -14.077 7.091 31.539 1.00 85.56 322 LYS A N 1
ATOM 2563 C CA . LYS A 1 322 ? -14.186 8.509 31.156 1.00 85.56 322 LYS A CA 1
ATOM 2564 C C . LYS A 1 322 ? -14.585 8.697 29.686 1.00 85.56 322 LYS A C 1
ATOM 2566 O O . LYS A 1 322 ? -15.247 9.673 29.349 1.00 85.56 322 LYS A O 1
ATOM 2571 N N . VAL A 1 323 ? -14.126 7.807 28.806 1.00 85.81 323 VAL A N 1
ATOM 2572 C CA . VAL A 1 323 ? -14.496 7.822 27.384 1.00 85.81 323 VAL A CA 1
ATOM 2573 C C . VAL A 1 323 ? -15.850 7.139 27.192 1.00 85.81 323 VAL A C 1
ATOM 2575 O O . VAL A 1 323 ? -16.683 7.684 26.478 1.00 85.81 323 VAL A O 1
ATOM 2578 N N . ALA A 1 324 ? -16.095 6.015 27.871 1.00 83.38 324 ALA A N 1
ATOM 2579 C CA . ALA A 1 324 ? -17.362 5.285 27.815 1.00 83.38 324 ALA A CA 1
ATOM 2580 C C . ALA A 1 324 ? -18.564 6.129 28.262 1.00 83.38 324 ALA A C 1
ATOM 2582 O O . ALA A 1 324 ? -19.621 6.026 27.657 1.00 83.38 324 ALA A O 1
ATOM 2583 N N . ALA A 1 325 ? -18.385 7.030 29.234 1.00 78.00 325 ALA A N 1
ATOM 2584 C CA . ALA A 1 325 ? -19.414 7.970 29.688 1.00 78.00 325 ALA A CA 1
ATOM 2585 C C . ALA A 1 325 ? -19.907 8.941 28.593 1.00 78.00 325 ALA A C 1
ATOM 2587 O O . ALA A 1 325 ? -20.860 9.682 28.804 1.00 78.00 325 ALA A O 1
ATOM 2588 N N . ARG A 1 326 ? -19.248 8.971 27.426 1.00 77.00 326 ARG A N 1
ATOM 2589 C CA . ARG A 1 326 ? -19.676 9.730 26.241 1.00 77.00 326 ARG A CA 1
ATOM 2590 C C . ARG A 1 326 ? -20.532 8.902 25.279 1.00 77.00 326 ARG A C 1
ATOM 2592 O O . ARG A 1 326 ? -20.911 9.429 24.236 1.00 77.00 326 ARG A O 1
ATOM 2599 N N . ALA A 1 327 ? -20.752 7.617 25.564 1.00 73.19 327 ALA A N 1
ATOM 2600 C CA . ALA A 1 327 ? -21.586 6.758 24.739 1.00 73.19 327 ALA A CA 1
ATOM 2601 C C . ALA A 1 327 ? -23.012 7.310 24.711 1.00 73.19 327 ALA A C 1
ATOM 2603 O O . ALA A 1 327 ? -23.535 7.783 25.720 1.00 73.19 327 ALA A O 1
ATOM 2604 N N . GLN A 1 328 ? -23.614 7.273 23.533 1.00 68.69 328 GLN A N 1
ATOM 2605 C CA . GLN A 1 328 ? -24.976 7.719 23.301 1.00 68.69 328 GLN A CA 1
ATOM 2606 C C . GLN A 1 328 ? -25.845 6.482 23.126 1.00 68.69 328 GLN A C 1
ATOM 2608 O O . GLN A 1 328 ? -25.443 5.536 22.445 1.00 68.69 328 GLN A O 1
ATOM 2613 N N . ILE A 1 329 ? -27.022 6.486 23.749 1.00 61.53 329 ILE A N 1
ATOM 2614 C CA . ILE A 1 329 ? -28.031 5.463 23.487 1.00 61.53 329 ILE A CA 1
ATOM 2615 C C . ILE A 1 329 ? -28.358 5.518 21.998 1.00 61.53 329 ILE A C 1
ATOM 2617 O O . ILE A 1 329 ? -28.631 6.587 21.450 1.00 61.53 329 ILE A O 1
ATOM 2621 N N . VAL A 1 330 ? -28.256 4.367 21.340 1.00 59.06 330 VAL A N 1
ATOM 2622 C CA . VAL A 1 330 ? -28.730 4.210 19.972 1.00 59.06 330 VAL A CA 1
ATOM 2623 C C . VAL A 1 330 ? -30.207 3.956 20.129 1.00 59.06 330 VAL A C 1
ATOM 2625 O O . VAL A 1 330 ? -30.646 2.819 20.264 1.00 59.06 330 VAL A O 1
ATOM 2628 N N . GLU A 1 331 ? -30.987 5.029 20.148 1.00 53.94 331 GLU A N 1
ATOM 2629 C CA . GLU A 1 331 ? -32.382 4.875 19.787 1.00 53.94 331 GLU A CA 1
ATOM 2630 C C . GLU A 1 331 ? -32.377 4.380 18.337 1.00 53.94 331 GLU A C 1
ATOM 2632 O O . GLU A 1 331 ? -32.210 5.149 17.387 1.00 53.94 331 GLU A O 1
ATOM 2637 N N . SER A 1 332 ? -32.612 3.080 18.135 1.00 44.41 332 SER A N 1
ATOM 2638 C CA . SER A 1 332 ? -33.608 2.775 17.121 1.00 44.41 332 SER A CA 1
ATOM 2639 C C . SER A 1 332 ? -34.803 3.599 17.565 1.00 44.41 332 SER A C 1
ATOM 2641 O O . SER A 1 332 ? -35.326 3.318 18.642 1.00 44.41 332 SER A O 1
ATOM 2643 N N . LEU A 1 333 ? -35.141 4.671 16.837 1.00 40.38 333 LEU A N 1
ATOM 2644 C CA . LEU A 1 333 ? -36.465 5.276 16.936 1.00 40.38 333 LEU A CA 1
ATOM 2645 C C . LEU A 1 333 ? -37.406 4.086 17.009 1.00 40.38 333 LEU A C 1
ATOM 2647 O O . LEU A 1 333 ? -37.509 3.352 16.020 1.00 40.38 333 LEU A O 1
ATOM 2651 N N . SER A 1 334 ? -37.934 3.796 18.199 1.00 41.16 334 SER A N 1
ATOM 2652 C CA . SER A 1 334 ? -38.797 2.644 18.351 1.00 41.16 334 SER A CA 1
ATOM 2653 C C . SER A 1 334 ? -39.883 2.878 17.321 1.00 41.16 334 SER A C 1
ATOM 2655 O O . SER A 1 334 ? -40.362 4.008 17.169 1.00 41.16 334 SER A O 1
ATOM 2657 N N . GLU A 1 335 ? -40.202 1.864 16.523 1.00 43.34 335 GLU A N 1
ATOM 2658 C CA . GLU A 1 335 ? -41.214 2.021 15.482 1.00 43.34 335 GLU A CA 1
ATOM 2659 C C . GLU A 1 335 ? -42.500 2.628 16.067 1.00 43.34 335 GLU A C 1
ATOM 2661 O O . GLU A 1 335 ? -43.180 3.350 15.357 1.00 43.34 335 GLU A O 1
ATOM 2666 N N . SER A 1 336 ? -42.747 2.490 17.379 1.00 41.44 336 SER A N 1
ATOM 2667 C CA . SER A 1 336 ? -43.781 3.211 18.126 1.00 41.44 336 SER A CA 1
ATOM 2668 C C . SER A 1 336 ? -43.695 4.746 18.076 1.00 41.44 336 SER A C 1
ATOM 2670 O O . SER A 1 336 ? -44.713 5.368 17.806 1.00 41.44 336 SER A O 1
ATOM 2672 N N . ILE A 1 337 ? -42.530 5.386 18.258 1.00 44.53 337 ILE A N 1
ATOM 2673 C CA . ILE A 1 337 ? -42.407 6.860 18.208 1.00 44.53 337 ILE A CA 1
ATOM 2674 C C . ILE A 1 337 ? -42.532 7.360 16.764 1.00 44.53 337 ILE A C 1
ATOM 2676 O O . ILE A 1 337 ? -43.146 8.394 16.510 1.00 44.53 337 ILE A O 1
ATOM 2680 N N . LEU A 1 338 ? -41.981 6.623 15.792 1.00 44.94 338 LEU A N 1
ATOM 2681 C CA . LEU A 1 338 ? -42.170 6.943 14.371 1.00 44.94 338 LEU A CA 1
ATOM 2682 C C . LEU A 1 338 ? -43.616 6.720 13.917 1.00 44.94 338 LEU A C 1
ATOM 2684 O O . LEU A 1 338 ? -44.099 7.498 13.101 1.00 44.94 338 LEU A O 1
ATOM 2688 N N . MET A 1 339 ? -44.303 5.703 14.439 1.00 51.03 339 MET A N 1
ATOM 2689 C CA . MET A 1 339 ? -45.721 5.454 14.176 1.00 51.03 339 MET A CA 1
ATOM 2690 C C . MET A 1 339 ? -46.606 6.530 14.812 1.00 51.03 339 MET A C 1
ATOM 2692 O O . MET A 1 339 ? -47.479 7.059 14.134 1.00 51.03 339 MET A O 1
ATOM 2696 N N . GLU A 1 340 ? -46.342 6.935 16.054 1.00 53.62 340 GLU A N 1
ATOM 2697 C CA . GLU A 1 340 ? -47.094 8.009 16.721 1.00 53.62 340 GLU A CA 1
ATOM 2698 C C . GLU A 1 340 ? -46.842 9.383 16.065 1.00 53.62 340 GLU A C 1
ATOM 2700 O O . GLU A 1 340 ? -47.766 10.179 15.909 1.00 53.62 340 GLU A O 1
ATOM 2705 N N . LEU A 1 341 ? -45.628 9.656 15.566 1.00 50.72 341 LEU A N 1
ATOM 2706 C CA . LEU A 1 341 ? -45.353 10.854 14.756 1.00 50.72 341 LEU A CA 1
ATOM 2707 C C . LEU A 1 341 ? -45.965 10.777 13.345 1.00 50.72 341 LEU A C 1
ATOM 2709 O O . LEU A 1 341 ? -46.289 11.814 12.767 1.00 50.72 341 LEU A O 1
ATOM 2713 N N . GLN A 1 342 ? -46.138 9.579 12.778 1.00 58.38 342 GLN A N 1
ATOM 2714 C CA . GLN A 1 342 ? -46.864 9.391 11.516 1.00 58.38 342 GLN A CA 1
ATOM 2715 C C . GLN A 1 342 ? -48.362 9.683 11.667 1.00 58.38 342 GLN A C 1
ATOM 2717 O O . GLN A 1 342 ? -48.964 10.182 10.715 1.00 58.38 342 GLN A O 1
ATOM 2722 N N . GLU A 1 343 ? -48.950 9.434 12.841 1.00 63.09 343 GLU A N 1
ATOM 2723 C CA . GLU A 1 343 ? -50.343 9.792 13.144 1.00 63.09 343 GLU A CA 1
ATOM 2724 C C . GLU A 1 343 ? -50.558 11.310 13.234 1.00 63.09 343 GLU A C 1
ATOM 2726 O O . GLU A 1 343 ? -51.620 11.802 12.852 1.00 63.09 343 GLU A O 1
ATOM 2731 N N . ILE A 1 344 ? -49.530 12.059 13.644 1.00 60.12 344 ILE A N 1
ATOM 2732 C CA . ILE A 1 344 ? -49.547 13.529 13.697 1.00 60.12 344 ILE A CA 1
ATOM 2733 C C . ILE A 1 344 ? -49.506 14.146 12.281 1.00 60.12 344 ILE A C 1
ATOM 2735 O O . ILE A 1 344 ? -49.993 15.255 12.074 1.00 60.12 344 ILE A O 1
ATOM 2739 N N . GLY A 1 345 ? -49.022 13.412 11.269 1.00 63.88 345 GLY A N 1
ATOM 2740 C CA . GLY A 1 345 ? -48.893 13.859 9.872 1.00 63.88 345 GLY A CA 1
ATOM 2741 C C . GLY A 1 345 ? -47.513 14.451 9.544 1.00 63.88 345 GLY A C 1
ATOM 2742 O O . GLY A 1 345 ? -46.670 14.591 10.421 1.00 63.88 345 GLY A O 1
ATOM 2743 N N . ASP A 1 346 ? -47.245 14.790 8.270 1.00 63.91 346 ASP A N 1
ATOM 2744 C CA . ASP A 1 346 ? -45.931 15.309 7.831 1.00 63.91 346 ASP A CA 1
ATOM 2745 C C . ASP A 1 346 ? -45.629 16.693 8.452 1.00 63.91 346 ASP A C 1
ATOM 2747 O O . ASP A 1 346 ? -46.204 17.700 8.014 1.00 63.91 346 ASP A O 1
ATOM 2751 N N . PRO A 1 347 ? -44.679 16.798 9.406 1.00 53.25 347 PRO A N 1
ATOM 2752 C CA . PRO A 1 347 ? -44.398 18.049 10.109 1.00 53.25 347 PRO A CA 1
ATOM 2753 C C . PRO A 1 347 ? -43.837 19.143 9.192 1.00 53.25 347 PRO A C 1
ATOM 2755 O O . PRO A 1 347 ? -43.842 20.319 9.550 1.00 53.25 347 PRO A O 1
ATOM 2758 N N . SER A 1 348 ? -43.338 18.785 8.001 1.00 53.31 348 SER A N 1
ATOM 2759 C CA . SER A 1 348 ? -42.809 19.744 7.025 1.00 53.31 348 SER A CA 1
ATOM 2760 C C . SER A 1 348 ? -43.896 20.567 6.324 1.00 53.31 348 SER A C 1
ATOM 2762 O O . SER A 1 348 ? -43.586 21.603 5.729 1.00 53.31 348 SER A O 1
ATOM 2764 N N . GLN A 1 349 ? -45.154 20.124 6.412 1.00 62.31 349 GLN A N 1
ATOM 2765 C CA . GLN A 1 349 ? -46.324 20.798 5.843 1.00 62.31 349 GLN A CA 1
ATOM 2766 C C . GLN A 1 349 ? -47.102 21.625 6.873 1.00 62.31 349 GLN A C 1
ATOM 2768 O O . GLN A 1 349 ? -48.021 22.348 6.498 1.00 62.31 349 GLN A O 1
ATOM 2773 N N . MET A 1 350 ? -46.742 21.537 8.154 1.00 60.72 350 MET A N 1
ATOM 2774 C CA . MET A 1 350 ? -47.449 22.214 9.238 1.00 60.72 350 MET A CA 1
ATOM 2775 C C . MET A 1 350 ? -46.846 23.583 9.534 1.00 60.72 350 MET A C 1
ATOM 2777 O O . MET A 1 350 ? -45.631 23.799 9.488 1.00 60.72 350 MET A O 1
ATOM 2781 N N . THR A 1 351 ? -47.703 24.524 9.907 1.00 66.44 351 THR A N 1
ATOM 2782 C CA . THR A 1 351 ? -47.269 25.751 10.566 1.00 66.44 351 THR A CA 1
ATOM 2783 C C . THR A 1 351 ? -46.776 25.447 11.983 1.00 66.44 351 THR A C 1
ATOM 2785 O O . THR A 1 351 ? -47.136 24.447 12.599 1.00 66.44 351 THR A O 1
ATOM 2788 N N . SER A 1 352 ? -45.965 26.345 12.552 1.00 53.66 352 SER A N 1
ATOM 2789 C CA . SER A 1 352 ? -45.452 26.177 13.921 1.00 53.66 352 SER A CA 1
ATOM 2790 C C . SER A 1 352 ? -46.556 26.093 14.980 1.00 53.66 352 SER A C 1
ATOM 2792 O O . SER A 1 352 ? -46.332 25.507 16.031 1.00 53.66 352 SER A O 1
ATOM 2794 N N . LYS A 1 353 ? -47.731 26.674 14.704 1.00 64.69 353 LYS A N 1
ATOM 2795 C CA . LYS A 1 353 ? -48.894 26.594 15.586 1.00 64.69 353 LYS A CA 1
ATOM 2796 C C . LYS A 1 353 ? -49.571 25.226 15.493 1.00 64.69 353 LYS A C 1
ATOM 2798 O O . LYS A 1 353 ? -49.815 24.619 16.518 1.00 64.69 353 LYS A O 1
ATOM 2803 N N . GLU A 1 354 ? -49.795 24.715 14.284 1.00 66.44 354 GLU A N 1
ATOM 2804 C CA . GLU A 1 354 ? -50.419 23.397 14.085 1.00 66.44 354 GLU A CA 1
ATOM 2805 C C . GLU A 1 354 ? -49.573 22.270 14.683 1.00 66.44 354 GLU A C 1
ATOM 2807 O O . GLU A 1 354 ? -50.106 21.408 15.372 1.00 66.44 354 GLU A O 1
ATOM 2812 N N . LEU A 1 355 ? -48.250 22.313 14.488 1.00 64.69 355 LEU A N 1
ATOM 2813 C CA . LEU A 1 355 ? -47.348 21.333 15.095 1.00 64.69 355 LEU A CA 1
ATOM 2814 C C . LEU A 1 355 ? -47.344 21.434 16.630 1.00 64.69 355 LEU A C 1
ATOM 2816 O O . LEU A 1 355 ? -47.262 20.415 17.306 1.00 64.69 355 LEU A O 1
ATOM 2820 N N . LYS A 1 356 ? -47.441 22.653 17.184 1.00 64.25 356 LYS A N 1
ATOM 2821 C CA . LYS A 1 356 ? -47.554 22.877 18.634 1.00 64.25 356 LYS A CA 1
ATOM 2822 C C . LYS A 1 356 ? -48.846 22.268 19.175 1.00 64.25 356 LYS A C 1
ATOM 2824 O O . LYS A 1 356 ? -48.773 21.453 20.086 1.00 64.25 356 LYS A O 1
ATOM 2829 N N . ASP A 1 357 ? -49.983 22.634 18.592 1.00 68.62 357 ASP A N 1
ATOM 2830 C CA . ASP A 1 357 ? -51.306 22.201 19.046 1.00 68.62 357 ASP A CA 1
ATOM 2831 C C . ASP A 1 357 ? -51.408 20.659 19.005 1.00 68.62 357 ASP A C 1
ATOM 2833 O O . ASP A 1 357 ? -51.848 20.044 19.970 1.00 68.62 357 ASP A O 1
ATOM 2837 N N . GLN A 1 358 ? -50.881 20.012 17.956 1.00 70.31 358 GLN A N 1
ATOM 2838 C CA . GLN A 1 358 ? -50.858 18.545 17.855 1.00 70.31 358 GLN A CA 1
ATOM 2839 C C . GLN A 1 358 ? -49.958 17.862 18.897 1.00 70.31 358 GLN A C 1
ATOM 2841 O O . GLN A 1 358 ? -50.318 16.817 19.437 1.00 70.31 358 GLN A O 1
ATOM 2846 N N . LEU A 1 359 ? -48.788 18.436 19.198 1.00 66.50 359 LEU A N 1
ATOM 2847 C CA . LEU A 1 359 ? -47.895 17.900 20.231 1.00 66.50 359 LEU A CA 1
ATOM 2848 C C . LEU A 1 359 ? -48.477 18.088 21.643 1.00 66.50 359 LEU A C 1
ATOM 2850 O O . LEU A 1 359 ? -48.279 17.231 22.505 1.00 66.50 359 LEU A O 1
ATOM 2854 N N . GLU A 1 360 ? -49.200 19.184 21.888 1.00 67.38 360 GLU A N 1
ATOM 2855 C CA . GLU A 1 360 ? -49.926 19.414 23.143 1.00 67.38 360 GLU A CA 1
ATOM 2856 C C . GLU A 1 360 ? -51.114 18.447 23.287 1.00 67.38 360 GLU A C 1
ATOM 2858 O O . GLU A 1 360 ? -51.242 17.804 24.331 1.00 67.38 360 GLU A O 1
ATOM 2863 N N . ASP A 1 361 ? -51.910 18.253 22.230 1.00 69.62 361 ASP A N 1
ATOM 2864 C CA . ASP A 1 361 ? -53.047 17.320 22.207 1.00 69.62 361 ASP A CA 1
ATOM 2865 C C . ASP A 1 361 ? -52.614 15.859 22.406 1.00 69.62 361 ASP A C 1
ATOM 2867 O O . ASP A 1 361 ? -53.280 15.093 23.106 1.00 69.62 361 ASP A O 1
ATOM 2871 N N . ALA A 1 362 ? -51.460 15.475 21.854 1.00 65.00 362 ALA A N 1
ATOM 2872 C CA . ALA A 1 362 ? -50.871 14.154 22.059 1.00 65.00 362 ALA A CA 1
ATOM 2873 C C . ALA A 1 362 ? -50.218 13.989 23.455 1.00 65.00 362 ALA A C 1
ATOM 2875 O O . ALA A 1 362 ? -49.727 12.911 23.795 1.00 65.00 362 ALA A O 1
ATOM 2876 N N . GLY A 1 363 ? -50.203 15.039 24.287 1.00 61.78 363 GLY A N 1
ATOM 2877 C CA . GLY A 1 363 ? -49.667 15.011 25.651 1.00 61.78 363 GLY A CA 1
ATOM 2878 C C . GLY A 1 363 ? -48.138 15.043 25.736 1.00 61.78 363 GLY A C 1
ATOM 2879 O O . GLY A 1 363 ? -47.574 14.665 26.767 1.00 61.78 363 GLY A O 1
ATOM 2880 N N . TRP A 1 364 ? -47.465 15.477 24.667 1.00 52.75 364 TRP A N 1
ATOM 2881 C CA . TRP A 1 364 ? -46.004 15.550 24.574 1.00 52.75 364 TRP A CA 1
ATOM 2882 C C . TRP A 1 364 ? -45.427 16.885 25.052 1.00 52.75 364 TRP A C 1
ATOM 2884 O O . TRP A 1 364 ? -44.213 16.966 25.237 1.00 52.75 364 TRP A O 1
ATOM 2894 N N . ALA A 1 365 ? -46.253 17.921 25.245 1.00 51.25 365 ALA A N 1
ATOM 2895 C CA . ALA A 1 365 ? -45.771 19.270 25.531 1.00 51.25 365 ALA A CA 1
ATOM 2896 C C . ALA A 1 365 ? -46.656 20.075 26.502 1.00 51.25 365 ALA A C 1
ATOM 2898 O O . ALA A 1 365 ? -47.880 19.984 26.494 1.00 51.25 365 ALA A O 1
ATOM 2899 N N . LYS A 1 366 ? -46.001 20.947 27.280 1.00 49.91 366 LYS A N 1
ATOM 2900 C CA . LYS A 1 366 ? -46.547 22.198 27.833 1.00 49.91 366 LYS A CA 1
ATOM 2901 C C . LYS A 1 366 ? -45.610 23.306 27.345 1.00 49.91 366 LYS A C 1
ATOM 2903 O O . LYS A 1 366 ? -44.463 23.350 27.791 1.00 49.91 366 LYS A O 1
ATOM 2908 N N . VAL A 1 367 ? -46.022 24.127 26.379 1.00 49.09 367 VAL A N 1
ATOM 2909 C CA . VAL A 1 367 ? -45.130 25.133 25.773 1.00 49.09 367 VAL A CA 1
ATOM 2910 C C . VAL A 1 367 ? -45.338 26.492 26.440 1.00 49.09 367 VAL A C 1
ATOM 2912 O O . VAL A 1 367 ? -46.432 27.047 26.388 1.00 49.09 367 VAL A O 1
ATOM 2915 N N . ASP A 1 368 ? -44.283 27.049 27.038 1.00 46.47 368 ASP A N 1
ATOM 2916 C CA . ASP A 1 368 ? -44.302 28.413 27.581 1.00 46.47 368 ASP A CA 1
ATOM 2917 C C . ASP A 1 368 ? -44.197 29.435 26.434 1.00 46.47 368 ASP A C 1
ATOM 2919 O O . ASP A 1 368 ? -43.277 29.365 25.611 1.00 46.47 368 ASP A O 1
ATOM 2923 N N . ASP A 1 369 ? -45.136 30.385 26.367 1.00 44.66 369 ASP A N 1
ATOM 2924 C CA . ASP A 1 369 ? -45.185 31.443 25.346 1.00 44.66 369 ASP A CA 1
ATOM 2925 C C . ASP A 1 369 ? -44.100 32.506 25.615 1.00 44.66 369 ASP A C 1
ATOM 2927 O O . ASP A 1 369 ? -44.351 33.612 26.094 1.00 44.66 369 ASP A O 1
ATOM 2931 N N . GLY A 1 370 ? -42.848 32.154 25.321 1.00 40.62 370 GLY A N 1
ATOM 2932 C CA . GLY A 1 370 ? -41.724 33.082 25.256 1.00 40.62 370 GLY A CA 1
ATOM 2933 C C . GLY A 1 370 ? -41.456 33.521 23.816 1.00 40.62 370 GLY A C 1
ATOM 2934 O O . GLY A 1 370 ? -41.217 32.689 22.945 1.00 40.62 370 GLY A O 1
ATOM 2935 N N . ASP A 1 371 ? -41.436 34.831 23.577 1.00 36.34 371 ASP A N 1
ATOM 2936 C CA . ASP A 1 371 ? -41.369 35.511 22.270 1.00 36.34 371 ASP A CA 1
ATOM 2937 C C . ASP A 1 371 ? -39.996 35.398 21.547 1.00 36.34 371 ASP A C 1
ATOM 2939 O O . ASP A 1 371 ? -39.434 36.366 21.033 1.00 36.34 371 ASP A O 1
ATOM 2943 N N . THR A 1 372 ? -39.387 34.207 21.525 1.00 37.09 372 THR A N 1
ATOM 2944 C CA . THR A 1 372 ? -38.105 33.949 20.846 1.00 37.09 372 THR A CA 1
ATOM 2945 C C . THR A 1 372 ? -38.173 32.742 19.917 1.00 37.09 372 THR A C 1
ATOM 2947 O O . THR A 1 372 ? -39.009 31.860 20.059 1.00 37.09 372 THR A O 1
ATOM 2950 N N . ALA A 1 373 ? -37.278 32.711 18.922 1.00 37.59 373 ALA A N 1
ATOM 2951 C CA . ALA A 1 373 ? -37.206 31.734 17.826 1.00 37.59 373 ALA A CA 1
ATOM 2952 C C . ALA A 1 373 ? -36.905 30.271 18.243 1.00 37.59 373 ALA A C 1
ATOM 2954 O O . ALA A 1 373 ? -36.453 29.478 17.414 1.00 37.59 373 ALA A O 1
ATOM 2955 N N . TYR A 1 374 ? -37.141 29.926 19.508 1.00 39.88 374 TYR A N 1
ATOM 2956 C CA . TYR A 1 374 ? -36.909 28.631 20.123 1.00 39.88 374 TYR A CA 1
ATOM 2957 C C . TYR A 1 374 ? -38.067 28.331 21.074 1.00 39.88 374 TYR A C 1
ATOM 2959 O O . TYR A 1 374 ? -38.259 29.044 22.055 1.00 39.88 374 TYR A O 1
ATOM 2967 N N . SER A 1 375 ? -38.811 27.267 20.798 1.00 42.69 375 SER A N 1
ATOM 2968 C CA . SER A 1 375 ? -39.771 26.697 21.743 1.00 42.69 375 SER A CA 1
ATOM 2969 C C . SER A 1 375 ? -39.066 25.552 22.462 1.00 42.69 375 SER A C 1
ATOM 2971 O O . SER A 1 375 ? -38.570 24.630 21.809 1.00 42.69 375 SER A O 1
ATOM 2973 N N . ASN A 1 376 ? -38.981 25.612 23.790 1.00 40.03 376 ASN A N 1
ATOM 2974 C CA . ASN A 1 376 ? -38.607 24.439 24.574 1.00 40.03 376 ASN A CA 1
ATOM 2975 C C . ASN A 1 376 ? -39.869 23.593 24.746 1.00 40.03 376 ASN A C 1
ATOM 2977 O O . ASN A 1 376 ? -40.871 24.087 25.258 1.00 40.03 376 ASN A O 1
ATOM 2981 N N . VAL A 1 377 ? -39.824 22.343 24.298 1.00 47.44 377 VAL A N 1
ATOM 2982 C CA . VAL A 1 377 ? -40.879 21.367 24.549 1.00 47.44 377 VAL A CA 1
ATOM 2983 C C . VAL A 1 377 ? -40.386 20.473 25.680 1.00 47.44 377 VAL A C 1
ATOM 2985 O O . VAL A 1 377 ? -39.406 19.741 25.538 1.00 47.44 377 VAL A O 1
ATOM 2988 N N . TYR A 1 378 ? -41.021 20.589 26.841 1.00 46.16 378 TYR A N 1
ATOM 2989 C CA . TYR A 1 378 ? -40.746 19.721 27.980 1.00 46.16 378 TYR A CA 1
ATOM 2990 C C . TYR A 1 378 ? -41.499 18.412 27.775 1.00 46.16 378 TYR A C 1
ATOM 2992 O O . TYR A 1 378 ? -42.691 18.451 27.471 1.00 46.16 378 TYR A O 1
ATOM 3000 N N . GLY A 1 379 ? -40.805 17.279 27.917 1.00 50.16 379 GLY A N 1
ATOM 3001 C CA . GLY A 1 379 ? -41.432 15.969 27.817 1.00 50.16 379 GLY A CA 1
ATOM 3002 C C . GLY A 1 379 ? -42.558 15.786 28.837 1.00 50.16 379 GLY A C 1
ATOM 3003 O O . GLY A 1 379 ? -42.690 16.543 29.803 1.00 50.16 379 GLY A O 1
ATOM 3004 N N . LYS A 1 380 ? -43.371 14.751 28.614 1.00 46.16 380 LYS A N 1
ATOM 3005 C CA . LYS A 1 380 ? -44.477 14.344 29.491 1.00 46.16 380 LYS A CA 1
ATOM 3006 C C . LYS A 1 380 ? -44.049 14.308 30.965 1.00 46.16 380 LYS A C 1
ATOM 3008 O O . LYS A 1 380 ? -42.924 13.923 31.269 1.00 46.16 380 LYS A O 1
ATOM 3013 N N . GLU A 1 381 ? -44.940 14.682 31.882 1.00 39.78 381 GLU A N 1
ATOM 3014 C CA . GLU A 1 381 ? -44.666 14.679 33.327 1.00 39.78 381 GLU A CA 1
ATOM 3015 C C . GLU A 1 381 ? -44.127 13.299 33.777 1.00 39.78 381 GLU A C 1
ATOM 3017 O O . GLU A 1 381 ? -44.789 12.279 33.587 1.00 39.78 381 GLU A O 1
ATOM 3022 N N . GLY A 1 382 ? -42.890 13.264 34.297 1.00 43.69 382 GLY A N 1
ATOM 3023 C CA . GLY A 1 382 ? -42.144 12.034 34.628 1.00 43.69 382 GLY A CA 1
ATOM 3024 C C . GLY A 1 382 ? -41.098 11.585 33.591 1.00 43.69 382 GLY A C 1
ATOM 3025 O O . GLY A 1 382 ? -40.324 10.672 33.870 1.00 43.69 382 GLY A O 1
ATOM 3026 N N . SER A 1 383 ? -41.028 12.229 32.424 1.00 44.03 383 SER A N 1
ATOM 3027 C CA . SER A 1 383 ? -40.031 11.959 31.384 1.00 44.03 383 SER A CA 1
ATOM 3028 C C . SER A 1 383 ? -38.719 12.708 31.660 1.00 44.03 383 SER A C 1
ATOM 3030 O O . SER A 1 383 ? -38.757 13.911 31.928 1.00 44.03 383 SER A O 1
ATOM 3032 N N . PRO A 1 384 ? -37.543 12.057 31.558 1.00 38.38 384 PRO A N 1
ATOM 3033 C CA . PRO A 1 384 ? -36.251 12.716 31.739 1.00 38.38 384 PRO A CA 1
ATOM 3034 C C . PRO A 1 384 ? -35.794 13.504 30.497 1.00 38.38 384 PRO A C 1
ATOM 3036 O O . PRO A 1 384 ? -34.614 13.813 30.396 1.00 38.38 384 PRO A O 1
ATOM 3039 N N . TRP A 1 385 ? -36.676 13.786 29.534 1.00 40.50 385 TRP A N 1
ATOM 3040 C CA . TRP A 1 385 ? -36.295 14.304 28.219 1.00 40.50 385 TRP A CA 1
ATOM 3041 C C . TRP A 1 385 ? -36.870 15.695 27.933 1.00 40.50 385 TRP A C 1
ATOM 3043 O O . TRP A 1 385 ? -38.041 15.980 28.196 1.00 40.50 385 TRP A O 1
ATOM 3053 N N . VAL A 1 386 ? -36.048 16.548 27.317 1.00 43.59 386 VAL A N 1
ATOM 3054 C CA . VAL A 1 386 ? -36.426 17.864 26.784 1.00 43.59 386 VAL A CA 1
ATOM 3055 C C . VAL A 1 386 ? -36.195 17.876 25.275 1.00 43.59 386 VAL A C 1
ATOM 3057 O O . VAL A 1 386 ? -35.092 17.598 24.794 1.00 43.59 386 VAL A O 1
ATOM 3060 N N . VAL A 1 387 ? -37.226 18.246 24.516 1.00 46.47 387 VAL A N 1
ATOM 3061 C CA . VAL A 1 387 ? -37.154 18.415 23.064 1.00 46.47 387 VAL A CA 1
ATOM 3062 C C . VAL A 1 387 ? -36.887 19.874 22.750 1.00 46.47 387 VAL A C 1
ATOM 3064 O O . VAL A 1 387 ? -37.675 20.765 23.075 1.00 46.47 387 VAL A O 1
ATOM 3067 N N . LYS A 1 388 ? -35.776 20.132 22.063 1.00 45.94 388 LYS A N 1
ATOM 3068 C CA . LYS A 1 388 ? -35.494 21.453 21.514 1.00 45.94 388 LYS A CA 1
ATOM 3069 C C . LYS A 1 388 ? -35.822 21.463 20.030 1.00 45.94 388 LYS A C 1
ATOM 3071 O O . LYS A 1 388 ? -35.138 20.824 19.228 1.00 45.94 388 LYS A O 1
ATOM 3076 N N . ILE A 1 389 ? -36.850 22.224 19.666 1.00 48.12 389 ILE A N 1
ATOM 3077 C CA . ILE A 1 389 ? -37.206 22.469 18.269 1.00 48.12 389 ILE A CA 1
ATOM 3078 C C . ILE A 1 389 ? -36.415 23.689 17.790 1.00 48.12 389 ILE A C 1
ATOM 3080 O O . ILE A 1 389 ? -36.662 24.822 18.208 1.00 48.12 389 ILE A O 1
ATOM 3084 N N . LEU A 1 390 ? -35.427 23.466 16.923 1.00 40.84 390 LEU A N 1
ATOM 3085 C CA . LEU A 1 390 ? -34.634 24.544 16.334 1.00 40.84 390 LEU A CA 1
ATOM 3086 C C . LEU A 1 390 ? -35.289 25.037 15.041 1.00 40.84 390 LEU A C 1
ATOM 3088 O O . LEU A 1 390 ? -35.408 24.297 14.062 1.00 40.84 390 LEU A O 1
ATOM 3092 N N . LYS A 1 391 ? -35.655 26.324 15.006 1.00 42.84 391 LYS A N 1
ATOM 3093 C CA . LYS A 1 391 ? -36.120 26.997 13.789 1.00 42.84 391 LYS A CA 1
ATOM 3094 C C . LYS A 1 391 ? -34.926 27.365 12.904 1.00 42.84 391 LYS A C 1
ATOM 3096 O O . LYS A 1 391 ? -34.245 28.358 13.154 1.00 42.84 391 LYS A O 1
ATOM 3101 N N . VAL A 1 392 ? -34.689 26.616 11.827 1.00 36.78 392 VAL A N 1
ATOM 3102 C CA . VAL A 1 392 ? -33.680 26.992 10.822 1.00 36.78 392 VAL A CA 1
ATOM 3103 C C . VAL A 1 392 ? -34.334 27.861 9.746 1.00 36.78 392 VAL A C 1
ATOM 3105 O O . VAL A 1 392 ? -35.034 27.365 8.867 1.00 36.78 392 VAL A O 1
ATOM 3108 N N . MET A 1 393 ? -34.111 29.179 9.792 1.00 35.44 393 MET A N 1
ATOM 3109 C CA . MET A 1 393 ? -34.520 30.075 8.703 1.00 35.44 393 MET A CA 1
ATOM 3110 C C . MET A 1 393 ? -33.438 30.125 7.619 1.00 35.44 393 MET A C 1
ATOM 3112 O O . MET A 1 393 ? -32.378 30.718 7.817 1.00 35.44 393 MET A O 1
ATOM 3116 N N . ARG A 1 394 ? -33.709 29.555 6.438 1.00 33.28 394 ARG A N 1
ATOM 3117 C CA . ARG A 1 394 ? -32.887 29.810 5.244 1.00 33.28 394 ARG A CA 1
ATOM 3118 C C . ARG A 1 394 ? -33.221 31.194 4.686 1.00 33.28 394 ARG A C 1
ATOM 3120 O O . ARG A 1 394 ? -34.334 31.431 4.222 1.00 33.28 394 ARG A O 1
ATOM 3127 N N . ARG A 1 395 ? -32.255 32.117 4.701 1.00 33.66 395 ARG A N 1
ATOM 3128 C CA . ARG A 1 395 ? -32.382 33.404 4.001 1.00 33.66 395 ARG A CA 1
ATOM 3129 C C . ARG A 1 395 ? -32.308 33.174 2.490 1.00 33.66 395 ARG A C 1
ATOM 3131 O O . ARG A 1 395 ? -31.266 32.762 1.992 1.00 33.66 395 ARG A O 1
ATOM 3138 N N . GLY A 1 396 ? -33.392 33.496 1.784 1.00 38.69 396 GLY A N 1
ATOM 3139 C CA . GLY A 1 396 ? -33.400 33.666 0.327 1.00 38.69 396 GLY A CA 1
ATOM 3140 C C . GLY A 1 396 ? -34.353 32.743 -0.434 1.00 38.69 396 GLY A C 1
ATOM 3141 O O . GLY A 1 396 ? -33.914 31.803 -1.081 1.00 38.69 396 GLY A O 1
ATOM 3142 N N . SER A 1 397 ? -35.657 33.007 -0.358 1.00 32.75 397 SER A N 1
ATOM 3143 C CA . SER A 1 397 ? -36.648 32.923 -1.453 1.00 32.75 397 SER A CA 1
ATOM 3144 C C . SER A 1 397 ? -38.049 33.075 -0.851 1.00 32.75 397 SER A C 1
ATOM 3146 O O . SER A 1 397 ? -38.257 32.762 0.318 1.00 32.75 397 SER A O 1
ATOM 3148 N N . ALA A 1 398 ? -39.007 33.587 -1.626 1.00 36.97 398 ALA A N 1
ATOM 3149 C CA . ALA A 1 398 ? -40.366 33.939 -1.193 1.00 36.97 398 ALA A CA 1
ATOM 3150 C C . ALA A 1 398 ? -41.258 32.744 -0.772 1.00 36.97 398 ALA A C 1
ATOM 3152 O O . ALA A 1 398 ? -42.464 32.897 -0.612 1.00 36.97 398 ALA A O 1
ATOM 3153 N N . SER A 1 399 ? -40.673 31.565 -0.551 1.00 36.97 399 SER A N 1
ATOM 3154 C CA . SER A 1 399 ? -41.313 30.424 0.098 1.00 36.97 399 SER A CA 1
ATOM 3155 C C . SER A 1 399 ? -40.433 29.973 1.264 1.00 36.97 399 SER A C 1
ATOM 3157 O O . SER A 1 399 ? -39.443 29.262 1.072 1.00 36.97 399 SER A O 1
ATOM 3159 N N . THR A 1 400 ? -40.769 30.406 2.477 1.00 35.72 400 THR A N 1
ATOM 3160 C CA . THR A 1 400 ? -40.117 29.938 3.703 1.00 35.72 400 THR A CA 1
ATOM 3161 C C . THR A 1 400 ? -40.411 28.447 3.866 1.00 35.72 400 THR A C 1
ATOM 3163 O O . THR A 1 400 ? -41.497 28.077 4.296 1.00 35.72 400 THR A O 1
ATOM 3166 N N . ARG A 1 401 ? -39.472 27.572 3.492 1.00 36.31 401 ARG A N 1
ATOM 3167 C CA . ARG A 1 401 ? -39.552 26.147 3.842 1.00 36.31 401 ARG A CA 1
ATOM 3168 C C . ARG A 1 401 ? -38.984 25.955 5.241 1.00 36.31 401 ARG A C 1
ATOM 3170 O O . ARG A 1 401 ? -37.858 26.376 5.509 1.00 36.31 401 ARG A O 1
ATOM 3177 N N . PHE A 1 402 ? -39.771 25.335 6.112 1.00 38.66 402 PHE A N 1
ATOM 3178 C CA . PHE A 1 402 ? -39.340 24.952 7.448 1.00 38.66 402 PHE A CA 1
ATOM 3179 C C . PHE A 1 402 ? -38.400 23.747 7.352 1.00 38.66 402 PHE A C 1
ATOM 3181 O O . PHE A 1 402 ? -38.705 22.754 6.698 1.00 38.66 402 PHE A O 1
ATOM 3188 N N . GLN A 1 403 ? -37.248 23.834 8.009 1.00 38.56 403 GLN A N 1
ATOM 3189 C CA . GLN A 1 403 ? -36.500 22.655 8.428 1.00 38.56 403 GLN A CA 1
ATOM 3190 C C . GLN A 1 403 ? -36.569 22.614 9.948 1.00 38.56 403 GLN A C 1
ATOM 3192 O O . GLN A 1 403 ? -36.008 23.480 10.622 1.00 38.56 403 GLN A O 1
ATOM 3197 N N . CYS A 1 404 ? -37.313 21.639 10.462 1.00 39.22 404 CYS A N 1
ATOM 3198 C CA . CYS A 1 404 ? -37.323 21.308 11.874 1.00 39.22 404 CYS A CA 1
ATOM 3199 C C . CYS A 1 404 ? -36.086 20.449 12.148 1.00 39.22 404 CYS A C 1
ATOM 3201 O O . CYS A 1 404 ? -35.953 19.359 11.593 1.00 39.22 404 CYS A O 1
ATOM 3203 N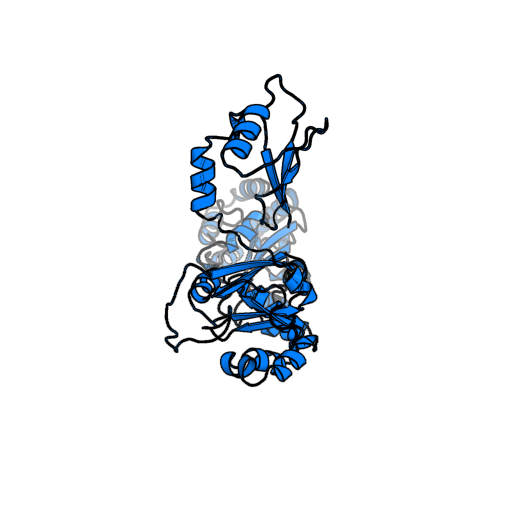 N . ALA A 1 405 ? -35.155 20.958 12.951 1.00 40.12 405 ALA A N 1
ATOM 3204 C CA . ALA A 1 405 ? -34.121 20.127 13.548 1.00 40.12 405 ALA A CA 1
ATOM 3205 C C . ALA A 1 405 ? -34.531 19.882 15.000 1.00 40.12 405 ALA A C 1
ATOM 3207 O O . ALA A 1 405 ? -34.563 20.818 15.800 1.00 40.12 405 ALA A O 1
ATOM 3208 N N . MET A 1 406 ? -34.888 18.637 15.317 1.00 42.03 406 MET A N 1
ATOM 3209 C CA . MET A 1 406 ? -35.142 18.214 16.690 1.00 42.03 406 MET A CA 1
ATOM 3210 C C . MET A 1 406 ? -33.817 17.791 17.314 1.00 42.03 406 MET A C 1
ATOM 3212 O O . MET A 1 406 ? -33.124 16.922 16.785 1.00 42.03 406 MET A O 1
ATOM 3216 N N . GLN A 1 407 ? -33.447 18.431 18.419 1.00 41.47 407 GLN A N 1
ATOM 3217 C CA . GLN A 1 407 ? -32.363 17.966 19.277 1.00 41.47 407 GLN A CA 1
ATOM 3218 C C . GLN A 1 407 ? -32.957 17.544 20.616 1.00 41.47 407 GLN A C 1
ATOM 3220 O O . GLN A 1 407 ? -33.605 18.347 21.290 1.00 41.47 407 GLN A O 1
ATOM 3225 N N . TRP A 1 408 ? -32.741 16.280 20.970 1.00 43.97 408 TRP A N 1
ATOM 3226 C CA . TRP A 1 408 ? -33.168 15.697 22.236 1.00 43.97 408 TRP A CA 1
ATOM 3227 C C . TRP A 1 408 ? -32.048 15.867 23.260 1.00 43.97 408 TRP A C 1
ATOM 3229 O O . TRP A 1 408 ? -30.884 15.578 22.974 1.00 43.97 408 TRP A O 1
ATOM 3239 N N . TYR A 1 409 ? -32.403 16.369 24.437 1.00 39.41 409 TYR A N 1
ATOM 3240 C CA . TYR A 1 409 ? -31.504 16.532 25.574 1.00 39.41 409 TYR A CA 1
ATOM 3241 C C . TYR A 1 409 ? -32.089 15.783 26.774 1.00 39.41 409 TYR A C 1
ATOM 3243 O O . TYR A 1 409 ? -33.307 15.798 26.960 1.00 39.41 409 TYR A O 1
ATOM 3251 N N . ARG A 1 410 ? -31.227 15.137 27.564 1.00 36.69 410 ARG A N 1
ATOM 3252 C CA . ARG A 1 410 ? -31.574 14.603 28.886 1.00 36.69 410 ARG A CA 1
ATOM 3253 C C . ARG A 1 410 ? -31.208 15.622 29.956 1.00 36.69 410 ARG A C 1
ATOM 3255 O O . ARG A 1 410 ? -30.108 16.214 29.818 1.00 36.69 410 ARG A O 1
#